Protein AF-A0A1X0SAX5-F1 (afdb_monomer)

Structure (mmCIF, N/CA/C/O backbone):
data_AF-A0A1X0SAX5-F1
#
_entry.id   AF-A0A1X0SAX5-F1
#
loop_
_atom_site.group_PDB
_atom_site.id
_atom_site.type_symbol
_atom_site.label_atom_id
_atom_site.label_alt_id
_atom_site.label_comp_id
_atom_site.label_asym_id
_atom_site.label_entity_id
_atom_site.label_seq_id
_atom_site.pdbx_PDB_ins_code
_atom_site.Cartn_x
_atom_site.Cartn_y
_atom_site.Cartn_z
_atom_site.occupancy
_atom_site.B_iso_or_equiv
_atom_site.auth_seq_id
_atom_site.auth_comp_id
_atom_site.auth_asym_id
_atom_site.auth_atom_id
_atom_site.pdbx_PDB_model_num
ATOM 1 N N . MET A 1 1 ? -10.589 -57.829 52.146 1.00 36.09 1 MET A N 1
ATOM 2 C CA . MET A 1 1 ? -9.158 -57.958 51.804 1.00 36.09 1 MET A CA 1
ATOM 3 C C . MET A 1 1 ? -9.072 -58.300 50.321 1.00 36.09 1 MET A C 1
ATOM 5 O O . MET A 1 1 ? -9.715 -59.262 49.935 1.00 36.09 1 MET A O 1
ATOM 9 N N . PHE A 1 2 ? -8.316 -57.496 49.553 1.00 29.73 2 PHE A N 1
ATOM 10 C CA . PHE A 1 2 ? -8.051 -57.552 48.094 1.00 29.73 2 PHE A CA 1
ATOM 11 C C . PHE A 1 2 ? -9.228 -57.110 47.190 1.00 29.73 2 PHE A C 1
ATOM 13 O O . PHE A 1 2 ? -10.326 -57.620 47.322 1.00 29.73 2 PHE A O 1
ATOM 20 N N . ALA A 1 3 ? -9.114 -56.112 46.301 1.00 28.83 3 ALA A N 1
ATOM 21 C CA . ALA A 1 3 ? -7.963 -55.705 45.492 1.00 28.83 3 ALA A CA 1
ATOM 22 C C . ALA A 1 3 ? -7.694 -54.179 45.507 1.00 28.83 3 ALA A C 1
ATOM 24 O O . ALA A 1 3 ? -8.217 -53.412 44.703 1.00 28.83 3 ALA A O 1
ATOM 25 N N . TYR A 1 4 ? -6.800 -53.748 46.397 1.00 37.72 4 TYR A N 1
ATOM 26 C CA . TYR A 1 4 ? -5.978 -52.553 46.201 1.00 37.72 4 TYR A CA 1
ATOM 27 C C . TYR A 1 4 ? -4.733 -53.012 45.449 1.00 37.72 4 TYR A C 1
ATOM 29 O O . TYR A 1 4 ? -3.894 -53.590 46.109 1.00 37.72 4 TYR A O 1
ATOM 37 N N . HIS A 1 5 ? -4.618 -52.844 44.126 1.00 35.47 5 HIS A N 1
ATOM 38 C CA . HIS A 1 5 ? -3.332 -52.820 43.393 1.00 35.47 5 HIS A CA 1
ATOM 39 C C . HIS A 1 5 ? -3.568 -52.568 41.894 1.00 35.47 5 HIS A C 1
ATOM 41 O O . HIS A 1 5 ? -3.549 -53.487 41.080 1.00 35.47 5 HIS A O 1
ATOM 47 N N . ARG A 1 6 ? -3.764 -51.298 41.517 1.00 35.50 6 ARG A N 1
ATOM 48 C CA . ARG A 1 6 ? -3.387 -50.788 40.184 1.00 35.50 6 ARG A CA 1
ATOM 49 C C . ARG A 1 6 ? -3.332 -49.259 40.167 1.00 35.50 6 ARG A C 1
ATOM 51 O O . ARG A 1 6 ? -4.020 -48.604 39.401 1.00 35.50 6 ARG A O 1
ATOM 58 N N . TRP A 1 7 ? -2.506 -48.682 41.033 1.00 41.12 7 TRP A N 1
ATOM 59 C CA . TRP A 1 7 ? -2.166 -47.262 40.960 1.00 41.12 7 TRP A CA 1
ATOM 60 C C . TRP A 1 7 ? -0.655 -47.139 41.120 1.00 41.12 7 TRP A C 1
ATOM 62 O O . TRP A 1 7 ? -0.076 -47.716 42.040 1.00 41.12 7 TRP A O 1
ATOM 72 N N . LEU A 1 8 ? -0.021 -46.490 40.143 1.00 31.53 8 LEU A N 1
ATOM 73 C CA . LEU A 1 8 ? 1.429 -46.340 40.052 1.00 31.53 8 LEU A CA 1
ATOM 74 C C . LEU A 1 8 ? 2.004 -45.708 41.337 1.00 31.53 8 LEU A C 1
ATOM 76 O O . LEU A 1 8 ? 1.357 -44.840 41.928 1.00 31.53 8 LEU A O 1
ATOM 80 N N . PRO A 1 9 ? 3.220 -46.091 41.772 1.00 34.78 9 PRO A N 1
ATOM 81 C CA . PRO A 1 9 ? 3.853 -45.499 42.943 1.00 34.78 9 PRO A CA 1
ATOM 82 C C . PRO A 1 9 ? 4.084 -44.000 42.725 1.00 34.78 9 PRO A C 1
ATOM 84 O O . PRO A 1 9 ? 4.709 -43.594 41.747 1.00 34.78 9 PRO A O 1
ATOM 87 N N . ILE A 1 10 ? 3.665 -43.183 43.693 1.00 41.66 10 ILE A N 1
ATOM 88 C CA . ILE A 1 10 ? 3.785 -41.709 43.731 1.00 41.66 10 ILE A CA 1
ATOM 89 C C . ILE A 1 10 ? 5.248 -41.195 43.611 1.00 41.66 10 ILE A C 1
ATOM 91 O O . ILE A 1 10 ? 5.492 -39.996 43.540 1.00 41.66 10 ILE A O 1
ATOM 95 N N . LYS A 1 11 ? 6.258 -42.070 43.513 1.00 36.19 11 LYS A N 1
ATOM 96 C CA . LYS A 1 11 ? 7.688 -41.709 43.530 1.00 36.19 11 LYS A CA 1
ATOM 97 C C . LYS A 1 11 ? 8.365 -41.521 42.158 1.00 36.19 11 LYS A C 1
ATOM 99 O O . LYS A 1 11 ? 9.583 -41.387 42.126 1.00 36.19 11 LYS A O 1
ATOM 104 N N . GLN A 1 12 ? 7.633 -41.468 41.040 1.00 35.53 12 GLN A N 1
ATOM 105 C CA . GLN A 1 12 ? 8.227 -41.209 39.707 1.00 35.53 12 GLN A CA 1
ATOM 106 C C . GLN A 1 12 ? 7.647 -40.017 38.926 1.00 35.53 12 GLN A C 1
ATOM 108 O O . GLN A 1 12 ? 7.982 -39.824 37.758 1.00 35.53 12 GLN A O 1
ATOM 113 N N . LEU A 1 13 ? 6.844 -39.152 39.549 1.00 35.50 13 LEU A N 1
ATOM 114 C CA . LEU A 1 13 ? 6.466 -37.889 38.913 1.00 35.50 13 LEU A CA 1
ATOM 115 C C . LEU A 1 13 ? 7.569 -36.855 39.153 1.00 35.50 13 LEU A C 1
ATOM 117 O O . LEU A 1 13 ? 7.626 -36.199 40.191 1.00 35.50 13 LEU A O 1
ATOM 121 N N . LYS A 1 14 ? 8.462 -36.712 38.164 1.00 32.47 14 LYS A N 1
ATOM 122 C CA . LYS A 1 14 ? 9.245 -35.483 37.975 1.00 32.47 14 LYS A CA 1
ATOM 123 C C . LYS A 1 14 ? 8.289 -34.296 38.116 1.00 32.47 14 LYS A C 1
ATOM 125 O O . LYS A 1 14 ? 7.171 -34.370 37.615 1.00 32.47 14 LYS A O 1
ATOM 130 N N . TRP A 1 15 ? 8.726 -33.230 38.784 1.00 33.97 15 TRP A N 1
ATOM 131 C CA . TRP A 1 15 ? 7.979 -31.983 38.965 1.00 33.97 15 TRP A CA 1
ATOM 132 C C . TRP A 1 15 ? 7.614 -31.352 37.612 1.00 33.97 15 TRP A C 1
ATOM 134 O O . TRP A 1 15 ? 8.270 -30.432 37.125 1.00 33.97 15 TRP A O 1
ATOM 144 N N . VAL A 1 16 ? 6.559 -31.859 36.981 1.00 37.16 16 VAL A N 1
ATOM 145 C CA . VAL A 1 16 ? 5.867 -31.190 35.892 1.00 37.16 16 VAL A CA 1
ATOM 146 C C . VAL A 1 16 ? 5.145 -30.027 36.552 1.00 37.16 16 VAL A C 1
ATOM 148 O O . VAL A 1 16 ? 4.340 -30.222 37.461 1.00 37.16 16 VAL A O 1
ATOM 151 N N . ARG A 1 17 ? 5.467 -28.797 36.146 1.00 37.91 17 ARG A N 1
ATOM 152 C CA . ARG A 1 17 ? 4.674 -27.625 36.524 1.00 37.91 17 ARG A CA 1
ATOM 153 C C . ARG A 1 17 ? 3.248 -27.857 36.027 1.00 37.91 17 ARG A C 1
ATOM 155 O O . ARG A 1 17 ? 2.978 -27.684 34.841 1.00 37.91 17 ARG A O 1
ATOM 162 N N . PHE A 1 18 ? 2.351 -28.277 36.912 1.00 45.94 18 PHE A N 1
ATOM 163 C CA . PHE A 1 18 ? 0.943 -28.418 36.575 1.00 45.94 18 PHE A CA 1
ATOM 164 C C . PHE A 1 18 ? 0.377 -27.030 36.275 1.00 45.94 18 PHE A C 1
ATOM 166 O O . PHE A 1 18 ? 0.402 -26.130 37.115 1.00 45.94 18 PHE A O 1
ATOM 173 N N . ASN A 1 19 ? -0.111 -26.833 35.051 1.00 47.22 19 ASN A N 1
ATOM 174 C CA . ASN A 1 19 ? -0.816 -25.615 34.692 1.00 47.22 19 ASN A CA 1
ATOM 175 C C . ASN A 1 19 ? -2.201 -25.645 35.352 1.00 47.22 19 ASN A C 1
ATOM 177 O O . ASN A 1 19 ? -3.118 -26.317 34.883 1.00 47.22 19 ASN A O 1
ATOM 181 N N . HIS A 1 20 ? -2.369 -24.897 36.444 1.00 58.44 20 HIS A N 1
ATOM 182 C CA . HIS A 1 20 ? -3.620 -24.853 37.207 1.00 58.44 20 HIS A CA 1
ATOM 183 C C . HIS A 1 20 ? -4.838 -24.339 36.411 1.00 58.44 20 HIS A C 1
ATOM 185 O O . HIS A 1 20 ? -5.958 -24.412 36.919 1.00 58.44 20 HIS A O 1
ATOM 191 N N . ASN A 1 21 ? -4.660 -23.862 35.172 1.00 60.75 21 ASN A N 1
ATOM 192 C CA . ASN A 1 21 ? -5.730 -23.289 34.353 1.00 60.75 21 ASN A CA 1
ATOM 193 C C . ASN A 1 21 ? -6.303 -24.224 33.271 1.00 60.75 21 ASN A C 1
ATOM 195 O O . ASN A 1 21 ? -7.403 -23.957 32.790 1.00 60.75 21 ASN A O 1
ATOM 199 N N . THR A 1 22 ? -5.618 -25.304 32.887 1.00 79.25 22 THR A N 1
ATOM 200 C CA . THR A 1 22 ? -6.053 -26.211 31.803 1.00 79.25 22 THR A CA 1
ATOM 201 C C . THR A 1 22 ? -6.389 -27.593 32.348 1.00 79.25 22 THR A C 1
ATOM 203 O O . THR A 1 22 ? -5.580 -28.145 33.081 1.00 79.25 22 THR A O 1
ATOM 206 N N . TRP A 1 23 ? -7.577 -28.120 32.026 1.00 84.06 23 TRP A N 1
ATOM 207 C CA . TRP A 1 23 ? -8.032 -29.463 32.419 1.00 84.06 23 TRP A CA 1
ATOM 208 C C . TRP A 1 23 ? -7.610 -30.499 31.383 1.00 84.06 23 TRP A C 1
ATOM 210 O O . TRP A 1 23 ? -7.877 -30.313 30.196 1.00 84.06 2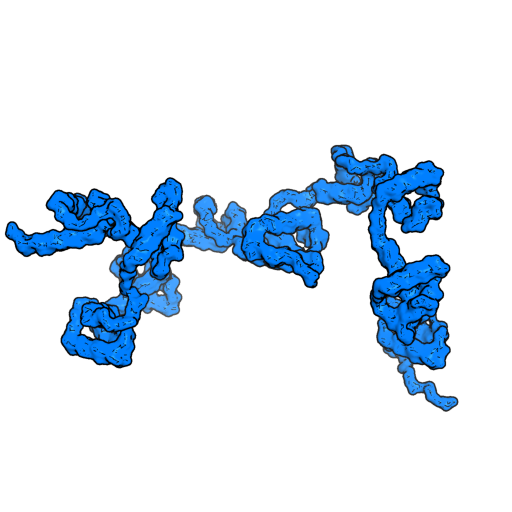3 TRP A O 1
ATOM 220 N N . GLU A 1 24 ? -7.004 -31.587 31.839 1.00 86.31 24 GLU A N 1
ATOM 221 C CA . GLU A 1 24 ? -6.592 -32.704 30.998 1.00 86.31 24 GLU A CA 1
ATOM 222 C C . GLU A 1 24 ? -7.721 -33.745 30.853 1.00 86.31 24 GLU A C 1
ATOM 224 O O . GLU A 1 24 ? -8.477 -33.975 31.803 1.00 86.31 24 GLU A O 1
ATOM 229 N N . PRO A 1 25 ? -7.830 -34.449 29.710 1.00 86.25 25 PRO A N 1
ATOM 230 C CA . PRO A 1 25 ? -8.890 -35.440 29.482 1.00 86.25 25 PRO A CA 1
ATOM 231 C C . PRO A 1 25 ? -8.963 -36.555 30.536 1.00 86.25 25 PRO A C 1
ATOM 233 O O . PRO A 1 25 ? -10.049 -37.032 30.866 1.00 86.25 25 PRO A O 1
ATOM 236 N N . TRP A 1 26 ? -7.819 -36.963 31.096 1.00 88.31 26 TRP A N 1
ATOM 237 C CA . TRP A 1 26 ? -7.777 -37.975 32.154 1.00 88.31 26 TRP A CA 1
ATOM 238 C C . TRP A 1 26 ? -8.350 -37.455 33.480 1.00 88.31 26 TRP A C 1
ATOM 240 O O . TRP A 1 26 ? -8.949 -38.230 34.222 1.00 88.31 26 TRP A O 1
ATOM 250 N N . GLU A 1 27 ? -8.219 -36.153 33.768 1.00 91.38 27 GLU A N 1
ATOM 251 C CA . GLU A 1 27 ? -8.815 -35.532 34.958 1.00 91.38 27 GLU A CA 1
ATOM 252 C C . GLU A 1 27 ? -10.340 -35.529 34.846 1.00 91.38 27 GLU A C 1
ATOM 254 O O . GLU A 1 27 ? -11.035 -35.824 35.818 1.00 91.38 27 GLU A O 1
ATOM 259 N N . ASP A 1 28 ? -10.859 -35.238 33.651 1.00 91.69 28 ASP A N 1
ATOM 260 C CA . ASP A 1 28 ? -12.293 -35.279 33.372 1.00 91.69 28 ASP A CA 1
ATOM 261 C C . ASP A 1 28 ? -12.849 -36.701 33.522 1.00 91.69 28 ASP A C 1
ATOM 263 O O . ASP A 1 28 ? -13.907 -36.886 34.127 1.00 91.69 28 ASP A O 1
ATOM 267 N N . GLN A 1 29 ? -12.140 -37.709 33.002 1.00 89.69 29 GLN A N 1
ATOM 268 C CA . GLN A 1 29 ? -12.544 -39.111 33.128 1.00 89.69 29 GLN A CA 1
ATOM 269 C C . GLN A 1 29 ? -12.517 -39.573 34.592 1.00 89.69 29 GLN A C 1
ATOM 271 O O . GLN A 1 29 ? -13.522 -40.073 35.092 1.00 89.69 29 GLN A O 1
ATOM 276 N N . MET A 1 30 ? -11.427 -39.290 35.314 1.00 91.75 30 MET A N 1
ATOM 277 C CA . MET A 1 30 ? -11.297 -39.569 36.749 1.00 91.75 30 MET A CA 1
ATOM 278 C C . MET A 1 30 ? -12.428 -38.922 37.559 1.00 91.75 30 MET A C 1
ATOM 280 O O . MET A 1 30 ? -12.992 -39.541 38.461 1.00 91.75 30 MET A O 1
ATOM 284 N N . MET A 1 31 ? -12.787 -37.678 37.234 1.00 92.94 31 MET A N 1
ATOM 285 C CA . MET A 1 31 ? -13.865 -36.959 37.907 1.00 92.94 31 MET A CA 1
ATOM 286 C C . MET A 1 31 ? -15.237 -37.581 37.632 1.00 92.94 31 MET A C 1
ATOM 288 O O . MET A 1 31 ? -16.030 -37.713 38.564 1.00 92.94 31 MET A O 1
ATOM 292 N N . LYS A 1 32 ? -15.524 -37.983 36.386 1.00 90.94 32 LYS A N 1
ATOM 293 C CA . LYS A 1 32 ? -16.769 -38.689 36.037 1.00 90.94 32 LYS A CA 1
ATOM 294 C C . LYS A 1 32 ? -16.878 -40.015 36.785 1.00 90.94 32 LYS A C 1
ATOM 296 O O . LYS A 1 32 ? -17.893 -40.255 37.435 1.00 90.94 32 LYS A O 1
ATOM 301 N N . ASP A 1 33 ? -15.824 -40.823 36.755 1.00 90.50 33 ASP A N 1
ATOM 302 C CA . ASP A 1 33 ? -15.800 -42.142 37.394 1.00 90.50 33 ASP A CA 1
ATOM 303 C C . ASP A 1 33 ? -15.957 -42.025 38.913 1.00 90.50 33 ASP A C 1
ATOM 305 O O . ASP A 1 33 ? -16.767 -42.727 39.521 1.00 90.50 33 ASP A O 1
ATOM 309 N N . PHE A 1 34 ? -15.267 -41.061 39.531 1.00 92.88 34 PHE A N 1
ATOM 310 C CA . PHE A 1 34 ? -15.413 -40.794 40.957 1.00 92.88 34 PHE A CA 1
ATOM 311 C C . PHE A 1 34 ? -16.840 -40.381 41.324 1.00 92.88 34 PHE A C 1
ATOM 313 O O . PHE A 1 34 ? -17.378 -40.896 42.304 1.00 92.88 34 PHE A O 1
ATOM 320 N N . VAL A 1 35 ? -17.457 -39.464 40.567 1.00 91.38 35 VAL A N 1
ATOM 321 C CA . VAL A 1 35 ? -18.818 -38.986 40.858 1.00 91.38 35 VAL A CA 1
ATOM 322 C C . VAL A 1 35 ? -19.854 -40.090 40.653 1.00 91.38 35 VAL A C 1
ATOM 324 O O . VAL A 1 35 ? -20.797 -40.166 41.439 1.00 91.38 35 VAL A O 1
ATOM 327 N N . ASN A 1 36 ? -19.664 -40.968 39.667 1.00 89.62 36 ASN A N 1
ATOM 328 C CA . ASN A 1 36 ? -20.542 -42.116 39.434 1.00 89.62 36 ASN A CA 1
ATOM 329 C C . ASN A 1 36 ? -20.533 -43.106 40.609 1.00 89.62 36 ASN A C 1
ATOM 331 O O . ASN A 1 36 ? -21.582 -43.633 40.964 1.00 89.62 36 ASN A O 1
ATOM 335 N N . VAL A 1 37 ? -19.372 -43.336 41.233 1.00 89.88 37 VAL A N 1
ATOM 336 C CA . VAL A 1 37 ? -19.229 -44.300 42.340 1.00 89.88 37 VAL A CA 1
ATOM 337 C C . VAL A 1 37 ? -19.526 -43.673 43.708 1.00 89.88 37 VAL A C 1
ATOM 339 O O . VAL A 1 37 ? -20.163 -44.294 44.553 1.00 89.88 37 VAL A O 1
ATOM 342 N N . ASN A 1 38 ? -19.070 -42.441 43.949 1.00 88.31 38 ASN A N 1
ATOM 343 C CA . ASN A 1 38 ? -19.032 -41.831 45.286 1.00 88.31 38 ASN A CA 1
ATOM 344 C C . ASN A 1 38 ? -19.958 -40.613 45.447 1.00 88.31 38 ASN A C 1
ATOM 346 O O . ASN A 1 38 ? -20.073 -40.060 46.548 1.00 88.31 38 ASN A O 1
ATOM 350 N N . GLY A 1 39 ? -20.599 -40.163 44.366 1.00 88.88 39 GLY A N 1
ATOM 351 C CA . GLY A 1 39 ? -21.355 -38.915 44.322 1.00 88.88 39 GLY A CA 1
ATOM 352 C C . GLY A 1 39 ? -20.467 -37.663 44.289 1.00 88.88 39 GLY A C 1
ATOM 353 O O . GLY A 1 39 ? -19.250 -37.713 44.115 1.00 88.88 39 GLY A O 1
ATOM 354 N N . ARG A 1 40 ? -21.082 -36.486 44.465 1.00 91.00 40 ARG A N 1
ATOM 355 C CA . ARG A 1 40 ? -20.429 -35.163 44.344 1.00 91.00 40 ARG A CA 1
ATOM 356 C C . ARG A 1 40 ? -19.628 -34.768 45.598 1.00 91.00 40 ARG A C 1
ATOM 358 O O . ARG A 1 40 ? -19.853 -33.709 46.180 1.00 91.00 40 ARG A O 1
ATOM 365 N N . LYS A 1 41 ? -18.703 -35.627 46.038 1.00 92.50 41 LYS A N 1
ATOM 366 C CA . LYS A 1 41 ? -17.851 -35.415 47.226 1.00 92.50 41 LYS A CA 1
ATOM 367 C C . LYS A 1 41 ? -16.498 -34.798 46.844 1.00 92.50 41 LYS A C 1
ATOM 369 O O . LYS A 1 41 ? -15.465 -35.462 46.867 1.00 92.50 41 LYS A O 1
ATOM 374 N N . TRP A 1 42 ? -16.497 -33.509 46.497 1.00 93.19 42 TRP A N 1
ATOM 375 C CA . TRP A 1 42 ? -15.331 -32.816 45.918 1.00 93.19 42 TRP A CA 1
ATOM 376 C C . TRP A 1 42 ? -14.080 -32.810 46.800 1.00 93.19 42 TRP A C 1
ATOM 378 O O . TRP A 1 42 ? -12.976 -32.954 46.284 1.00 93.19 42 TRP A O 1
ATOM 388 N N . SER A 1 43 ? -14.237 -32.682 48.120 1.00 91.56 43 SER A N 1
ATOM 389 C CA . SER A 1 43 ? -13.099 -32.713 49.047 1.00 91.56 43 SER A CA 1
ATOM 390 C C . SER A 1 43 ? -12.391 -34.071 49.042 1.00 91.56 43 SER A C 1
ATOM 392 O O . SER A 1 43 ? -11.166 -34.117 49.048 1.00 91.56 43 SER A O 1
ATOM 394 N N . GLN A 1 44 ? -13.150 -35.169 48.946 1.00 89.94 44 GLN A N 1
ATOM 395 C CA . GLN A 1 44 ? -12.598 -36.526 48.866 1.00 89.94 44 GLN A CA 1
ATOM 396 C C . GLN A 1 44 ? -11.952 -36.789 47.500 1.00 89.94 44 GLN A C 1
ATOM 398 O O . GLN A 1 44 ? -10.873 -37.373 47.438 1.00 89.94 44 GLN A O 1
ATOM 403 N N . LEU A 1 45 ? -12.559 -36.298 46.411 1.00 90.44 45 LEU A N 1
ATOM 404 C CA . LEU A 1 45 ? -11.972 -36.370 45.068 1.00 90.44 45 LEU A CA 1
ATOM 405 C C . LEU A 1 45 ? -10.592 -35.699 45.024 1.00 90.44 45 LEU A C 1
ATOM 407 O O . LEU A 1 45 ? -9.643 -36.260 44.483 1.00 90.44 45 LEU A O 1
ATOM 411 N N . VAL A 1 46 ? -10.472 -34.498 45.591 1.00 91.31 46 VAL A N 1
ATOM 412 C CA . VAL A 1 46 ? -9.197 -33.769 45.634 1.00 91.31 46 VAL A CA 1
ATOM 413 C C . VAL A 1 46 ? -8.183 -34.499 46.508 1.00 91.31 46 VAL A C 1
ATOM 415 O O . VAL A 1 46 ? -7.050 -34.692 46.088 1.00 91.31 46 VAL A O 1
ATOM 418 N N . GLN A 1 47 ? -8.594 -34.966 47.687 1.00 88.81 47 GLN A N 1
ATOM 419 C CA . GLN A 1 47 ? -7.706 -35.664 48.616 1.00 88.81 47 GLN A CA 1
ATOM 420 C C . GLN A 1 47 ? -7.119 -36.958 48.034 1.00 88.81 47 GLN A C 1
ATOM 422 O O . GLN A 1 47 ? -5.955 -37.263 48.284 1.00 88.81 47 GLN A O 1
ATOM 427 N N . HIS A 1 48 ? -7.912 -37.726 47.283 1.00 84.19 48 HIS A N 1
ATOM 428 C CA . HIS A 1 48 ? -7.525 -39.071 46.851 1.00 84.19 48 HIS A CA 1
ATOM 429 C C . HIS A 1 48 ? -7.130 -39.176 45.376 1.00 84.19 48 HIS A C 1
ATOM 431 O O . HIS A 1 48 ? -6.425 -40.117 45.016 1.00 84.19 48 HIS A O 1
ATOM 437 N N . CYS A 1 49 ? -7.580 -38.257 44.518 1.00 86.25 49 CYS A N 1
ATOM 438 C CA . CYS A 1 49 ? -7.477 -38.425 43.065 1.00 86.25 49 CYS A CA 1
ATOM 439 C C . CYS A 1 49 ? -6.921 -37.193 42.337 1.00 86.25 49 CYS A C 1
ATOM 441 O O . CYS A 1 49 ? -6.193 -37.354 41.362 1.00 86.25 49 CYS A O 1
ATOM 443 N N . LEU A 1 50 ? -7.243 -35.973 42.787 1.00 88.50 50 LEU A N 1
ATOM 444 C CA . LEU A 1 50 ? -6.837 -34.716 42.135 1.00 88.50 50 LEU A CA 1
ATOM 445 C C . LEU A 1 50 ? -6.250 -33.697 43.138 1.00 88.50 50 LEU A C 1
ATOM 447 O O . LEU A 1 50 ? -6.825 -32.618 43.309 1.00 88.50 50 LEU A O 1
ATOM 451 N N . PRO A 1 51 ? -5.112 -33.991 43.799 1.00 86.75 51 PRO A N 1
ATOM 452 C CA . PRO A 1 51 ? -4.563 -33.152 44.874 1.00 86.75 51 PRO A CA 1
ATOM 453 C C . PRO A 1 51 ? -4.062 -31.780 44.399 1.00 86.75 51 PRO A C 1
ATOM 455 O O . PRO A 1 51 ? -3.908 -30.857 45.194 1.00 86.75 51 PRO A O 1
ATOM 458 N N . HIS A 1 52 ? -3.828 -31.618 43.096 1.00 83.88 52 HIS A N 1
ATOM 459 C CA . HIS A 1 52 ? -3.413 -30.368 42.451 1.00 83.88 52 HIS A CA 1
ATOM 460 C C . HIS A 1 52 ? -4.587 -29.455 42.043 1.00 83.88 52 HIS A C 1
ATOM 462 O O . HIS A 1 52 ? -4.361 -28.392 41.453 1.00 83.88 52 HIS A O 1
ATOM 468 N N . ARG A 1 53 ? -5.836 -29.845 42.339 1.00 87.94 53 ARG A N 1
ATOM 469 C CA . ARG A 1 53 ? -7.062 -29.067 42.083 1.00 87.94 53 ARG A CA 1
ATOM 470 C C . ARG A 1 53 ? -7.755 -28.700 43.388 1.00 87.94 53 ARG A C 1
ATOM 472 O O . ARG A 1 53 ? -7.696 -29.438 44.360 1.00 87.94 53 ARG A O 1
ATOM 479 N N . SER A 1 54 ? -8.465 -27.574 43.416 1.00 89.56 54 SER A N 1
ATOM 480 C CA . SER A 1 54 ? -9.317 -27.234 44.560 1.00 89.56 54 SER A CA 1
ATOM 481 C C . SER A 1 54 ? -10.700 -27.893 44.450 1.00 89.56 54 SER A C 1
ATOM 483 O O . SER A 1 54 ? -11.201 -28.086 43.336 1.00 89.56 54 SER A O 1
ATOM 485 N N . PRO A 1 55 ? -11.389 -28.167 45.578 1.00 90.31 55 PRO A N 1
ATOM 486 C CA . PRO A 1 55 ? -12.744 -28.720 45.546 1.00 90.31 55 PRO A CA 1
ATOM 487 C C . PRO A 1 55 ? -13.702 -27.870 44.702 1.00 90.31 55 PRO A C 1
ATOM 489 O O . PRO A 1 55 ? -14.526 -28.405 43.963 1.00 90.31 55 PRO A O 1
ATOM 492 N N . LYS A 1 56 ? -13.537 -26.538 44.741 1.00 87.31 56 LYS A N 1
ATOM 493 C CA . LYS A 1 56 ? -14.354 -25.609 43.956 1.00 87.31 56 LYS A CA 1
ATOM 494 C C . LYS A 1 56 ? -14.065 -25.677 42.457 1.00 87.31 56 LYS A C 1
ATOM 496 O O . LYS A 1 56 ? -14.987 -25.546 41.656 1.00 87.31 56 LYS A O 1
ATOM 501 N N . GLN A 1 57 ? -12.806 -25.877 42.064 1.00 88.31 57 GLN A N 1
ATOM 502 C CA . GLN A 1 57 ? -12.440 -26.079 40.661 1.00 88.31 57 GLN A CA 1
ATOM 503 C C . GLN A 1 57 ? -13.090 -27.352 40.110 1.00 88.31 57 GLN A C 1
ATOM 505 O O . GLN A 1 57 ? -13.688 -27.297 39.036 1.00 88.31 57 GLN A O 1
ATOM 510 N N . CYS A 1 58 ? -13.030 -28.459 40.857 1.00 89.94 58 CYS A N 1
ATOM 511 C CA . CYS A 1 58 ? -13.664 -29.720 40.470 1.00 89.94 58 CYS A CA 1
ATOM 512 C C . CYS A 1 58 ? -15.188 -29.594 40.379 1.00 89.94 58 CYS A C 1
ATOM 514 O O . CYS A 1 58 ? -15.775 -30.006 39.381 1.00 89.94 58 CYS A O 1
ATOM 516 N N . GLU A 1 59 ? -15.819 -28.957 41.370 1.00 90.44 59 GLU A N 1
ATOM 517 C CA . GLU A 1 59 ? -17.257 -28.685 41.351 1.00 90.44 59 GLU A CA 1
ATOM 518 C C . GLU A 1 59 ? -17.659 -27.920 40.086 1.00 90.44 59 GLU A C 1
ATOM 520 O O . GLU A 1 59 ? -18.538 -28.372 39.358 1.00 90.44 59 GLU A O 1
ATOM 525 N N . LEU A 1 60 ? -16.988 -26.797 39.797 1.00 85.88 60 LEU A N 1
ATOM 526 C CA . LEU A 1 60 ? -17.290 -25.963 38.633 1.00 85.88 60 LEU A CA 1
ATOM 527 C C . LEU A 1 60 ? -17.054 -26.706 37.315 1.00 85.88 60 LEU A C 1
ATOM 529 O O . LEU A 1 60 ? -17.873 -26.613 36.405 1.00 85.88 60 LEU A O 1
ATOM 533 N N . ARG A 1 61 ? -15.956 -27.464 37.198 1.00 90.56 61 ARG A N 1
ATOM 534 C CA . ARG A 1 61 ? -15.666 -28.255 35.994 1.00 90.56 61 ARG A CA 1
ATOM 535 C C . ARG A 1 61 ? -16.755 -29.287 35.744 1.00 90.56 61 ARG A C 1
ATOM 537 O O . ARG A 1 61 ? -17.247 -29.394 34.620 1.00 90.56 61 ARG A O 1
ATOM 544 N N . TYR A 1 62 ? -17.172 -29.996 36.789 1.00 88.88 62 TYR A N 1
ATOM 545 C CA . TYR A 1 62 ? -18.236 -30.976 36.668 1.00 88.88 62 TYR A CA 1
ATOM 546 C C . TYR A 1 62 ? -19.574 -30.320 36.321 1.00 88.88 62 TYR A C 1
ATOM 548 O O . TYR A 1 62 ? -20.229 -30.736 35.369 1.00 88.88 62 TYR A O 1
ATOM 556 N N . THR A 1 63 ? -19.975 -29.269 37.046 1.00 84.69 63 THR A N 1
ATOM 557 C CA . THR A 1 63 ? -21.271 -28.601 36.840 1.00 84.69 63 THR A CA 1
ATOM 558 C C . THR A 1 63 ? -21.389 -27.928 35.488 1.00 84.69 63 THR A C 1
ATOM 560 O O . THR A 1 63 ? -22.486 -27.916 34.923 1.00 84.69 63 THR A O 1
ATOM 563 N N . ASP A 1 64 ? -20.295 -27.356 34.989 1.00 82.75 64 ASP A N 1
ATOM 564 C CA . ASP A 1 64 ? -20.320 -26.520 33.794 1.00 82.75 64 ASP A CA 1
ATOM 565 C C . ASP A 1 64 ? -20.035 -27.310 32.517 1.00 82.75 64 ASP A C 1
ATOM 567 O O . ASP A 1 64 ? -20.456 -26.882 31.444 1.00 82.75 64 ASP A O 1
ATOM 571 N N . VAL A 1 65 ? -19.334 -28.446 32.618 1.00 84.25 65 VAL A N 1
ATOM 572 C CA . VAL A 1 65 ? -18.819 -29.165 31.442 1.00 84.25 65 VAL A CA 1
ATOM 573 C C . VAL A 1 65 ? -19.130 -30.659 31.457 1.00 84.25 65 VAL A C 1
ATOM 575 O O . VAL A 1 65 ? -19.521 -31.189 30.424 1.00 84.25 65 VAL A O 1
ATOM 578 N N . LEU A 1 66 ? -18.952 -31.352 32.588 1.00 87.56 66 LEU A N 1
ATOM 579 C CA . LEU A 1 66 ? -18.963 -32.827 32.602 1.00 87.56 66 LEU A CA 1
ATOM 580 C C . LEU A 1 66 ? -20.304 -33.461 32.980 1.00 87.56 66 LEU A C 1
ATOM 582 O O . LEU A 1 66 ? -20.467 -34.662 32.772 1.00 87.56 66 LEU A O 1
ATOM 586 N N . MET A 1 67 ? -21.246 -32.694 33.537 1.00 84.75 67 MET A N 1
ATOM 587 C CA . MET A 1 67 ? -22.578 -33.203 33.866 1.00 84.75 67 MET A CA 1
ATOM 588 C C . MET A 1 67 ? -23.278 -33.794 32.628 1.00 84.75 67 MET A C 1
ATOM 590 O O . MET A 1 67 ? -23.204 -33.202 31.547 1.00 84.75 67 MET A O 1
ATOM 594 N N . PRO A 1 68 ? -24.016 -34.910 32.783 1.00 79.44 68 PRO A N 1
ATOM 595 C CA . PRO A 1 68 ? -24.826 -35.468 31.705 1.00 79.44 68 PRO A CA 1
ATOM 596 C C . PRO A 1 68 ? -25.806 -34.432 31.137 1.00 79.44 68 PRO A C 1
ATOM 598 O O . PRO A 1 68 ? -26.361 -33.625 31.883 1.00 79.44 68 PRO A O 1
ATOM 601 N N . ASN A 1 69 ? -26.037 -34.470 29.822 1.00 82.25 69 ASN A N 1
ATOM 602 C CA . ASN A 1 69 ? -26.973 -33.594 29.099 1.00 82.25 69 ASN A CA 1
ATOM 603 C C . ASN A 1 69 ? -26.635 -32.088 29.121 1.00 82.25 69 ASN A C 1
ATOM 605 O O . ASN A 1 69 ? -27.529 -31.256 28.936 1.00 82.25 69 ASN A O 1
ATOM 609 N N . ARG A 1 70 ? -25.362 -31.722 29.330 1.00 86.31 70 ARG A N 1
ATOM 610 C CA . ARG A 1 70 ? -24.885 -30.337 29.195 1.00 86.31 70 ARG A CA 1
ATOM 611 C C . ARG A 1 70 ? -24.636 -29.945 27.742 1.00 86.31 70 ARG A C 1
ATOM 613 O O . ARG A 1 70 ? -23.915 -30.628 27.022 1.00 86.31 70 ARG A O 1
ATOM 620 N N . GLN A 1 71 ? -25.167 -28.789 27.348 1.00 85.12 71 GLN A N 1
ATOM 621 C CA . GLN A 1 71 ? -24.908 -28.175 26.047 1.00 85.12 71 GLN A CA 1
ATOM 622 C C . GLN A 1 71 ? -23.870 -27.052 26.154 1.00 85.12 71 GLN A C 1
ATOM 624 O O . GLN A 1 71 ? -24.092 -26.001 26.770 1.00 85.12 71 GLN A O 1
ATOM 629 N N . LEU A 1 72 ? -22.729 -27.265 25.503 1.00 79.44 72 LEU A N 1
ATOM 630 C CA . LEU A 1 72 ? -21.646 -26.291 25.390 1.00 79.44 72 LEU A CA 1
ATOM 631 C C . LEU A 1 72 ? -21.898 -25.325 24.221 1.00 79.44 72 LEU A C 1
ATOM 633 O O . LEU A 1 72 ? -22.636 -25.635 23.291 1.00 79.44 72 LEU A O 1
ATOM 637 N N . GLY A 1 73 ? -21.275 -24.146 24.264 1.00 73.19 73 GLY A N 1
ATOM 638 C CA . GLY A 1 73 ? -21.413 -23.130 23.213 1.00 73.19 73 GLY A CA 1
ATOM 639 C C . GLY A 1 73 ? -22.480 -22.060 23.496 1.00 73.19 73 GLY A C 1
ATOM 640 O O . GLY A 1 73 ? -23.008 -22.009 24.612 1.00 73.19 73 GLY A O 1
ATOM 641 N N . PRO A 1 74 ? -22.739 -21.163 22.525 1.00 75.81 74 PRO A N 1
ATOM 642 C CA . PRO A 1 74 ? -23.647 -20.026 22.684 1.00 75.81 74 PRO A CA 1
ATOM 643 C C . PRO A 1 74 ? -25.104 -20.468 22.870 1.00 75.81 74 PRO A C 1
ATOM 645 O O . PRO A 1 74 ? -25.493 -21.556 22.436 1.00 75.81 74 PRO A O 1
ATOM 648 N N . LEU A 1 75 ? -25.905 -19.617 23.517 1.00 82.69 75 LEU A N 1
ATOM 649 C CA . LEU A 1 75 ? -27.354 -19.808 23.614 1.00 82.69 75 LEU A CA 1
ATOM 650 C C . LEU A 1 75 ? -28.021 -19.468 22.274 1.00 82.69 75 LEU A C 1
ATOM 652 O O . LEU A 1 75 ? -27.634 -18.505 21.607 1.00 82.69 75 LEU A O 1
ATOM 656 N N . SER A 1 76 ? -29.031 -20.248 21.903 1.00 86.50 76 SER A N 1
ATOM 657 C CA . SER A 1 76 ? -29.963 -19.917 20.820 1.00 86.50 76 SER A CA 1
ATOM 658 C C . SER A 1 76 ? -30.837 -18.714 21.195 1.00 86.50 76 SER A C 1
ATOM 660 O O . SER A 1 76 ? -30.926 -18.335 22.364 1.00 86.50 76 SER A O 1
ATOM 662 N N . GLU A 1 77 ? -31.486 -18.088 20.213 1.00 79.25 77 GLU A N 1
ATOM 663 C CA . GLU A 1 77 ? -32.345 -16.922 20.473 1.00 79.25 77 GLU A CA 1
ATOM 664 C C . GLU A 1 77 ? -33.548 -17.255 21.369 1.00 79.25 77 GLU A C 1
ATOM 666 O O . GLU A 1 77 ? -33.888 -16.467 22.256 1.00 79.25 77 GLU A O 1
ATOM 671 N N . ASP A 1 78 ? -34.118 -18.452 21.236 1.00 85.88 78 ASP A N 1
ATOM 672 C CA . ASP A 1 78 ? -35.207 -18.914 22.101 1.00 85.88 78 ASP A CA 1
ATOM 673 C C . ASP A 1 78 ? -34.732 -19.078 23.549 1.00 85.88 78 ASP A C 1
ATOM 675 O O . ASP A 1 78 ? -35.363 -18.579 24.481 1.00 85.88 78 ASP A O 1
ATOM 679 N N . GLU A 1 79 ? -33.554 -19.678 23.755 1.00 91.44 79 GLU A N 1
ATOM 680 C CA . GLU A 1 79 ? -32.948 -19.798 25.086 1.00 91.44 79 GLU A CA 1
ATOM 681 C C . GLU A 1 79 ? -32.625 -18.430 25.697 1.00 91.44 79 GLU A C 1
ATOM 683 O O . GLU A 1 79 ? -32.783 -18.241 26.904 1.00 91.44 79 GLU A O 1
ATOM 688 N N . LYS A 1 80 ? -32.208 -17.448 24.886 1.00 87.25 80 LYS A N 1
ATOM 689 C CA . LYS A 1 80 ? -32.005 -16.066 25.350 1.00 87.25 80 LYS A CA 1
ATOM 690 C C . LYS A 1 80 ? -33.320 -15.410 25.767 1.00 87.25 80 LYS A C 1
ATOM 692 O O . LYS A 1 80 ? -33.334 -14.663 26.746 1.00 87.25 80 LYS A O 1
ATOM 697 N N . SER A 1 81 ? -34.413 -15.674 25.053 1.00 85.44 81 SER A N 1
ATOM 698 C CA . SER A 1 81 ? -35.753 -15.199 25.418 1.00 85.44 81 SER A CA 1
ATOM 699 C C . SER A 1 81 ? -36.206 -15.794 26.756 1.00 85.44 81 SER A C 1
ATOM 701 O O . SER A 1 81 ? -36.584 -15.060 27.674 1.00 85.44 81 SER A O 1
ATOM 703 N N . VAL A 1 82 ? -36.048 -17.111 26.919 1.00 91.56 82 VAL A N 1
ATOM 704 C CA . VAL A 1 82 ? -36.344 -17.831 28.167 1.00 91.56 82 VAL A CA 1
ATOM 705 C C . VAL A 1 82 ? -35.492 -17.307 29.326 1.00 91.56 82 VAL A C 1
ATOM 707 O O . VAL A 1 82 ? -36.020 -17.051 30.407 1.00 91.56 82 VAL A O 1
ATOM 710 N N . LEU A 1 83 ? -34.196 -17.062 29.103 1.00 88.31 83 LEU A N 1
ATOM 711 C CA . LEU A 1 83 ? -33.300 -16.484 30.108 1.00 88.31 83 LEU A CA 1
ATOM 712 C C . LEU A 1 83 ? -33.773 -15.097 30.571 1.00 88.31 83 LEU A C 1
ATOM 714 O O . LEU A 1 83 ? -33.755 -14.820 31.769 1.00 88.31 83 LEU A O 1
ATOM 718 N N . LYS A 1 84 ? -34.234 -14.233 29.655 1.00 85.25 84 LYS A N 1
ATOM 719 C CA . LYS A 1 84 ? -34.788 -12.911 30.005 1.00 85.25 84 LYS A CA 1
ATOM 720 C C . LYS A 1 84 ? -36.037 -13.017 30.867 1.00 85.25 84 LYS A C 1
ATOM 722 O O . LYS A 1 84 ? -36.131 -12.305 31.864 1.00 85.25 84 LYS A O 1
ATOM 727 N N . LYS A 1 85 ? -36.956 -13.917 30.515 1.00 87.31 85 LYS A N 1
ATOM 728 C CA . LYS A 1 85 ? -38.166 -14.166 31.304 1.00 87.31 85 LYS A CA 1
ATOM 729 C C . LYS A 1 85 ? -37.820 -14.671 32.709 1.00 87.31 85 LYS A C 1
ATOM 731 O O . LYS A 1 85 ? -38.280 -14.105 33.693 1.00 87.31 85 LYS A O 1
ATOM 736 N N . ALA A 1 86 ? -36.927 -15.654 32.805 1.00 88.38 86 ALA A N 1
ATOM 737 C CA . ALA A 1 86 ? -36.519 -16.234 34.081 1.00 88.38 86 ALA A CA 1
ATOM 738 C C . ALA A 1 86 ? -35.842 -15.217 35.017 1.00 88.38 86 ALA A C 1
ATOM 740 O O . ALA A 1 86 ? -36.066 -15.241 36.225 1.00 88.38 86 ALA A O 1
ATOM 741 N N . VAL A 1 87 ? -35.026 -14.302 34.477 1.00 84.81 87 VAL A N 1
ATOM 742 C CA . VAL A 1 87 ? -34.409 -13.229 35.276 1.00 84.81 87 VAL A CA 1
ATOM 743 C C . VAL A 1 87 ? -35.440 -12.192 35.728 1.00 84.81 87 VAL A C 1
ATOM 745 O O . VAL A 1 87 ? -35.314 -11.676 36.836 1.00 84.81 87 VAL A O 1
ATOM 748 N N . ALA A 1 88 ? -36.457 -11.899 34.913 1.00 78.50 88 ALA A N 1
ATOM 749 C CA . ALA A 1 88 ? -37.538 -10.996 35.305 1.00 78.50 88 ALA A CA 1
ATOM 750 C C . ALA A 1 88 ? -38.373 -11.560 36.469 1.00 78.50 88 ALA A C 1
ATOM 7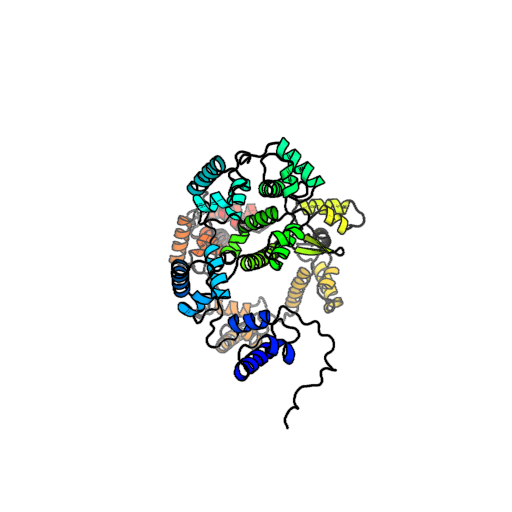52 O O . ALA A 1 88 ? -38.768 -10.803 37.349 1.00 78.50 88 ALA A O 1
ATOM 753 N N . GLU A 1 89 ? -38.597 -12.877 36.497 1.00 83.94 89 GLU A N 1
ATOM 754 C CA . GLU A 1 89 ? -39.403 -13.541 37.530 1.00 83.94 89 GLU A CA 1
ATOM 755 C C . GLU A 1 89 ? -38.609 -13.850 38.813 1.00 83.94 89 GLU A C 1
ATOM 757 O O . GLU A 1 89 ? -39.091 -13.594 39.914 1.00 83.94 89 GLU A O 1
ATOM 762 N N . LEU A 1 90 ? -37.379 -14.370 38.699 1.00 85.00 90 LEU A N 1
ATOM 763 C CA . LEU A 1 90 ? -36.572 -14.811 39.852 1.00 85.00 90 LEU A CA 1
ATOM 764 C C . LEU A 1 90 ? -35.566 -13.765 40.363 1.00 85.00 90 LEU A C 1
ATOM 766 O O . LEU A 1 90 ? -34.997 -13.922 41.448 1.00 85.00 90 LEU A O 1
ATOM 770 N N . GLY A 1 91 ? -35.316 -12.713 39.584 1.00 72.31 91 GLY A N 1
ATOM 771 C CA . GLY A 1 91 ? -34.309 -11.694 39.860 1.00 72.31 91 GLY A CA 1
ATOM 772 C C . GLY A 1 91 ? -32.897 -12.048 39.370 1.00 72.31 91 GLY A C 1
ATOM 773 O O . GLY A 1 91 ? -32.500 -13.211 39.231 1.00 72.31 91 GLY A O 1
ATOM 774 N N . GLU A 1 92 ? -32.099 -11.009 39.110 1.00 80.56 92 GLU A N 1
ATOM 775 C CA . GLU A 1 92 ? -30.721 -11.149 38.632 1.00 80.56 92 GLU A CA 1
ATOM 776 C C . GLU A 1 92 ? -29.822 -11.847 39.670 1.00 80.56 92 GLU A C 1
ATOM 778 O O . GLU A 1 92 ? -29.872 -11.571 40.868 1.00 80.56 92 GLU A O 1
ATOM 783 N N . GLY A 1 93 ? -28.957 -12.757 39.207 1.00 75.88 93 GLY A N 1
ATOM 784 C CA . GLY A 1 93 ? -27.980 -13.446 40.057 1.00 75.88 93 GLY A CA 1
ATOM 785 C C . GLY A 1 93 ? -28.370 -14.866 40.473 1.00 75.88 93 GLY A C 1
ATOM 786 O O . GLY A 1 93 ? -27.508 -15.621 40.930 1.00 75.88 93 GLY A O 1
ATOM 787 N N . LYS A 1 94 ? -29.623 -15.287 40.257 1.00 88.75 94 LYS A N 1
ATOM 788 C CA . LYS A 1 94 ? -30.140 -16.624 40.616 1.00 88.75 94 LYS A CA 1
ATOM 789 C C . LYS A 1 94 ? -29.810 -17.712 39.581 1.00 88.75 94 LYS A C 1
ATOM 791 O O . LYS A 1 94 ? -30.610 -18.601 39.311 1.00 88.75 94 LYS A O 1
ATOM 796 N N . TRP A 1 95 ? -28.601 -17.701 39.017 1.00 90.12 95 TRP A N 1
ATOM 797 C CA . TRP A 1 95 ? -28.216 -18.537 37.865 1.00 90.12 95 TRP A CA 1
ATOM 798 C C . TRP A 1 95 ? -28.345 -20.044 38.092 1.00 90.12 95 TRP A C 1
ATOM 800 O O . TRP A 1 95 ? -28.686 -20.776 37.169 1.00 90.12 95 TRP A O 1
ATOM 810 N N . ALA A 1 96 ? -28.067 -20.520 39.308 1.00 87.44 96 ALA A N 1
ATOM 811 C CA . ALA A 1 96 ? -28.203 -21.935 39.650 1.00 87.44 96 ALA A CA 1
ATOM 812 C C . ALA A 1 96 ? -29.669 -22.390 39.699 1.00 87.44 96 ALA A C 1
ATOM 814 O O . ALA A 1 96 ? -29.960 -23.539 39.377 1.00 87.44 96 ALA A O 1
ATOM 815 N N . GLN A 1 97 ? -30.572 -21.488 40.087 1.00 88.81 97 GLN A N 1
ATOM 816 C CA . GLN A 1 97 ? -32.009 -21.731 40.108 1.00 88.81 97 GLN A CA 1
ATOM 817 C C . GLN A 1 97 ? -32.588 -21.636 38.694 1.00 88.81 97 GLN A C 1
ATOM 819 O O . GLN A 1 97 ? -33.236 -22.570 38.243 1.00 88.81 97 GLN A O 1
ATOM 824 N N . ILE A 1 98 ? -32.222 -20.591 37.944 1.00 91.69 98 ILE A N 1
ATOM 825 C CA . ILE A 1 98 ? -32.614 -20.415 36.536 1.00 91.69 98 ILE A CA 1
ATOM 826 C C . ILE A 1 98 ? -32.154 -21.606 35.684 1.00 91.69 98 ILE A C 1
ATOM 828 O O . ILE A 1 98 ? -32.921 -22.149 34.894 1.00 91.69 98 ILE A O 1
ATOM 832 N N . SER A 1 99 ? -30.910 -22.057 35.874 1.00 92.50 99 SER A N 1
ATOM 833 C CA . SER A 1 99 ? -30.390 -23.261 35.223 1.00 92.50 99 SER A CA 1
ATOM 834 C C . SER A 1 99 ? -31.221 -24.490 35.577 1.00 92.50 99 SER A C 1
ATOM 836 O O . SER A 1 99 ? -31.465 -25.302 34.711 1.00 92.50 99 SER A O 1
ATOM 838 N N . ARG A 1 100 ? -31.706 -24.641 36.810 1.00 90.00 100 ARG A N 1
ATOM 839 C CA . ARG A 1 100 ? -32.482 -25.822 37.210 1.00 90.00 100 ARG A CA 1
ATOM 840 C C . ARG A 1 100 ? -33.919 -25.809 36.686 1.00 90.00 100 ARG A C 1
ATOM 842 O O . ARG A 1 100 ? -34.405 -26.855 36.278 1.00 90.00 100 ARG A O 1
ATOM 849 N N . GLU A 1 101 ? -34.577 -24.656 36.743 1.00 92.75 101 GLU A N 1
ATOM 850 C CA . GLU A 1 101 ? -36.022 -24.526 36.508 1.00 92.75 101 GLU A CA 1
ATOM 851 C C . GLU A 1 101 ? -36.367 -24.163 35.056 1.00 92.75 101 GLU A C 1
ATOM 853 O O . GLU A 1 101 ? -37.395 -24.603 34.556 1.00 92.75 101 GLU A O 1
ATOM 858 N N . TYR A 1 102 ? -35.507 -23.409 34.361 1.00 92.81 102 TYR A N 1
ATOM 859 C CA . TYR A 1 102 ? -35.802 -22.879 33.021 1.00 92.81 102 TYR A CA 1
ATOM 860 C C . TYR A 1 102 ? -34.897 -23.454 31.932 1.00 92.81 102 TYR A C 1
ATOM 862 O O . TYR A 1 102 ? -35.351 -23.703 30.820 1.00 92.81 102 TYR A O 1
ATOM 870 N N . LEU A 1 103 ? -33.604 -23.641 32.223 1.00 91.69 103 LEU A N 1
ATOM 871 C CA . LEU A 1 103 ? -32.603 -24.066 31.234 1.00 91.69 103 LEU A CA 1
ATOM 872 C C . LEU A 1 103 ? -31.696 -25.192 31.784 1.00 91.69 103 LEU A C 1
ATOM 874 O O . LEU A 1 103 ? -30.485 -24.981 31.923 1.00 91.69 103 LEU A O 1
ATOM 878 N N . PRO A 1 104 ? -32.242 -26.400 32.068 1.00 90.00 104 PRO A N 1
ATOM 879 C CA . PRO A 1 104 ? -31.524 -27.521 32.711 1.00 90.00 104 PRO A CA 1
ATOM 880 C C . PRO A 1 104 ? -30.285 -27.978 31.945 1.00 90.00 104 PRO A C 1
ATOM 882 O O . PRO A 1 104 ? -29.288 -28.397 32.538 1.00 90.00 104 PRO A O 1
ATOM 885 N N . HIS A 1 105 ? -30.294 -27.820 30.625 1.00 89.94 105 HIS A N 1
ATOM 886 C CA . HIS A 1 105 ? -29.178 -28.190 29.758 1.00 89.94 105 HIS A CA 1
ATOM 887 C C . HIS A 1 105 ? -28.033 -27.166 29.752 1.00 89.94 105 HIS A C 1
ATOM 889 O O . HIS A 1 105 ? -26.926 -27.486 29.315 1.00 89.94 105 HIS A O 1
ATOM 895 N N . ARG A 1 106 ? -28.246 -25.954 30.284 1.00 91.38 106 ARG A N 1
ATOM 896 C CA . ARG A 1 106 ? -27.258 -24.865 30.295 1.00 91.38 106 ARG A CA 1
ATOM 897 C C . ARG A 1 106 ? -26.678 -24.636 31.676 1.00 91.38 106 ARG A C 1
ATOM 899 O O . ARG A 1 106 ? -27.403 -24.554 32.665 1.00 91.38 106 ARG A O 1
ATOM 906 N N . ALA A 1 107 ? -25.361 -24.491 31.754 1.00 89.62 107 ALA A N 1
ATOM 907 C CA . ALA A 1 107 ? -24.677 -24.263 33.016 1.00 89.62 107 ALA A CA 1
ATOM 908 C C . ALA A 1 107 ? -24.961 -22.863 33.590 1.00 89.62 107 ALA A C 1
ATOM 910 O O . ALA A 1 107 ? -24.991 -21.890 32.832 1.00 89.62 107 ALA A O 1
ATOM 911 N N . PRO A 1 108 ? -25.058 -22.705 34.926 1.00 89.88 108 PRO A N 1
ATOM 912 C CA . PRO A 1 108 ? -25.255 -21.401 35.567 1.00 89.88 108 PRO A CA 1
ATOM 913 C C . PRO A 1 108 ? -24.235 -20.349 35.115 1.00 89.88 108 PRO A C 1
ATOM 915 O O . PRO A 1 108 ? -24.568 -19.182 34.911 1.00 89.88 108 PRO A O 1
ATOM 918 N N . ARG A 1 109 ? -22.980 -20.767 34.910 1.00 85.06 109 ARG A N 1
ATOM 919 C CA . ARG A 1 109 ? -21.915 -19.890 34.422 1.00 85.06 109 ARG A CA 1
ATOM 920 C C . ARG A 1 109 ? -22.153 -19.424 32.985 1.00 85.06 109 ARG A C 1
ATOM 922 O O . ARG A 1 109 ? -21.889 -18.259 32.701 1.00 85.06 109 ARG A O 1
ATOM 929 N N . GLN A 1 110 ? -22.664 -20.292 32.108 1.00 86.12 110 GLN A N 1
ATOM 930 C CA . GLN A 1 110 ? -23.030 -19.925 30.735 1.00 86.12 110 GLN A CA 1
ATOM 931 C C . GLN A 1 110 ? -24.182 -18.920 30.733 1.00 86.12 110 GLN A C 1
ATOM 933 O O . GLN A 1 110 ? -24.082 -17.908 30.053 1.00 86.12 110 GLN A O 1
ATOM 938 N N . LEU A 1 111 ? -25.214 -19.137 31.556 1.00 89.38 111 LEU A N 1
ATOM 939 C CA . LEU A 1 111 ? -26.342 -18.207 31.684 1.00 89.38 111 LEU A CA 1
ATOM 940 C C . LEU A 1 111 ? -25.894 -16.833 32.179 1.00 89.38 111 LEU A C 1
ATOM 942 O O . LEU A 1 111 ? -26.258 -15.817 31.599 1.00 89.38 111 LEU A O 1
ATOM 946 N N . ARG A 1 112 ? -25.038 -16.792 33.206 1.00 86.25 112 ARG A N 1
ATOM 947 C CA . ARG A 1 112 ? -24.437 -15.542 33.682 1.00 86.25 112 ARG A CA 1
ATOM 948 C C . ARG A 1 112 ? -23.619 -14.861 32.588 1.00 86.25 112 ARG A C 1
ATOM 950 O O . ARG A 1 112 ? -23.680 -13.644 32.450 1.00 86.25 112 ARG A O 1
ATOM 957 N N . GLN A 1 113 ? -22.812 -15.624 31.855 1.00 80.75 113 GLN A N 1
ATOM 958 C CA . GLN A 1 113 ? -21.966 -15.081 30.798 1.00 80.75 113 GLN A CA 1
ATOM 959 C C . GLN A 1 113 ? -22.811 -14.516 29.652 1.00 80.75 113 GLN A C 1
ATOM 961 O O . GLN A 1 113 ? -22.500 -13.423 29.185 1.00 80.75 113 GLN A O 1
ATOM 966 N N . GLU A 1 114 ? -23.883 -15.216 29.272 1.00 84.12 114 GLU A N 1
ATOM 967 C CA . GLU A 1 114 ? -24.834 -14.775 28.254 1.00 84.12 114 GLU A CA 1
ATOM 968 C C . GLU A 1 114 ? -25.636 -13.553 28.717 1.00 84.12 114 GLU A C 1
ATOM 970 O O . GLU A 1 114 ? -25.827 -12.608 27.964 1.00 84.12 114 GLU A O 1
ATOM 975 N N . TRP A 1 115 ? -26.059 -13.513 29.981 1.00 82.50 115 TRP A N 1
ATOM 976 C CA . TRP A 1 115 ? -26.734 -12.348 30.554 1.00 82.50 115 TRP A CA 1
ATOM 977 C C . TRP A 1 115 ? -25.829 -11.114 30.538 1.00 82.50 115 TRP A C 1
ATOM 979 O O . TRP A 1 115 ? -26.223 -10.034 30.095 1.00 82.50 115 TRP A O 1
ATOM 989 N N . ILE A 1 116 ? -24.567 -11.295 30.939 1.00 73.19 116 ILE A N 1
ATOM 990 C CA . ILE A 1 116 ? -23.548 -10.251 30.862 1.00 73.19 116 ILE A CA 1
ATOM 991 C C . ILE A 1 116 ? -23.300 -9.848 29.403 1.00 73.19 116 ILE A C 1
ATOM 993 O O . ILE A 1 116 ? -23.127 -8.660 29.153 1.00 73.19 116 ILE A O 1
ATOM 997 N N . SER A 1 117 ? -23.276 -10.771 28.432 1.00 67.00 117 SER A N 1
ATOM 998 C CA . SER A 1 117 ? -23.085 -10.428 27.013 1.00 67.00 117 SER A CA 1
ATOM 999 C C . SER A 1 117 ? -24.307 -9.766 26.376 1.00 67.00 117 SER A C 1
ATOM 1001 O O . SER A 1 117 ? -24.137 -8.833 25.596 1.00 67.00 117 SER A O 1
ATOM 1003 N N . CYS A 1 118 ? -25.525 -10.146 26.759 1.00 60.00 118 CYS A N 1
ATOM 1004 C CA . CYS A 1 118 ? -26.764 -9.455 26.397 1.00 60.00 118 CYS A CA 1
ATOM 1005 C C . CYS A 1 118 ? -26.787 -8.023 26.961 1.00 60.00 118 CYS A C 1
ATOM 1007 O O . CYS A 1 118 ? -27.199 -7.089 26.275 1.00 60.00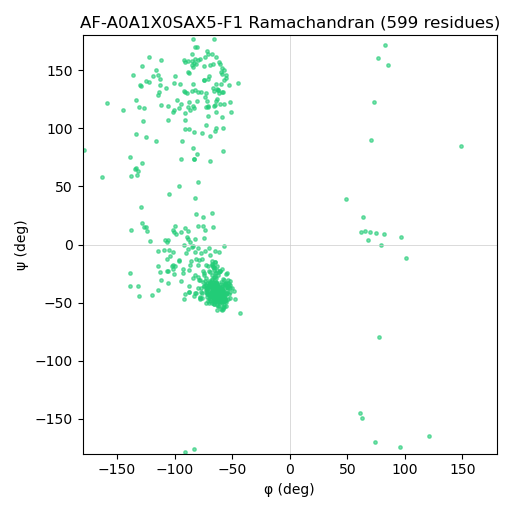 118 CYS A O 1
ATOM 1009 N N . GLY A 1 119 ? -26.256 -7.823 28.172 1.00 52.75 119 GLY A N 1
ATOM 1010 C CA . GLY A 1 119 ? -25.992 -6.504 28.761 1.00 52.75 119 GLY A CA 1
ATOM 1011 C C . GLY A 1 119 ? -24.787 -5.761 28.160 1.00 52.75 119 GLY A C 1
ATOM 1012 O O . GLY A 1 119 ? -24.552 -4.602 28.501 1.00 52.75 119 GLY A O 1
ATOM 1013 N N . ARG A 1 120 ? -24.022 -6.402 27.261 1.00 42.78 120 ARG A N 1
ATOM 1014 C CA . ARG A 1 120 ? -22.886 -5.826 26.519 1.00 42.78 120 ARG A CA 1
ATOM 1015 C C . ARG A 1 120 ? -23.227 -5.418 25.090 1.00 42.78 120 ARG A C 1
ATOM 1017 O O . ARG A 1 120 ? -22.303 -5.058 24.364 1.00 42.78 120 ARG A O 1
ATOM 1024 N N . VAL A 1 121 ? -24.495 -5.383 24.671 1.00 40.03 121 VAL A N 1
ATOM 1025 C CA . VAL A 1 121 ? -24.821 -4.431 23.600 1.00 40.03 121 VAL A CA 1
ATOM 1026 C C . VAL A 1 121 ? -24.570 -3.058 24.219 1.00 40.03 121 VAL A C 1
ATOM 1028 O O . VAL A 1 121 ? -25.248 -2.723 25.195 1.00 40.03 121 VAL A O 1
ATOM 1031 N N . PRO A 1 122 ? -23.578 -2.272 23.760 1.00 44.59 122 PRO A N 1
ATOM 1032 C CA . PRO A 1 122 ? -23.406 -0.931 24.276 1.00 44.59 122 PRO A CA 1
ATOM 1033 C C . PRO A 1 122 ? -24.674 -0.185 23.874 1.00 44.59 122 PRO A C 1
ATOM 1035 O O . PRO A 1 122 ? -24.815 0.208 22.718 1.00 44.59 122 PRO A O 1
ATOM 1038 N N . ARG A 1 123 ? -25.636 -0.021 24.793 1.00 56.66 123 ARG A N 1
ATOM 1039 C CA . ARG A 1 123 ? -26.693 0.965 24.582 1.00 56.66 123 ARG A CA 1
ATOM 1040 C C . ARG A 1 123 ? -25.955 2.281 24.435 1.00 56.66 123 ARG A C 1
ATOM 1042 O O . ARG A 1 123 ? -25.329 2.740 25.397 1.00 56.66 123 ARG A O 1
ATOM 1049 N N . GLN A 1 124 ? -25.948 2.830 23.227 1.00 68.25 124 GLN A N 1
ATOM 1050 C CA . GLN A 1 124 ? -25.460 4.180 23.006 1.00 68.25 124 GLN A CA 1
ATOM 1051 C C . GLN A 1 124 ? -26.197 5.099 23.982 1.00 68.25 124 GLN A C 1
ATOM 1053 O O . GLN A 1 124 ? -27.376 4.888 24.258 1.00 68.25 124 GLN A O 1
ATOM 1058 N N . TRP A 1 125 ? -25.467 6.026 24.593 1.00 79.38 125 TRP A N 1
ATOM 1059 C CA . TRP A 1 125 ? -26.072 7.028 25.463 1.00 79.38 125 TRP A CA 1
ATOM 1060 C C . TRP A 1 125 ? -27.004 7.895 24.631 1.00 79.38 125 TRP A C 1
ATOM 1062 O O . TRP A 1 125 ? -26.573 8.433 23.608 1.00 79.38 125 TRP A O 1
ATOM 1072 N N . THR A 1 126 ? -28.264 7.998 25.039 1.00 84.44 126 THR A N 1
ATOM 1073 C CA . THR A 1 126 ? -29.212 8.880 24.360 1.00 84.44 126 THR A CA 1
ATOM 1074 C C . THR A 1 126 ? -29.098 10.307 24.901 1.00 84.44 126 THR A C 1
ATOM 1076 O O . THR A 1 126 ? -28.703 10.501 26.054 1.00 84.44 126 THR A O 1
ATOM 1079 N N . PRO A 1 127 ? -29.473 11.328 24.112 1.00 85.25 127 PRO A N 1
ATOM 1080 C CA . PRO A 1 127 ? -29.545 12.702 24.606 1.00 85.25 127 PRO A CA 1
ATOM 1081 C C . PRO A 1 127 ? -30.450 12.853 25.838 1.00 85.25 127 PRO A C 1
ATOM 1083 O O . PRO A 1 127 ? -30.161 13.659 26.716 1.00 85.25 127 PRO A O 1
ATOM 1086 N N . GLN A 1 128 ? -31.515 12.052 25.933 1.00 82.88 128 GLN A N 1
ATOM 1087 C CA . GLN A 1 128 ? -32.420 12.030 27.082 1.00 82.88 128 GLN A CA 1
ATOM 1088 C C . GLN A 1 128 ? -31.738 11.449 28.325 1.00 82.88 128 GLN A C 1
ATOM 1090 O O . GLN A 1 128 ? -31.858 12.018 29.404 1.00 82.88 128 GLN A O 1
ATOM 1095 N N . GLU A 1 129 ? -30.986 10.351 28.181 1.00 87.31 129 GLU A N 1
ATOM 1096 C CA . GLU A 1 129 ? -30.186 9.801 29.282 1.00 87.31 129 GLU A CA 1
ATOM 1097 C C . GLU A 1 129 ? -29.110 10.789 29.740 1.00 87.31 129 GLU A C 1
ATOM 1099 O O . GLU A 1 129 ? -28.864 10.909 30.937 1.00 87.31 129 GLU A O 1
ATOM 1104 N N . ASP A 1 130 ? -28.480 11.504 28.806 1.00 90.94 130 ASP A N 1
ATOM 1105 C CA . ASP A 1 130 ? -27.502 12.543 29.128 1.00 90.94 130 ASP A CA 1
ATOM 1106 C C . ASP A 1 130 ? -28.143 13.708 29.891 1.00 90.94 130 ASP A C 1
ATOM 1108 O O . ASP A 1 130 ? -27.532 14.228 30.823 1.00 90.94 130 ASP A O 1
ATOM 1112 N N . GLN A 1 131 ? -29.361 14.110 29.518 1.00 91.25 131 GLN A N 1
ATOM 1113 C CA . GLN A 1 131 ? -30.102 15.168 30.204 1.00 91.25 131 GLN A CA 1
ATOM 1114 C C . GLN A 1 131 ? -30.496 14.741 31.622 1.00 91.25 131 GLN A C 1
ATOM 1116 O O . GLN A 1 131 ? -30.168 15.438 32.579 1.00 91.25 131 GLN A O 1
ATOM 1121 N N . VAL A 1 132 ? -31.075 13.545 31.768 1.00 91.31 132 VAL A N 1
ATOM 1122 C CA . VAL A 1 132 ? -31.408 12.944 33.072 1.00 91.31 132 VAL A CA 1
ATOM 1123 C C . VAL A 1 132 ? -30.160 12.818 33.945 1.00 91.31 132 VAL A C 1
ATOM 1125 O O . VAL A 1 132 ? -30.211 13.064 35.145 1.00 91.31 132 VAL A O 1
ATOM 1128 N N . LEU A 1 133 ? -29.018 12.448 33.360 1.00 91.62 133 LEU A N 1
ATOM 1129 C CA . LEU A 1 133 ? -27.762 12.339 34.091 1.00 91.62 133 LEU A CA 1
ATOM 1130 C C . LEU A 1 133 ? -27.242 13.703 34.561 1.00 91.62 133 LEU A C 1
ATOM 1132 O O . LEU A 1 133 ? -26.758 13.797 35.685 1.00 91.62 133 LEU A O 1
ATOM 1136 N N . LYS A 1 134 ? -27.339 14.755 33.744 1.00 91.38 134 LYS A N 1
ATOM 1137 C CA . LYS A 1 134 ? -26.965 16.114 34.168 1.00 91.38 134 LYS A CA 1
ATOM 1138 C C . LYS A 1 134 ? -27.824 16.577 35.340 1.00 91.38 134 LYS A C 1
ATOM 1140 O O . LYS A 1 134 ? -27.275 16.876 36.391 1.00 91.38 134 LYS A O 1
ATOM 1145 N N . GLU A 1 135 ? -29.145 16.494 35.202 1.00 91.25 135 GLU A N 1
ATOM 1146 C CA . GLU A 1 135 ? -30.096 16.879 36.254 1.00 91.25 135 GLU A CA 1
ATOM 1147 C C . GLU A 1 135 ? -29.893 16.064 37.538 1.00 91.25 135 GLU A C 1
ATOM 1149 O O . GLU A 1 135 ? -29.915 16.601 38.644 1.00 91.25 135 GLU A O 1
ATOM 1154 N N . ALA A 1 136 ? -29.628 14.760 37.411 1.00 90.94 136 ALA A N 1
ATOM 1155 C CA . ALA A 1 136 ? -29.345 13.907 38.557 1.00 90.94 136 ALA A CA 1
ATOM 1156 C C . ALA A 1 136 ? -28.018 14.265 39.244 1.00 90.94 136 ALA A C 1
ATOM 1158 O O . ALA A 1 136 ? -27.917 14.156 40.466 1.00 90.94 136 ALA A O 1
ATOM 1159 N N . VAL A 1 137 ? -26.991 14.681 38.501 1.00 91.75 137 VAL A N 1
ATOM 1160 C CA . VAL A 1 137 ? -25.738 15.151 39.109 1.00 91.75 137 VAL A CA 1
ATOM 1161 C C . VAL A 1 137 ? -25.923 16.522 39.755 1.00 91.75 137 VAL A C 1
ATOM 1163 O O . VAL A 1 137 ? -25.404 16.715 40.852 1.00 91.75 137 VAL A O 1
ATOM 1166 N N . ASP A 1 138 ? -26.716 17.412 39.161 1.00 88.94 138 ASP A N 1
ATOM 1167 C CA . ASP A 1 138 ? -27.068 18.703 39.760 1.00 88.94 138 ASP A CA 1
ATOM 1168 C C . ASP A 1 138 ? -27.842 18.516 41.081 1.00 88.94 138 ASP A C 1
ATOM 1170 O O . ASP A 1 138 ? -27.597 19.228 42.053 1.00 88.94 138 ASP A O 1
ATOM 1174 N N . ALA A 1 139 ? -28.717 17.505 41.163 1.00 89.44 139 ALA A N 1
ATOM 1175 C CA . ALA A 1 139 ? -29.514 17.212 42.357 1.00 89.44 139 ALA A CA 1
ATOM 1176 C C . ALA A 1 139 ? -28.767 16.414 43.447 1.00 89.44 139 ALA A C 1
ATOM 1178 O O . ALA A 1 139 ? -28.924 16.686 44.638 1.00 89.44 139 ALA A O 1
ATOM 1179 N N . PHE A 1 140 ? -27.983 15.394 43.075 1.00 88.19 140 PHE A N 1
ATOM 1180 C CA . PHE A 1 140 ? -27.363 14.450 44.026 1.00 88.19 140 PHE A CA 1
ATOM 1181 C C . PHE A 1 140 ? -25.849 14.647 44.224 1.00 88.19 140 PHE A C 1
ATOM 1183 O O . PHE A 1 140 ? -25.268 14.062 45.149 1.00 88.19 140 PHE A O 1
ATOM 1190 N N . GLY A 1 141 ? -25.199 15.439 43.370 1.00 85.81 141 GLY A N 1
ATOM 1191 C CA . GLY A 1 141 ? -23.752 15.639 43.330 1.00 85.81 141 GLY A CA 1
ATOM 1192 C C . GLY A 1 141 ? -22.968 14.487 42.679 1.00 85.81 141 GLY A C 1
ATOM 1193 O O . GLY A 1 141 ? -23.394 13.330 42.623 1.00 85.81 141 GLY A O 1
ATOM 1194 N N . ASP A 1 142 ? -21.738 14.775 42.251 1.00 83.56 142 ASP A N 1
ATOM 1195 C CA . ASP A 1 142 ? -20.848 13.883 41.481 1.00 83.56 142 ASP A CA 1
ATOM 1196 C C . ASP A 1 142 ? -20.099 12.814 42.324 1.00 83.56 142 ASP A C 1
ATOM 1198 O O . ASP A 1 142 ? -19.112 12.192 41.898 1.00 83.56 142 ASP A O 1
ATOM 1202 N N . LYS A 1 143 ? -20.564 12.582 43.556 1.00 84.94 143 LYS A N 1
ATOM 1203 C CA . LYS A 1 143 ? -20.012 11.583 44.490 1.00 84.94 143 LYS A CA 1
ATOM 1204 C C . LYS A 1 143 ? -20.993 10.455 44.802 1.00 84.94 143 LYS A C 1
ATOM 1206 O O . LYS A 1 143 ? -20.562 9.381 45.219 1.00 84.94 143 LYS A O 1
ATOM 1211 N N . GLN A 1 144 ? -22.292 10.649 44.558 1.00 87.38 144 GLN A N 1
ATOM 1212 C CA . GLN A 1 144 ? -23.358 9.728 44.974 1.00 87.38 144 GLN A CA 1
ATOM 1213 C C . GLN A 1 144 ? -23.922 8.890 43.812 1.00 87.38 144 GLN A C 1
ATOM 1215 O O . GLN A 1 144 ? -25.126 8.661 43.710 1.00 87.38 144 GLN A O 1
ATOM 1220 N N . TRP A 1 145 ? -23.044 8.359 42.957 1.00 87.44 145 TRP A N 1
ATOM 1221 C CA . TRP A 1 145 ? -23.406 7.607 41.744 1.00 87.44 145 TRP A CA 1
ATOM 1222 C C . TRP A 1 145 ? -24.365 6.431 41.977 1.00 87.44 145 TRP A C 1
ATOM 1224 O O . TRP A 1 145 ? -25.201 6.143 41.128 1.00 87.44 145 TRP A O 1
ATOM 1234 N N . ALA A 1 146 ? -24.281 5.762 43.132 1.00 84.81 146 ALA A N 1
ATOM 1235 C CA . ALA A 1 146 ? -25.177 4.655 43.469 1.00 84.81 146 ALA A CA 1
ATOM 1236 C C . ALA A 1 146 ? -26.648 5.096 43.593 1.00 84.81 146 ALA A C 1
ATOM 1238 O O . ALA A 1 146 ? -27.543 4.333 43.234 1.00 84.81 146 ALA A O 1
ATOM 1239 N N . LYS A 1 147 ? -26.904 6.332 44.049 1.00 86.62 147 LYS A N 1
ATOM 1240 C CA . LYS A 1 147 ? -28.256 6.907 44.082 1.00 86.62 147 LYS A CA 1
ATOM 1241 C C . LYS A 1 147 ? -28.740 7.244 42.674 1.00 86.62 147 LYS A C 1
ATOM 1243 O O . LYS A 1 147 ? -29.864 6.899 42.339 1.00 86.62 147 LYS A O 1
ATOM 1248 N N . ILE A 1 148 ? -27.872 7.810 41.835 1.00 87.44 148 ILE A N 1
ATOM 1249 C CA . ILE A 1 148 ? -28.196 8.133 40.436 1.00 87.44 148 ILE A CA 1
ATOM 1250 C C . ILE A 1 148 ? -28.551 6.861 39.648 1.00 87.44 148 ILE A C 1
ATOM 1252 O O . ILE A 1 148 ? -29.537 6.848 38.915 1.00 87.44 148 ILE A O 1
ATOM 1256 N N . VAL A 1 149 ? -27.814 5.760 39.853 1.00 84.00 149 VAL A N 1
ATOM 1257 C CA . VAL A 1 149 ? -28.201 4.442 39.315 1.00 84.00 149 VAL A CA 1
ATOM 1258 C C . VAL A 1 149 ? -29.583 4.053 39.831 1.00 84.00 149 VAL A C 1
ATOM 1260 O O . VAL A 1 149 ? -30.477 3.786 39.043 1.00 84.00 149 VAL A O 1
ATOM 1263 N N . LYS A 1 150 ? -29.777 4.033 41.154 1.00 82.75 150 LYS A N 1
ATOM 1264 C CA . LYS A 1 150 ? -31.003 3.507 41.764 1.00 82.75 150 LYS A CA 1
ATOM 1265 C C . LYS A 1 150 ? -32.265 4.276 41.359 1.00 82.75 150 LYS A C 1
ATOM 1267 O O . LYS A 1 150 ? -33.301 3.649 41.173 1.00 82.75 150 LYS A O 1
ATOM 1272 N N . PHE A 1 151 ? -32.188 5.602 41.270 1.00 84.19 151 PHE A N 1
ATOM 1273 C CA . PHE A 1 151 ? -33.367 6.462 41.142 1.00 84.19 151 PHE A CA 1
ATOM 1274 C C . PHE A 1 151 ? -33.564 7.062 39.747 1.00 84.19 151 PHE A C 1
ATOM 1276 O O . PHE A 1 151 ? -34.690 7.418 39.419 1.00 84.19 151 PHE A O 1
ATOM 1283 N N . CYS A 1 152 ? -32.516 7.169 38.924 1.00 86.44 152 CYS A N 1
ATOM 1284 C CA . CYS A 1 152 ? -32.594 7.884 37.643 1.00 86.44 152 CYS A CA 1
ATOM 1285 C C . CYS A 1 152 ? -32.292 6.978 36.443 1.00 86.44 152 CYS A C 1
ATOM 1287 O O . CYS A 1 152 ? -32.990 7.030 35.436 1.00 86.44 152 CYS A O 1
ATOM 1289 N N . LEU A 1 153 ? -31.255 6.138 36.537 1.00 82.75 153 LEU A N 1
ATOM 1290 C CA . LEU A 1 153 ? -30.802 5.276 35.439 1.00 82.75 153 LEU A CA 1
ATOM 1291 C C . LEU A 1 153 ? -30.550 3.832 35.926 1.00 82.75 153 LEU A C 1
ATOM 1293 O O . LEU A 1 153 ? -29.404 3.370 35.893 1.00 82.75 153 LEU A O 1
ATOM 1297 N N . PRO A 1 154 ? -31.592 3.091 36.363 1.00 77.12 154 PRO A N 1
ATOM 1298 C CA . PRO A 1 154 ? -31.445 1.751 36.952 1.00 77.12 154 PRO A CA 1
ATOM 1299 C C . PRO A 1 154 ? -30.943 0.703 35.955 1.00 77.12 154 PRO A C 1
ATOM 1301 O O . PRO A 1 154 ? -30.391 -0.324 36.339 1.00 77.12 154 PRO A O 1
ATOM 1304 N N . HIS A 1 155 ? -31.084 0.980 34.661 1.00 72.88 155 HIS A N 1
ATOM 1305 C CA . HIS A 1 155 ? -30.574 0.165 33.562 1.00 72.88 155 HIS A CA 1
ATOM 1306 C C . HIS A 1 155 ? -29.099 0.439 33.214 1.00 72.88 155 HIS A C 1
ATOM 1308 O O . HIS A 1 155 ? -28.569 -0.196 32.299 1.00 72.88 155 HIS A O 1
ATOM 1314 N N . ARG A 1 156 ? -28.425 1.375 33.897 1.00 79.19 156 ARG A N 1
ATOM 1315 C CA . ARG A 1 156 ? -26.996 1.690 33.723 1.00 79.19 156 ARG A CA 1
ATOM 1316 C C . ARG A 1 156 ? -26.212 1.349 34.986 1.00 79.19 156 ARG A C 1
ATOM 1318 O O . ARG A 1 156 ? -26.692 1.501 36.102 1.00 79.19 156 ARG A O 1
ATOM 1325 N N . THR A 1 157 ? -24.965 0.915 34.830 1.00 76.25 157 THR A N 1
ATOM 1326 C CA . THR A 1 157 ? -24.107 0.614 35.986 1.00 76.25 157 THR A CA 1
ATOM 1327 C C . THR A 1 157 ? -23.447 1.874 36.544 1.00 76.25 157 THR A C 1
ATOM 1329 O O . THR A 1 157 ? -23.206 2.844 35.828 1.00 76.25 157 THR A O 1
ATOM 1332 N N . ASN A 1 158 ? -23.066 1.837 37.823 1.00 77.94 158 ASN A N 1
ATOM 1333 C CA . ASN A 1 158 ? -22.390 2.947 38.507 1.00 77.94 158 ASN A CA 1
ATOM 1334 C C . ASN A 1 158 ? -21.136 3.433 37.746 1.00 77.94 158 ASN A C 1
ATOM 1336 O O . ASN A 1 158 ? -20.946 4.631 37.539 1.00 77.94 158 ASN A O 1
ATOM 1340 N N . ILE A 1 159 ? -20.336 2.492 37.234 1.00 75.25 159 ILE A N 1
ATOM 1341 C CA . ILE A 1 159 ? -19.143 2.791 36.430 1.00 75.25 159 ILE A CA 1
ATOM 1342 C C . ILE A 1 159 ? -19.528 3.510 35.129 1.00 75.25 159 ILE A C 1
ATOM 1344 O O . ILE A 1 159 ? -18.917 4.520 34.795 1.00 75.25 159 ILE A O 1
ATOM 1348 N N . GLN A 1 160 ? -20.554 3.032 34.414 1.00 77.00 160 GLN A N 1
ATOM 1349 C CA . GLN A 1 160 ? -20.996 3.640 33.153 1.00 77.00 160 GLN A CA 1
ATOM 1350 C C . GLN A 1 160 ? -21.453 5.087 33.350 1.00 77.00 160 GLN A C 1
ATOM 1352 O O . GLN A 1 160 ?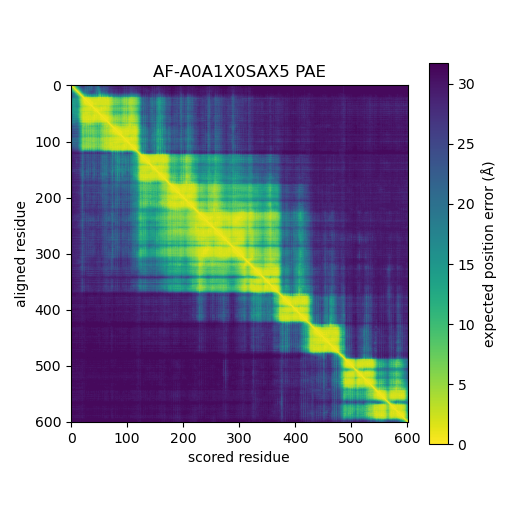 -21.039 5.957 32.587 1.00 77.00 160 GLN A O 1
ATOM 1357 N N . ILE A 1 161 ? -22.270 5.337 34.375 1.00 85.56 161 ILE A N 1
ATOM 1358 C CA . ILE A 1 161 ? -22.797 6.666 34.699 1.00 85.56 161 ILE A CA 1
ATOM 1359 C C . ILE A 1 161 ? -21.659 7.629 35.055 1.00 85.56 161 ILE A C 1
ATOM 1361 O O . ILE A 1 161 ? -21.521 8.687 34.438 1.00 85.56 161 ILE A O 1
ATOM 1365 N N . ARG A 1 162 ? -20.797 7.238 36.002 1.00 84.75 162 ARG A N 1
ATOM 1366 C CA . ARG A 1 162 ? -19.648 8.045 36.435 1.00 84.75 162 ARG A CA 1
ATOM 1367 C C . ARG A 1 162 ? -18.723 8.378 35.268 1.00 84.75 162 ARG A C 1
ATOM 1369 O O . ARG A 1 162 ? -18.307 9.525 35.122 1.00 84.75 162 ARG A O 1
ATOM 1376 N N . SER A 1 163 ? -18.386 7.384 34.446 1.00 79.56 163 SER A N 1
ATOM 1377 C CA . SER A 1 163 ? -17.534 7.582 33.273 1.00 79.56 163 SER A CA 1
ATOM 1378 C C . SER A 1 163 ? -18.203 8.473 32.230 1.00 79.56 163 SER A C 1
ATOM 1380 O O . SER A 1 163 ? -17.532 9.334 31.671 1.00 79.56 163 SER A O 1
ATOM 1382 N N . ARG A 1 164 ? -19.512 8.322 31.980 1.00 86.56 164 ARG A N 1
ATOM 1383 C CA . ARG A 1 164 ? -20.233 9.176 31.027 1.00 86.56 164 ARG A CA 1
ATOM 1384 C C . ARG A 1 164 ? -20.199 10.635 31.454 1.00 86.56 164 ARG A C 1
ATOM 1386 O O . ARG A 1 164 ? -19.841 11.480 30.638 1.00 86.56 164 ARG A O 1
ATOM 1393 N N . TYR A 1 165 ? -20.522 10.915 32.715 1.00 86.94 165 TYR A N 1
ATOM 1394 C CA . TYR A 1 165 ? -20.546 12.284 33.209 1.00 86.94 165 TYR A CA 1
ATOM 1395 C C . TYR A 1 165 ? -19.153 12.919 33.149 1.00 86.94 165 TYR A C 1
ATOM 1397 O O . TYR A 1 165 ? -18.955 13.901 32.436 1.00 86.94 165 TYR A O 1
ATOM 1405 N N . ARG A 1 166 ? -18.162 12.291 33.797 1.00 82.44 166 ARG A N 1
ATOM 1406 C CA . ARG A 1 166 ? -16.807 12.850 33.947 1.00 82.44 166 ARG A CA 1
ATOM 1407 C C . ARG A 1 166 ? -16.027 12.997 32.646 1.00 82.44 166 ARG A C 1
ATOM 1409 O O . ARG A 1 166 ? -15.145 13.840 32.576 1.00 82.44 166 ARG A O 1
ATOM 1416 N N . LEU A 1 167 ? -16.305 12.158 31.646 1.00 71.94 167 LEU A N 1
ATOM 1417 C CA . LEU A 1 167 ? -15.571 12.176 30.377 1.00 71.94 167 LEU A CA 1
ATOM 1418 C C . LEU A 1 167 ? -16.309 12.922 29.257 1.00 71.94 167 LEU A C 1
ATOM 1420 O O . LEU A 1 167 ? -15.671 13.278 28.268 1.00 71.94 167 LEU A O 1
ATOM 1424 N N . TYR A 1 168 ? -17.627 13.154 29.368 1.00 76.50 168 TYR A N 1
ATOM 1425 C CA . TYR A 1 168 ? -18.414 13.695 28.248 1.00 76.50 168 TYR A CA 1
ATOM 1426 C C . TYR A 1 168 ? -19.463 14.762 28.591 1.00 76.50 168 TYR A C 1
ATOM 1428 O O . TYR A 1 168 ? -19.834 15.513 27.680 1.00 76.50 168 TYR A O 1
ATOM 1436 N N . LEU A 1 169 ? -19.980 14.827 29.823 1.00 85.56 169 LEU A N 1
ATOM 1437 C CA . LEU A 1 169 ? -21.102 15.720 30.167 1.00 85.56 169 LEU A CA 1
ATOM 1438 C C . LEU A 1 169 ? -20.740 16.847 31.121 1.00 85.56 169 LEU A C 1
ATOM 1440 O O . LEU A 1 169 ? -21.450 17.849 31.113 1.00 85.56 169 LEU A O 1
ATOM 1444 N N . ALA A 1 170 ? -19.679 16.687 31.910 1.00 82.94 170 ALA A N 1
ATOM 1445 C CA . ALA A 1 170 ? -19.297 17.685 32.889 1.00 82.94 170 ALA A CA 1
ATOM 1446 C C . ALA A 1 170 ? -19.000 19.044 32.210 1.00 82.94 170 ALA A C 1
ATOM 1448 O O . ALA A 1 170 ? -18.419 19.067 31.114 1.00 82.94 170 ALA A O 1
ATOM 1449 N N . PRO A 1 171 ? -19.444 20.166 32.803 1.00 80.38 171 PRO A N 1
ATOM 1450 C CA . PRO A 1 171 ? -19.409 21.488 32.172 1.00 80.38 171 PRO A CA 1
ATOM 1451 C C . PRO A 1 171 ? -17.990 21.976 31.853 1.00 80.38 171 PRO A C 1
ATOM 1453 O O . PRO A 1 171 ? -17.793 22.724 30.899 1.00 80.38 171 PRO A O 1
ATOM 1456 N N . GLU A 1 172 ? -16.987 21.507 32.590 1.00 80.00 172 GLU A N 1
ATOM 1457 C CA . GLU A 1 172 ? -15.572 21.808 32.377 1.00 80.00 172 GLU A CA 1
ATOM 1458 C C . GLU A 1 172 ? -14.974 21.179 31.102 1.00 80.00 172 GLU A C 1
ATOM 1460 O O . GLU A 1 172 ? -13.845 21.499 30.730 1.00 80.00 172 GLU A O 1
ATOM 1465 N N . ILE A 1 173 ? -15.694 20.288 30.410 1.00 82.00 173 ILE A N 1
ATOM 1466 C CA . ILE A 1 173 ? -15.173 19.550 29.252 1.00 82.00 173 ILE A CA 1
ATOM 1467 C C . ILE A 1 173 ? -15.283 20.375 27.967 1.00 82.00 173 ILE A C 1
ATOM 1469 O O . ILE A 1 173 ? -16.370 20.639 27.448 1.00 82.00 173 ILE A O 1
ATOM 1473 N N . LYS A 1 174 ? -14.136 20.682 27.358 1.00 81.44 174 LYS A N 1
ATOM 1474 C CA . LYS A 1 174 ? -14.050 21.402 26.084 1.00 81.44 174 LYS A CA 1
ATOM 1475 C C . LYS A 1 174 ? -14.206 20.460 24.889 1.00 81.44 174 LYS A C 1
ATOM 1477 O O . LYS A 1 174 ? -13.379 19.576 24.646 1.00 81.44 174 LYS A O 1
ATOM 1482 N N . LYS A 1 175 ? -15.237 20.699 24.073 1.00 77.19 175 LYS A N 1
ATOM 1483 C CA . LYS A 1 175 ? -15.526 19.945 22.830 1.00 77.19 175 LYS A CA 1
ATOM 1484 C C . LYS A 1 175 ? -15.107 20.674 21.543 1.00 77.19 175 LYS A C 1
ATOM 1486 O O . LYS A 1 175 ? -15.190 20.090 20.469 1.00 77.19 175 LYS A O 1
ATOM 1491 N N . GLY A 1 176 ? -14.660 21.926 21.659 1.00 79.94 176 GLY A N 1
ATOM 1492 C CA . GLY A 1 176 ? -14.295 22.797 20.537 1.00 79.94 176 GLY A CA 1
ATOM 1493 C C . GLY A 1 176 ? -12.873 22.594 19.984 1.00 79.94 176 GLY A C 1
ATOM 1494 O O . GLY A 1 176 ? -12.152 21.702 20.452 1.00 79.94 176 GLY A O 1
ATOM 1495 N N . PRO A 1 177 ? -12.457 23.421 19.002 1.00 85.19 177 PRO A N 1
ATOM 1496 C CA . PRO A 1 177 ? -11.131 23.366 18.376 1.00 85.19 177 PRO A CA 1
ATOM 1497 C C . PRO A 1 177 ? -10.006 23.608 19.390 1.00 85.19 177 PRO A C 1
ATOM 1499 O O . PRO A 1 177 ? -10.238 24.202 20.440 1.00 85.19 177 PRO A O 1
ATOM 1502 N N . TRP A 1 178 ? -8.806 23.105 19.098 1.00 90.69 178 TRP A N 1
ATOM 1503 C CA . TRP A 1 178 ? -7.626 23.277 19.953 1.00 90.69 178 TRP A CA 1
ATOM 1504 C C . TRP A 1 178 ? -7.037 24.676 19.791 1.00 90.69 178 TRP A C 1
ATOM 1506 O O . TRP A 1 178 ? -6.817 25.105 18.659 1.00 90.69 178 TRP A O 1
ATOM 1516 N N . THR A 1 179 ? -6.758 25.359 20.902 1.00 91.81 179 THR A N 1
ATOM 1517 C CA . THR A 1 179 ? -6.043 26.646 20.872 1.00 91.81 179 THR A CA 1
ATOM 1518 C C . THR A 1 179 ? -4.530 26.437 20.839 1.00 91.81 179 THR A C 1
ATOM 1520 O O . THR A 1 179 ? -4.033 25.353 21.155 1.00 91.81 179 THR A O 1
ATOM 1523 N N . GLN A 1 180 ? -3.774 27.473 20.476 1.00 88.81 180 GLN A N 1
ATOM 1524 C CA . GLN A 1 180 ? -2.316 27.381 20.393 1.00 88.81 180 GLN A CA 1
ATOM 1525 C C . GLN A 1 180 ? -1.671 27.114 21.763 1.00 88.81 180 GLN A C 1
ATOM 1527 O O . GLN A 1 180 ? -0.687 26.377 21.862 1.00 88.81 180 GLN A O 1
ATOM 1532 N N . GLU A 1 181 ? -2.255 27.644 22.836 1.00 89.88 181 GLU A N 1
ATOM 1533 C CA . GLU A 1 181 ? -1.834 27.396 24.216 1.00 89.88 181 GLU A CA 1
ATOM 1534 C C . GLU A 1 181 ? -2.073 25.934 24.607 1.00 89.88 181 GLU A C 1
ATOM 1536 O O . GLU A 1 181 ? -1.186 25.290 25.168 1.00 89.88 181 GLU A O 1
ATOM 1541 N N . GLU A 1 182 ? -3.239 25.376 24.259 1.00 93.12 182 GLU A N 1
ATOM 1542 C CA . GLU A 1 182 ? -3.558 23.964 24.501 1.00 93.12 182 GLU A CA 1
ATOM 1543 C C . GLU A 1 182 ? -2.599 23.035 23.744 1.00 93.12 182 GLU A C 1
ATOM 1545 O O . GLU A 1 182 ? -2.157 22.030 24.301 1.00 93.12 182 GLU A O 1
ATOM 1550 N N . LEU A 1 183 ? -2.229 23.381 22.505 1.00 91.94 183 LEU A N 1
ATOM 1551 C CA . LEU A 1 183 ? -1.244 22.630 21.718 1.00 91.94 183 LEU A CA 1
ATOM 1552 C C . LEU A 1 183 ? 0.159 22.719 22.324 1.00 91.94 183 LEU A C 1
ATOM 1554 O O . LEU A 1 183 ? 0.851 21.708 22.423 1.00 91.94 183 LEU A O 1
ATOM 1558 N N . SER A 1 184 ? 0.559 23.900 22.791 1.00 89.00 184 SER A N 1
ATOM 1559 C CA . SER A 1 184 ? 1.851 24.110 23.455 1.00 89.00 184 SER A CA 1
ATOM 1560 C C . SER A 1 184 ? 1.952 23.301 24.752 1.00 89.00 184 SER A C 1
ATOM 1562 O O . SER A 1 184 ? 2.977 22.670 25.024 1.00 89.00 184 SER A O 1
ATOM 1564 N 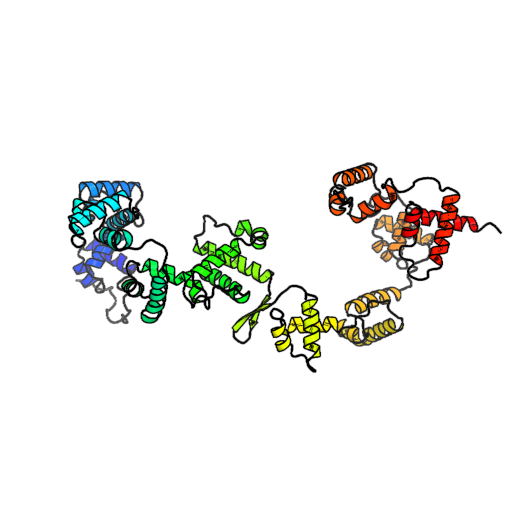N . LEU A 1 185 ? 0.866 23.253 25.532 1.00 92.88 185 LEU A N 1
ATOM 1565 C CA . LEU A 1 185 ? 0.762 22.403 26.717 1.00 92.88 185 LEU A CA 1
ATOM 1566 C C . LEU A 1 185 ? 0.799 20.918 26.347 1.00 92.88 185 LEU A C 1
ATOM 1568 O O . LEU A 1 185 ? 1.538 20.167 26.981 1.00 92.88 185 LEU A O 1
ATOM 1572 N N . LEU A 1 186 ? 0.068 20.497 25.311 1.00 92.19 186 LEU A N 1
ATOM 1573 C CA . LEU A 1 186 ? 0.081 19.117 24.822 1.00 92.19 186 LEU A CA 1
ATOM 1574 C C . LEU A 1 186 ? 1.495 18.668 24.443 1.00 92.19 186 LEU A C 1
ATOM 1576 O O . LEU A 1 186 ? 1.944 17.624 24.916 1.00 92.19 186 LEU A O 1
ATOM 1580 N N . LEU A 1 187 ? 2.226 19.478 23.675 1.00 88.44 187 LEU A N 1
ATOM 1581 C CA . LEU A 1 187 ? 3.612 19.198 23.294 1.00 88.44 187 LEU A CA 1
ATOM 1582 C C . LEU A 1 187 ? 4.519 19.081 24.524 1.00 88.44 187 LEU A C 1
ATOM 1584 O O . LEU A 1 187 ? 5.144 18.043 24.748 1.00 88.44 187 LEU A O 1
ATOM 1588 N N . ARG A 1 188 ? 4.537 20.112 25.377 1.00 87.94 188 ARG A N 1
ATOM 1589 C CA . ARG A 1 188 ? 5.405 20.159 26.563 1.00 87.94 188 ARG A CA 1
ATOM 1590 C C . ARG A 1 188 ? 5.135 19.006 27.523 1.00 87.94 188 ARG A C 1
ATOM 1592 O O . ARG A 1 188 ? 6.067 18.413 28.060 1.00 87.94 188 ARG A O 1
ATOM 1599 N N . ARG A 1 189 ? 3.864 18.684 27.766 1.00 92.06 189 ARG A N 1
ATOM 1600 C CA . ARG A 1 189 ? 3.499 17.616 28.700 1.00 92.06 189 ARG A CA 1
ATOM 1601 C C . ARG A 1 189 ? 3.768 16.232 28.136 1.00 92.06 189 ARG A C 1
ATOM 1603 O O . ARG A 1 189 ? 4.123 15.361 28.922 1.00 92.06 189 ARG A O 1
ATOM 1610 N N . THR A 1 190 ? 3.673 16.038 26.823 1.00 89.75 190 THR A N 1
ATOM 1611 C CA . THR A 1 190 ? 4.035 14.758 26.196 1.00 89.75 190 THR A CA 1
ATOM 1612 C C . THR A 1 190 ? 5.544 14.511 26.267 1.00 89.75 190 THR A C 1
ATOM 1614 O O . THR A 1 190 ? 5.952 13.389 26.540 1.00 89.75 190 THR A O 1
ATOM 1617 N N . ILE A 1 191 ? 6.378 15.555 26.169 1.00 83.75 191 ILE A N 1
ATOM 1618 C CA . ILE A 1 191 ? 7.831 15.446 26.415 1.00 83.75 191 ILE A CA 1
ATOM 1619 C C . ILE A 1 191 ? 8.122 14.976 27.851 1.00 83.75 191 ILE A C 1
ATOM 1621 O O . ILE A 1 191 ? 9.002 14.149 28.065 1.00 83.75 191 ILE A O 1
ATOM 1625 N N . ILE A 1 192 ? 7.379 15.484 28.841 1.00 86.00 192 ILE A N 1
ATOM 1626 C CA . ILE A 1 192 ? 7.606 15.164 30.262 1.00 86.00 192 ILE A CA 1
ATOM 1627 C C . ILE A 1 192 ? 7.048 13.783 30.638 1.00 86.00 192 ILE A C 1
ATOM 1629 O O . ILE A 1 192 ? 7.697 13.020 31.350 1.00 86.00 192 ILE A O 1
ATOM 1633 N N . HIS A 1 193 ? 5.820 13.474 30.217 1.00 88.38 193 HIS A N 1
ATOM 1634 C CA . HIS A 1 193 ? 5.064 12.311 30.703 1.00 88.38 193 HIS A CA 1
ATOM 1635 C C . HIS A 1 193 ? 5.021 11.141 29.711 1.00 88.38 193 HIS A C 1
ATOM 1637 O O . HIS A 1 193 ? 4.579 10.051 30.088 1.00 88.38 193 HIS A O 1
ATOM 1643 N N . GLY A 1 194 ? 5.469 11.338 28.469 1.00 84.19 194 GLY A N 1
ATOM 1644 C CA . GLY A 1 194 ? 5.310 10.381 27.374 1.00 84.19 194 GLY A CA 1
ATOM 1645 C C . GLY A 1 194 ? 3.838 10.133 27.028 1.00 84.19 194 GLY A C 1
ATOM 1646 O O . GLY A 1 194 ? 2.977 10.982 27.252 1.00 84.19 194 GLY A O 1
ATOM 1647 N N . GLU A 1 195 ? 3.521 8.924 26.557 1.00 85.62 195 GLU A N 1
ATOM 1648 C CA . GLU A 1 195 ? 2.157 8.498 26.185 1.00 85.62 195 GLU A CA 1
ATOM 1649 C C . GLU A 1 195 ? 1.231 8.203 27.389 1.00 85.62 195 GLU A C 1
ATOM 1651 O O . GLU A 1 195 ? 0.259 7.451 27.295 1.00 85.62 195 GLU A O 1
ATOM 1656 N N . LYS A 1 196 ? 1.508 8.781 28.563 1.00 89.62 196 LYS A N 1
ATOM 1657 C CA . LYS A 1 196 ? 0.634 8.681 29.741 1.00 89.62 196 LYS A CA 1
ATOM 1658 C C . LYS A 1 196 ? -0.476 9.725 29.640 1.00 89.62 196 LYS A C 1
ATOM 1660 O O . LYS A 1 196 ? -0.462 10.731 30.349 1.00 89.62 196 LYS A O 1
ATOM 1665 N N . TRP A 1 197 ? -1.440 9.483 28.754 1.00 90.06 197 TRP A N 1
ATOM 1666 C CA . TRP A 1 197 ? -2.470 10.459 28.375 1.00 90.06 197 TRP A CA 1
ATOM 1667 C C . TRP A 1 197 ? -3.300 10.990 29.544 1.00 90.06 197 TRP A C 1
ATOM 1669 O O . TRP A 1 197 ? -3.686 12.155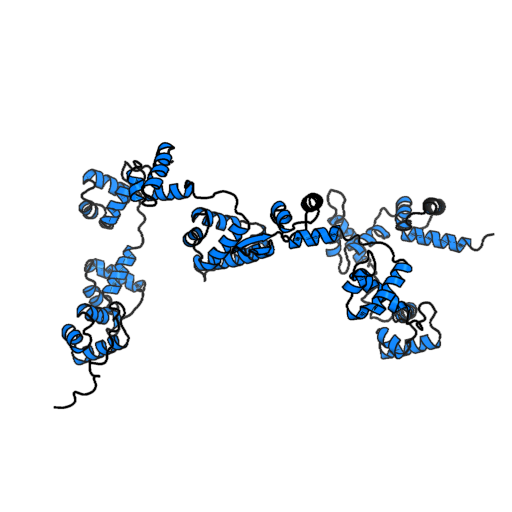 29.524 1.00 90.06 197 TRP A O 1
ATOM 1679 N N . ASP A 1 198 ? -3.504 10.190 30.593 1.00 87.31 198 ASP A N 1
ATOM 1680 C CA . ASP A 1 198 ? -4.163 10.641 31.825 1.00 87.31 198 ASP A CA 1
ATOM 1681 C C . ASP A 1 198 ? -3.388 11.779 32.512 1.00 87.31 198 ASP A C 1
ATOM 1683 O O . ASP A 1 198 ? -3.973 12.764 32.957 1.00 87.31 198 ASP A O 1
ATOM 1687 N N . LYS A 1 199 ? -2.051 11.688 32.536 1.00 88.88 199 LYS A N 1
ATOM 1688 C CA . LYS A 1 199 ? -1.147 12.694 33.121 1.00 88.88 199 LYS A CA 1
ATOM 1689 C C . LYS A 1 199 ? -0.899 13.892 32.215 1.00 88.88 199 LYS A C 1
ATOM 1691 O O . LYS A 1 199 ? -0.636 14.998 32.695 1.00 88.88 199 LYS A O 1
ATOM 1696 N N . VAL A 1 200 ? -0.986 13.677 30.908 1.00 91.50 200 VAL A N 1
ATOM 1697 C CA . VAL A 1 200 ? -0.939 14.751 29.913 1.00 91.50 200 VAL A CA 1
ATOM 1698 C C . VAL A 1 200 ? -2.197 15.614 30.044 1.00 91.50 200 VAL A C 1
ATOM 1700 O O . VAL A 1 200 ? -2.079 16.825 30.217 1.00 91.50 200 VAL A O 1
ATOM 1703 N N . ALA A 1 201 ? -3.380 14.992 30.064 1.00 90.94 201 ALA A N 1
ATOM 1704 C CA . ALA A 1 201 ? -4.670 15.674 30.171 1.00 90.94 201 ALA A CA 1
ATOM 1705 C C . ALA A 1 201 ? -4.859 16.440 31.490 1.00 90.94 201 ALA A C 1
ATOM 1707 O O . ALA A 1 201 ? -5.433 17.523 31.475 1.00 90.94 201 ALA A O 1
ATOM 1708 N N . GLU A 1 202 ? -4.317 15.943 32.610 1.00 88.00 202 GLU A N 1
ATOM 1709 C CA . GLU A 1 202 ? -4.348 16.631 33.917 1.00 88.00 202 GLU A CA 1
ATOM 1710 C C . GLU A 1 202 ? -3.826 18.081 33.841 1.00 88.00 202 GLU A C 1
ATOM 1712 O O . GLU A 1 202 ? -4.292 18.952 34.570 1.00 88.00 202 GLU A O 1
ATOM 1717 N N . GLY A 1 203 ? -2.883 18.363 32.935 1.00 85.25 203 GLY A N 1
ATOM 1718 C CA . GLY A 1 203 ? -2.324 19.701 32.743 1.00 85.25 203 GLY A CA 1
ATOM 1719 C C . GLY A 1 203 ? -2.879 20.478 31.549 1.00 85.25 203 GLY A C 1
ATOM 1720 O O . GLY A 1 203 ? -2.273 21.484 31.183 1.00 85.25 203 GLY A O 1
ATOM 1721 N N . ILE A 1 204 ? -3.973 20.023 30.927 1.00 90.38 204 ILE A N 1
ATOM 1722 C CA . ILE A 1 204 ? -4.658 20.720 29.829 1.00 90.38 204 ILE A CA 1
ATOM 1723 C C . ILE A 1 204 ? -6.130 20.910 30.228 1.00 90.38 204 ILE A C 1
ATOM 1725 O O . ILE A 1 204 ? -6.953 20.021 29.996 1.00 90.38 204 ILE A O 1
ATOM 1729 N N . PRO A 1 205 ? -6.481 22.056 30.841 1.00 86.12 205 PRO A N 1
ATOM 1730 C CA . PRO A 1 205 ? -7.800 22.269 31.426 1.00 86.12 205 PRO A CA 1
ATOM 1731 C C . PRO A 1 205 ? -8.951 21.975 30.456 1.00 86.12 205 PRO A C 1
ATOM 1733 O O . PRO A 1 205 ? -9.052 22.562 29.376 1.00 86.12 205 PRO A O 1
ATOM 1736 N N . GLY A 1 206 ? -9.829 21.055 30.861 1.00 84.94 206 GLY A N 1
ATOM 1737 C CA . GLY A 1 206 ? -11.027 20.674 30.115 1.00 84.94 206 GLY A CA 1
ATOM 1738 C C . GLY A 1 206 ? -10.808 19.716 28.939 1.00 84.94 206 GLY A C 1
ATOM 1739 O O . GLY A 1 206 ? -11.788 19.335 28.296 1.00 84.94 206 GLY A O 1
ATOM 1740 N N . ARG A 1 207 ? -9.569 19.293 28.648 1.00 88.62 207 ARG A N 1
ATOM 1741 C CA . ARG A 1 207 ? -9.278 18.256 27.643 1.00 88.62 207 ARG A CA 1
ATOM 1742 C C . ARG A 1 207 ? -9.137 16.889 28.297 1.00 88.62 207 ARG A C 1
ATOM 1744 O O . ARG A 1 207 ? -8.519 16.735 29.340 1.00 88.62 207 ARG A O 1
ATOM 1751 N N . GLN A 1 208 ? -9.706 15.880 27.652 1.00 86.44 208 GLN A N 1
ATOM 1752 C CA . GLN A 1 208 ? -9.684 14.496 28.114 1.00 86.44 208 GLN A CA 1
ATOM 1753 C C . GLN A 1 208 ? -8.472 13.730 27.559 1.00 86.44 208 GLN A C 1
ATOM 1755 O O . GLN A 1 208 ? -7.970 14.082 26.485 1.00 86.44 208 GLN A O 1
ATOM 1760 N N . PRO A 1 209 ? -8.040 12.637 28.218 1.00 87.94 209 PRO A N 1
ATOM 1761 C CA . PRO A 1 209 ? -6.898 11.819 27.784 1.00 87.94 209 PRO A CA 1
ATOM 1762 C C . PRO A 1 209 ? -6.996 11.381 26.322 1.00 87.94 209 PRO A C 1
ATOM 1764 O O . PRO A 1 209 ? -6.071 11.561 25.536 1.00 87.94 209 PRO A O 1
ATOM 1767 N N . GLU A 1 210 ? -8.171 10.904 25.924 1.00 82.50 210 GLU A N 1
ATOM 1768 C CA . GLU A 1 210 ? -8.454 10.473 24.556 1.00 82.50 210 GLU A CA 1
ATOM 1769 C C . GLU A 1 210 ? -8.389 11.631 23.540 1.00 82.50 210 GLU A C 1
ATOM 1771 O O . GLU A 1 210 ? -7.941 11.444 22.411 1.00 82.50 210 GLU A O 1
ATOM 1776 N N . GLN A 1 211 ? -8.804 12.847 23.924 1.00 87.25 211 GLN A N 1
ATOM 1777 C CA . GLN A 1 211 ? -8.668 14.023 23.056 1.00 87.25 211 GLN A CA 1
ATOM 1778 C C . GLN A 1 211 ? -7.192 14.379 22.862 1.00 87.25 211 GLN A C 1
ATOM 1780 O O . GLN A 1 211 ? -6.790 14.687 21.742 1.00 87.25 211 GLN A O 1
ATOM 1785 N N . CYS A 1 212 ? -6.398 14.309 23.935 1.00 91.19 212 CYS A N 1
ATOM 1786 C CA . CYS A 1 212 ? -4.957 14.554 23.899 1.00 91.19 212 CYS A CA 1
ATOM 1787 C C . CYS A 1 212 ? -4.249 13.531 23.007 1.00 91.19 212 CYS A C 1
ATOM 1789 O O . CYS A 1 212 ? -3.505 13.928 22.117 1.00 91.19 212 CYS A O 1
ATOM 1791 N N . TYR A 1 213 ? -4.550 12.239 23.178 1.00 88.94 213 TYR A N 1
ATOM 1792 C CA . TYR A 1 213 ? -4.010 11.164 22.345 1.00 88.94 213 TYR A CA 1
ATOM 1793 C C . TYR A 1 213 ? -4.321 11.378 20.861 1.00 88.94 213 TYR A C 1
ATOM 1795 O O . TYR A 1 213 ? -3.416 11.386 20.029 1.00 88.94 213 TYR A O 1
ATOM 1803 N N . ARG A 1 214 ? -5.594 11.607 20.510 1.00 85.94 214 ARG A N 1
ATOM 1804 C CA . ARG A 1 214 ? -5.972 11.844 19.109 1.00 85.94 214 ARG A CA 1
ATOM 1805 C C . ARG A 1 214 ? -5.287 13.067 18.536 1.00 85.94 214 ARG A C 1
ATOM 1807 O O . ARG A 1 214 ? -4.817 13.011 17.406 1.00 85.94 214 ARG A O 1
ATOM 1814 N N . LYS A 1 215 ? -5.220 14.156 19.309 1.00 89.19 215 LYS A N 1
ATOM 1815 C CA . LYS A 1 215 ? -4.560 15.363 18.831 1.00 89.19 215 LYS A CA 1
ATOM 1816 C C . LYS A 1 215 ? -3.066 15.138 18.643 1.00 89.19 215 LYS A C 1
ATOM 1818 O O . LYS A 1 215 ? -2.527 15.582 17.638 1.00 89.19 215 LYS A O 1
ATOM 1823 N N . TRP A 1 216 ? -2.424 14.399 19.545 1.00 89.31 216 TRP A N 1
ATOM 1824 C CA . TRP A 1 216 ? -1.022 14.017 19.419 1.00 89.31 216 TRP A CA 1
ATOM 1825 C C . TRP A 1 216 ? -0.750 13.249 18.125 1.00 89.31 216 TRP A C 1
ATOM 1827 O O . TRP A 1 216 ? 0.158 13.625 17.398 1.00 89.31 216 TRP A O 1
ATOM 1837 N N . LEU A 1 217 ? -1.581 12.264 17.760 1.00 83.00 217 LEU A N 1
ATOM 1838 C CA . LEU A 1 217 ? -1.428 11.534 16.488 1.00 83.00 217 LEU A CA 1
ATOM 1839 C C . LEU A 1 217 ? -1.408 12.449 15.250 1.00 83.00 217 LEU A C 1
ATOM 1841 O O . LEU A 1 217 ? -0.866 12.062 14.214 1.00 83.00 217 LEU A O 1
ATOM 1845 N N . GLU A 1 218 ? -2.011 13.636 15.342 1.00 82.00 218 GLU A N 1
ATOM 1846 C CA . GLU A 1 218 ? -1.985 14.646 14.287 1.00 82.00 218 GLU A CA 1
ATOM 1847 C C . GLU A 1 218 ? -0.773 15.573 14.370 1.00 82.00 218 GLU A C 1
ATOM 1849 O O . GLU A 1 218 ? -0.312 16.017 13.325 1.00 82.00 218 GLU A O 1
ATOM 1854 N N . ILE A 1 219 ? -0.293 15.940 15.562 1.00 83.62 219 ILE A N 1
ATOM 1855 C CA . ILE A 1 219 ? 0.706 17.013 15.742 1.00 83.62 219 ILE A CA 1
ATOM 1856 C C . ILE A 1 219 ? 2.095 16.528 16.159 1.00 83.62 219 ILE A C 1
ATOM 1858 O O . ILE A 1 219 ? 2.988 17.361 16.277 1.00 83.62 219 ILE A O 1
ATOM 1862 N N . ASP A 1 220 ? 2.259 15.231 16.415 1.00 83.75 220 ASP A N 1
ATOM 1863 C CA . ASP A 1 220 ? 3.520 14.626 16.837 1.00 83.75 220 ASP A CA 1
ATOM 1864 C C . ASP A 1 220 ? 4.659 15.041 15.888 1.00 83.75 220 ASP A C 1
ATOM 1866 O O . ASP A 1 220 ? 4.631 14.673 14.708 1.00 83.75 220 ASP A O 1
ATOM 1870 N N . PRO A 1 221 ? 5.656 15.808 16.373 1.00 79.44 221 PRO A N 1
ATOM 1871 C CA . PRO A 1 221 ? 6.779 16.246 15.551 1.00 79.44 221 PRO A CA 1
ATOM 1872 C C . PRO A 1 221 ? 7.635 15.088 15.027 1.00 79.44 221 PRO A C 1
ATOM 1874 O O . PRO A 1 221 ? 8.338 15.256 14.037 1.00 79.44 221 PRO A O 1
ATOM 1877 N N . GLY A 1 222 ? 7.590 13.923 15.683 1.00 77.25 222 GLY A N 1
ATOM 1878 C CA . GLY A 1 222 ? 8.289 12.718 15.242 1.00 77.25 222 GLY A CA 1
ATOM 1879 C C . GLY A 1 222 ? 7.608 12.003 14.074 1.00 77.25 222 GLY A C 1
ATOM 1880 O O . GLY A 1 222 ? 8.169 11.045 13.543 1.00 77.25 222 GLY A O 1
ATOM 1881 N N . VAL A 1 223 ? 6.408 12.440 13.675 1.00 82.44 223 VAL A N 1
ATOM 1882 C CA . VAL A 1 223 ? 5.681 11.865 12.544 1.00 82.44 223 VAL A CA 1
ATOM 1883 C C . VAL A 1 223 ? 6.044 12.605 11.268 1.00 82.44 223 VAL A C 1
ATOM 1885 O O . VAL A 1 223 ? 5.662 13.758 11.063 1.00 82.44 223 VAL A O 1
ATOM 1888 N N . ASP A 1 224 ? 6.718 11.897 10.372 1.00 82.88 224 ASP A N 1
ATOM 1889 C CA . ASP A 1 224 ? 6.970 12.358 9.022 1.00 82.88 224 ASP A CA 1
ATOM 1890 C C . ASP A 1 224 ? 5.663 12.346 8.215 1.00 82.88 224 ASP A C 1
ATOM 1892 O O . ASP A 1 224 ? 5.019 11.308 8.005 1.00 82.88 224 ASP A O 1
ATOM 1896 N N . LYS A 1 225 ? 5.262 13.536 7.768 1.00 80.00 225 LYS A N 1
ATOM 1897 C CA . LYS A 1 225 ? 4.108 13.772 6.888 1.00 80.00 225 LYS A CA 1
ATOM 1898 C C . LYS A 1 225 ? 4.525 14.104 5.456 1.00 80.00 225 LYS A C 1
ATOM 1900 O O . LYS A 1 225 ? 3.662 14.431 4.647 1.00 80.00 225 LYS A O 1
ATOM 1905 N N . GLY A 1 226 ? 5.822 14.059 5.165 1.00 82.88 226 GLY A N 1
ATOM 1906 C CA . GLY A 1 226 ? 6.384 14.228 3.838 1.00 82.88 226 GLY A CA 1
ATOM 1907 C C . GLY A 1 226 ? 5.981 13.104 2.890 1.00 82.88 226 GLY A C 1
ATOM 1908 O O . GLY A 1 226 ? 5.291 12.146 3.267 1.00 82.88 226 GLY A O 1
ATOM 1909 N N . GLU A 1 227 ? 6.412 13.240 1.640 1.00 87.88 227 GLU A N 1
ATOM 1910 C CA . GLU A 1 227 ? 6.130 12.273 0.582 1.00 87.88 227 GLU A CA 1
ATOM 1911 C C . GLU A 1 227 ? 6.668 10.883 0.940 1.00 87.88 227 GLU A C 1
ATOM 1913 O O . GLU A 1 227 ? 7.662 10.739 1.648 1.00 87.88 227 GLU A O 1
ATOM 1918 N N . TRP A 1 228 ? 5.962 9.848 0.491 1.00 90.81 228 TRP A N 1
ATOM 1919 C CA . TRP A 1 228 ? 6.392 8.468 0.680 1.00 90.81 228 TRP A CA 1
ATOM 1920 C C . TRP A 1 228 ? 7.433 8.125 -0.373 1.00 90.81 228 TRP A C 1
ATOM 1922 O O . TRP A 1 228 ? 7.136 8.208 -1.567 1.00 90.81 228 TRP A O 1
ATOM 1932 N N . SER A 1 229 ? 8.619 7.693 0.050 1.00 90.44 229 SER A N 1
ATOM 1933 C CA . SER A 1 229 ? 9.576 7.144 -0.907 1.00 90.44 229 SER A CA 1
ATOM 1934 C C . SER A 1 229 ? 9.087 5.789 -1.446 1.00 90.44 229 SER A C 1
ATOM 1936 O O . SER A 1 229 ? 8.329 5.084 -0.764 1.00 90.44 229 SER A O 1
ATOM 1938 N N . PRO A 1 230 ? 9.516 5.376 -2.652 1.00 90.38 230 PRO A N 1
ATOM 1939 C CA . PRO A 1 230 ? 9.197 4.050 -3.176 1.00 90.38 230 PRO A CA 1
ATOM 1940 C C . PRO A 1 230 ? 9.619 2.918 -2.227 1.00 90.38 230 PRO A C 1
ATOM 1942 O O . PRO A 1 230 ? 8.914 1.917 -2.097 1.00 90.38 230 PRO A O 1
ATOM 1945 N N . GLU A 1 231 ? 10.751 3.072 -1.540 1.00 90.44 231 GLU A N 1
ATOM 1946 C CA . GLU A 1 231 ? 11.264 2.130 -0.545 1.00 90.44 231 GLU A CA 1
ATOM 1947 C C . GLU A 1 231 ? 10.345 2.029 0.676 1.00 90.44 231 GLU A C 1
ATOM 1949 O O . GLU A 1 231 ? 9.987 0.925 1.094 1.00 90.44 231 GLU A O 1
ATOM 1954 N N . GLU A 1 232 ? 9.937 3.172 1.235 1.00 91.88 232 GLU A N 1
ATOM 1955 C CA . GLU A 1 232 ? 9.013 3.229 2.369 1.00 91.88 232 GLU A CA 1
ATOM 1956 C C . GLU A 1 232 ? 7.654 2.639 2.004 1.00 91.88 232 GLU A C 1
ATOM 1958 O O . GLU A 1 232 ? 7.078 1.869 2.774 1.00 91.88 232 GLU A O 1
ATOM 1963 N N . GLU A 1 233 ? 7.138 2.975 0.821 1.00 93.44 233 GLU A N 1
ATOM 1964 C CA . GLU A 1 233 ? 5.873 2.443 0.333 1.00 93.44 233 GLU A CA 1
ATOM 1965 C C . GLU A 1 233 ? 5.945 0.923 0.183 1.00 93.44 233 GLU A C 1
ATOM 1967 O O . GLU A 1 233 ? 5.059 0.208 0.665 1.00 93.44 233 GLU A O 1
ATOM 1972 N N . ARG A 1 234 ? 7.022 0.403 -0.410 1.00 94.12 234 ARG A N 1
ATOM 1973 C CA . ARG A 1 234 ? 7.189 -1.040 -0.580 1.00 94.12 234 ARG A CA 1
ATOM 1974 C C . ARG A 1 234 ? 7.306 -1.776 0.752 1.00 94.12 234 ARG A C 1
ATOM 1976 O O . ARG A 1 234 ? 6.698 -2.842 0.894 1.00 94.12 234 ARG A O 1
ATOM 1983 N N . LEU A 1 235 ? 8.036 -1.214 1.717 1.00 93.81 235 LEU A N 1
ATOM 1984 C CA . LEU A 1 235 ? 8.146 -1.752 3.076 1.00 93.81 235 LEU A CA 1
ATOM 1985 C C . LEU A 1 235 ? 6.788 -1.738 3.790 1.00 93.81 235 LEU A C 1
ATOM 1987 O O . LEU A 1 235 ? 6.400 -2.726 4.414 1.00 93.81 235 LEU A O 1
ATOM 1991 N N . PHE A 1 236 ? 6.031 -0.647 3.676 1.00 95.94 236 PHE A N 1
ATOM 1992 C CA . PHE A 1 236 ? 4.697 -0.545 4.261 1.00 95.94 236 PHE A CA 1
ATOM 1993 C C . PHE A 1 236 ? 3.770 -1.649 3.754 1.00 95.94 236 PHE A C 1
ATOM 1995 O O . PHE A 1 236 ? 3.124 -2.331 4.557 1.00 95.94 236 PHE A O 1
ATOM 2002 N N . TRP A 1 237 ? 3.724 -1.858 2.437 1.00 96.62 237 TRP A N 1
ATOM 2003 C CA . TRP A 1 237 ? 2.879 -2.886 1.835 1.00 96.62 237 TRP A CA 1
ATOM 2004 C C . TRP A 1 237 ? 3.336 -4.303 2.191 1.00 96.62 237 TRP A C 1
ATOM 2006 O O . TRP A 1 237 ? 2.495 -5.154 2.489 1.00 96.62 237 TRP A O 1
ATOM 2016 N N . GLU A 1 238 ? 4.644 -4.540 2.302 1.00 94.88 238 GLU A N 1
ATOM 2017 C CA . GLU A 1 238 ? 5.188 -5.801 2.813 1.00 94.88 238 GLU A CA 1
ATOM 2018 C C . GLU A 1 238 ? 4.685 -6.091 4.232 1.00 94.88 238 GLU A C 1
ATOM 2020 O O . GLU A 1 238 ? 4.035 -7.111 4.477 1.00 94.88 238 GLU A O 1
ATOM 2025 N N . ARG A 1 239 ? 4.869 -5.146 5.161 1.00 96.69 239 ARG A N 1
ATOM 2026 C CA . ARG A 1 239 ? 4.421 -5.291 6.554 1.00 96.69 239 ARG A CA 1
ATOM 2027 C C . ARG A 1 239 ? 2.905 -5.389 6.671 1.00 96.69 239 ARG A C 1
ATOM 2029 O O . ARG A 1 239 ? 2.396 -6.116 7.529 1.00 96.69 239 ARG A O 1
ATOM 2036 N N . MET A 1 240 ? 2.155 -4.696 5.816 1.00 96.81 240 MET A N 1
ATOM 2037 C CA . MET A 1 240 ? 0.699 -4.829 5.750 1.00 96.81 240 MET A CA 1
ATOM 2038 C C . MET A 1 240 ? 0.270 -6.227 5.300 1.00 96.81 240 MET A C 1
ATOM 2040 O O . MET A 1 240 ? -0.701 -6.747 5.856 1.00 96.81 240 MET A O 1
ATOM 2044 N N . SER A 1 241 ? 1.000 -6.855 4.375 1.00 96.56 241 SER A N 1
ATOM 2045 C CA . SER A 1 241 ? 0.737 -8.233 3.941 1.00 96.56 241 SER A CA 1
ATOM 2046 C C . SER A 1 241 ? 0.988 -9.254 5.060 1.00 96.56 241 SER A C 1
ATOM 2048 O O . SER A 1 241 ? 0.215 -10.197 5.235 1.00 96.56 241 SER A O 1
ATOM 2050 N N . GLU A 1 242 ? 1.985 -9.008 5.914 1.00 94.50 242 GLU A N 1
ATOM 2051 C CA . GLU A 1 242 ? 2.316 -9.871 7.053 1.00 94.50 242 GLU A CA 1
ATOM 2052 C C . GLU A 1 242 ? 1.364 -9.676 8.241 1.00 94.50 242 GLU A C 1
ATOM 2054 O O . GLU A 1 242 ? 0.891 -10.644 8.848 1.00 94.50 242 GLU A O 1
ATOM 2059 N N . LEU A 1 243 ? 1.058 -8.424 8.598 1.00 95.12 243 LEU A N 1
ATOM 2060 C CA . LEU A 1 243 ? 0.429 -8.068 9.876 1.00 95.12 243 LEU A CA 1
ATOM 2061 C C . LEU A 1 243 ? -1.053 -7.696 9.744 1.00 95.12 243 LEU A C 1
ATOM 2063 O O . LEU A 1 243 ? -1.828 -7.960 10.667 1.00 95.12 243 LEU A O 1
ATOM 2067 N N . GLY A 1 244 ? -1.459 -7.076 8.630 1.00 92.69 244 GLY A N 1
ATOM 2068 C CA . GLY A 1 244 ? -2.833 -6.627 8.348 1.00 92.69 244 GLY A CA 1
ATOM 2069 C C . GLY A 1 244 ? -3.405 -5.576 9.316 1.00 92.69 244 GLY A C 1
ATOM 2070 O O . GLY A 1 244 ? -4.609 -5.301 9.302 1.00 92.69 244 GLY A O 1
ATOM 2071 N N . SER A 1 245 ? -2.570 -4.991 10.181 1.00 94.69 245 SER A N 1
ATOM 2072 C CA . SER A 1 245 ? -2.967 -4.034 11.220 1.00 94.69 245 SER A CA 1
ATOM 2073 C C . SER A 1 245 ? -2.082 -2.793 11.197 1.00 94.69 245 SER A C 1
ATOM 2075 O O . SER A 1 245 ? -0.888 -2.892 11.475 1.00 94.69 245 SER A O 1
ATOM 2077 N N . TYR A 1 246 ? -2.682 -1.623 10.955 1.00 93.06 246 TYR A N 1
ATOM 2078 C CA . TYR A 1 246 ? -1.966 -0.344 10.875 1.00 93.06 246 TYR A CA 1
ATOM 2079 C C . TYR A 1 246 ? -1.130 -0.056 12.124 1.00 93.06 246 TYR A C 1
ATOM 2081 O O . TYR A 1 246 ? 0.017 0.353 12.011 1.00 93.06 246 TYR A O 1
ATOM 2089 N N . SER A 1 247 ? -1.661 -0.333 13.319 1.00 90.38 247 SER A N 1
ATOM 2090 C CA . SER A 1 247 ? -0.935 -0.100 14.574 1.00 90.38 247 SER A CA 1
ATOM 2091 C C . SER A 1 247 ? 0.270 -1.022 14.753 1.00 90.38 247 SER A C 1
ATOM 2093 O O . SER A 1 247 ? 1.230 -0.642 15.413 1.00 90.38 247 SER A O 1
ATOM 2095 N N . LYS A 1 248 ? 0.236 -2.241 14.196 1.00 93.19 248 LYS A N 1
ATOM 2096 C CA . LYS A 1 248 ? 1.398 -3.144 14.219 1.00 93.19 248 LYS A CA 1
ATOM 2097 C C . LYS A 1 248 ? 2.417 -2.758 13.148 1.00 93.19 248 LYS A C 1
ATOM 2099 O O . LYS A 1 248 ? 3.610 -2.836 13.410 1.00 93.19 248 LYS A O 1
ATOM 2104 N N . VAL A 1 249 ? 1.948 -2.330 11.978 1.00 93.75 249 VAL A N 1
ATOM 2105 C CA . VAL A 1 249 ? 2.811 -1.876 10.880 1.00 93.75 249 VAL A CA 1
ATOM 2106 C C . VAL A 1 249 ? 3.558 -0.604 11.253 1.00 93.75 249 VAL A C 1
ATOM 2108 O O . VAL A 1 249 ? 4.769 -0.580 11.105 1.00 93.75 249 VAL A O 1
ATOM 2111 N N . ALA A 1 250 ? 2.885 0.385 11.844 1.00 91.56 250 ALA A N 1
ATOM 2112 C CA . ALA A 1 250 ? 3.497 1.645 12.271 1.00 91.56 250 ALA A CA 1
ATOM 2113 C C . ALA A 1 250 ? 4.726 1.462 13.182 1.00 91.56 250 ALA A C 1
ATOM 2115 O O . ALA A 1 250 ? 5.662 2.241 13.114 1.00 91.56 250 ALA A O 1
ATOM 2116 N N . LYS A 1 251 ? 4.777 0.391 13.987 1.00 90.31 251 LYS A N 1
ATOM 2117 C CA . LYS A 1 251 ? 5.948 0.074 14.830 1.00 90.31 251 LYS A CA 1
ATOM 2118 C C . LYS A 1 251 ? 7.210 -0.289 14.041 1.00 90.31 251 LYS A C 1
ATOM 2120 O O . LYS A 1 251 ? 8.295 -0.268 14.603 1.00 90.31 251 LYS A O 1
ATOM 2125 N N . HIS A 1 252 ? 7.049 -0.669 12.778 1.00 89.69 252 HIS A N 1
ATOM 2126 C CA . HIS A 1 252 ? 8.122 -1.065 11.869 1.00 89.69 252 HIS A CA 1
ATOM 2127 C C . HIS A 1 252 ? 8.370 -0.011 10.782 1.00 89.69 252 HIS A C 1
ATOM 2129 O O . HIS A 1 252 ? 9.177 -0.251 9.889 1.00 89.69 252 HIS A O 1
ATOM 2135 N N . MET A 1 253 ? 7.668 1.125 10.835 1.00 90.50 253 MET A N 1
ATOM 2136 C CA . MET A 1 253 ? 7.824 2.215 9.881 1.00 90.50 253 MET A CA 1
ATOM 2137 C C . MET A 1 253 ? 8.579 3.368 10.550 1.00 90.50 253 MET A C 1
ATOM 2139 O O . MET A 1 253 ? 8.085 3.910 11.542 1.00 90.50 253 MET A O 1
ATOM 2143 N N . PRO A 1 254 ? 9.754 3.770 10.040 1.00 83.25 254 PRO A N 1
ATOM 2144 C CA . PRO A 1 254 ? 10.474 4.910 10.592 1.00 83.25 254 PRO A CA 1
ATOM 2145 C C . PRO A 1 254 ? 9.645 6.183 10.386 1.00 83.25 254 PRO A C 1
ATOM 2147 O O . PRO A 1 254 ? 9.229 6.483 9.275 1.00 83.25 254 PRO A O 1
ATOM 2150 N N . GLY A 1 255 ? 9.335 6.898 11.468 1.00 84.31 255 GLY A N 1
ATOM 2151 C CA . GLY A 1 255 ? 8.620 8.178 11.402 1.00 84.31 255 GLY A CA 1
ATOM 2152 C C . GLY A 1 255 ? 7.156 8.119 10.939 1.00 84.31 255 GLY A C 1
ATOM 2153 O O . GLY A 1 255 ? 6.528 9.165 10.836 1.00 84.31 255 GLY A O 1
ATOM 2154 N N . ARG A 1 256 ? 6.548 6.949 10.680 1.00 88.19 256 ARG A N 1
ATOM 2155 C CA . ARG A 1 256 ? 5.136 6.865 10.243 1.00 88.19 256 ARG A CA 1
ATOM 2156 C C . ARG A 1 256 ? 4.257 6.222 11.313 1.00 88.19 256 ARG A C 1
ATOM 2158 O O . ARG A 1 256 ? 4.421 5.054 11.658 1.00 88.19 256 ARG A O 1
ATOM 2165 N N . ASN A 1 257 ? 3.256 6.955 11.798 1.00 88.38 257 ASN A N 1
ATOM 2166 C CA . ASN A 1 257 ? 2.291 6.420 12.760 1.00 88.38 257 ASN A CA 1
ATOM 2167 C C . ASN A 1 257 ? 1.143 5.639 12.081 1.00 8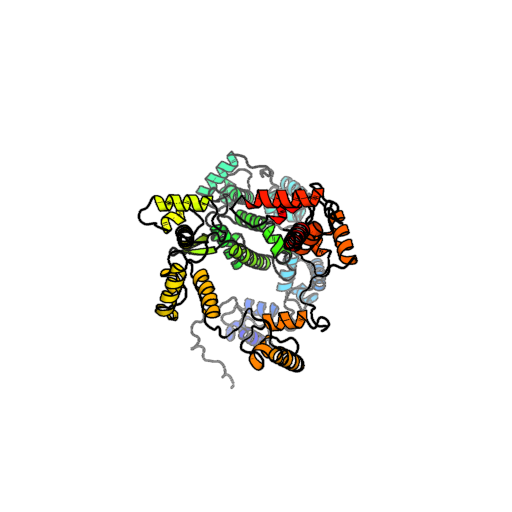8.38 257 ASN A C 1
ATOM 2169 O O . ASN A 1 257 ? 1.029 5.545 10.855 1.00 88.38 257 ASN A O 1
ATOM 2173 N N . ASN A 1 258 ? 0.254 5.062 12.893 1.00 88.81 258 ASN A N 1
ATOM 2174 C CA . ASN A 1 258 ? -0.872 4.254 12.416 1.00 88.81 258 ASN A CA 1
ATOM 2175 C C . ASN A 1 258 ? -1.901 5.055 11.602 1.00 88.81 258 ASN A C 1
ATOM 2177 O O . ASN A 1 258 ? -2.574 4.472 10.751 1.00 88.81 258 ASN A O 1
ATOM 2181 N N . VAL A 1 259 ? -2.036 6.358 11.858 1.00 88.12 259 VAL A N 1
ATOM 2182 C CA . VAL A 1 259 ? -2.938 7.245 11.114 1.00 88.12 259 VAL A CA 1
ATOM 2183 C C . VAL A 1 259 ? -2.395 7.464 9.709 1.00 88.12 259 VAL A C 1
ATOM 2185 O O . VAL A 1 259 ? -3.120 7.230 8.745 1.00 88.12 259 VAL A O 1
ATOM 2188 N N . VAL A 1 260 ? -1.110 7.803 9.583 1.00 91.06 260 VAL A N 1
ATOM 2189 C CA . VAL A 1 260 ? -0.438 7.992 8.288 1.00 91.06 260 VAL A CA 1
ATOM 2190 C C . VAL A 1 260 ? -0.462 6.696 7.470 1.00 91.06 260 VAL A C 1
ATOM 2192 O O . VAL A 1 260 ? -0.837 6.714 6.301 1.00 91.06 260 VAL A O 1
ATOM 2195 N N . CYS A 1 261 ? -0.212 5.546 8.104 1.00 93.00 261 CYS A N 1
ATOM 2196 C CA . CYS A 1 261 ? -0.375 4.222 7.489 1.00 93.00 261 CYS A CA 1
ATOM 2197 C C . CYS A 1 261 ? -1.804 3.974 6.965 1.00 93.00 261 CYS A C 1
ATOM 2199 O O . CYS A 1 261 ? -2.002 3.468 5.859 1.00 93.00 261 CYS A O 1
ATOM 2201 N N . ALA A 1 262 ? -2.825 4.311 7.761 1.00 92.62 262 ALA A N 1
ATOM 2202 C CA . ALA A 1 262 ? -4.220 4.127 7.370 1.00 92.62 262 ALA A CA 1
ATOM 2203 C C . ALA A 1 262 ? -4.627 5.055 6.214 1.00 92.62 262 ALA A C 1
ATOM 2205 O O . ALA A 1 262 ? -5.427 4.655 5.365 1.00 92.62 262 ALA A O 1
ATOM 2206 N N . THR A 1 263 ? -4.094 6.276 6.189 1.00 91.88 263 THR A N 1
ATOM 2207 C CA . THR A 1 263 ? -4.283 7.241 5.102 1.00 91.88 263 THR A CA 1
ATOM 2208 C C . THR A 1 263 ? -3.631 6.741 3.818 1.00 91.88 263 THR A C 1
ATOM 2210 O O . THR A 1 263 ? -4.346 6.589 2.827 1.00 91.88 263 THR A O 1
ATOM 2213 N N . LYS A 1 264 ? -2.352 6.336 3.867 1.00 94.25 264 LYS A N 1
ATOM 2214 C CA . LYS A 1 264 ? -1.622 5.764 2.724 1.00 94.25 264 LYS A CA 1
ATOM 2215 C C . LYS A 1 264 ? -2.364 4.582 2.108 1.00 94.25 264 LYS A C 1
ATOM 2217 O O . LYS A 1 264 ? -2.595 4.555 0.906 1.00 94.25 264 LYS A O 1
ATOM 2222 N N . TYR A 1 265 ? -2.849 3.656 2.937 1.00 95.69 265 TYR A N 1
ATOM 2223 C CA . TYR A 1 265 ? -3.640 2.517 2.466 1.00 95.69 265 TYR A CA 1
ATOM 2224 C C . TYR A 1 265 ? -4.877 2.951 1.660 1.00 95.69 265 TYR A C 1
ATOM 2226 O O . TYR A 1 265 ? -5.164 2.402 0.600 1.00 95.69 265 TYR A O 1
ATOM 2234 N N . LYS A 1 266 ? -5.635 3.943 2.150 1.00 94.38 266 LYS A N 1
ATOM 2235 C CA . LYS A 1 266 ? -6.831 4.451 1.453 1.00 94.38 266 LYS A CA 1
ATOM 2236 C C . LYS A 1 266 ? -6.478 5.222 0.183 1.00 94.38 266 LYS A C 1
ATOM 2238 O O . LYS A 1 266 ? -7.247 5.190 -0.771 1.00 94.38 266 LYS A O 1
ATOM 2243 N N . GLU A 1 267 ? -5.370 5.952 0.190 1.00 94.12 267 GLU A N 1
ATOM 2244 C CA . GLU A 1 267 ? -4.869 6.704 -0.961 1.00 94.12 267 GLU A CA 1
ATOM 2245 C C . GLU A 1 267 ? -4.447 5.786 -2.094 1.00 94.12 267 GLU A C 1
ATOM 2247 O O . GLU A 1 267 ? -4.987 5.930 -3.186 1.00 94.12 267 GLU A O 1
ATOM 2252 N N . THR A 1 268 ? -3.609 4.784 -1.828 1.00 94.62 268 THR A N 1
ATOM 2253 C CA . THR A 1 268 ? -3.200 3.809 -2.848 1.00 94.62 268 THR A CA 1
ATOM 2254 C C . THR A 1 268 ? -4.401 3.067 -3.428 1.00 94.62 268 THR A C 1
ATOM 2256 O O . THR A 1 268 ? -4.470 2.848 -4.628 1.00 94.62 268 THR A O 1
ATOM 2259 N N . LEU A 1 269 ? -5.423 2.750 -2.625 1.00 93.75 269 LEU A N 1
ATOM 2260 C CA . LEU A 1 269 ? -6.644 2.139 -3.159 1.00 93.75 269 LEU A CA 1
ATOM 2261 C C . LEU A 1 269 ? -7.466 3.062 -4.065 1.00 93.75 269 LEU A C 1
ATOM 2263 O O . LEU A 1 269 ? -8.341 2.574 -4.777 1.00 93.75 269 LEU A O 1
ATOM 2267 N N . ARG A 1 270 ? -7.243 4.377 -4.042 1.00 93.38 270 ARG A N 1
ATOM 2268 C CA . ARG A 1 270 ? -7.865 5.331 -4.974 1.00 93.38 270 ARG A CA 1
ATOM 2269 C C . ARG A 1 270 ? -7.049 5.520 -6.253 1.00 93.38 270 ARG A C 1
ATOM 2271 O O . ARG A 1 270 ? -7.526 6.220 -7.144 1.00 93.38 270 ARG A O 1
ATOM 2278 N N . ASP A 1 271 ? -5.877 4.895 -6.354 1.00 93.81 271 ASP A N 1
ATOM 2279 C CA . ASP A 1 271 ? -5.047 4.946 -7.551 1.00 93.81 271 ASP A CA 1
ATOM 2280 C C . ASP A 1 271 ? -5.802 4.400 -8.774 1.00 93.81 271 ASP A C 1
ATOM 2282 O O . ASP A 1 271 ? -6.441 3.342 -8.726 1.00 93.81 271 ASP A O 1
ATOM 2286 N N . LYS A 1 272 ? -5.773 5.161 -9.873 1.00 93.19 272 LYS A N 1
ATOM 2287 C CA . LYS A 1 272 ? -6.552 4.852 -11.078 1.00 93.19 272 LYS A CA 1
ATOM 2288 C C . LYS A 1 272 ? -5.994 3.644 -11.823 1.00 93.19 272 LYS A C 1
ATOM 2290 O O . LYS A 1 272 ? -6.781 2.846 -12.328 1.00 93.19 272 LYS A O 1
ATOM 2295 N N . GLU A 1 273 ? -4.673 3.502 -11.887 1.00 92.25 273 GLU A N 1
ATOM 2296 C CA . GLU A 1 273 ? -4.019 2.398 -12.592 1.00 92.25 273 GLU A CA 1
ATOM 2297 C C . GLU A 1 273 ? -4.209 1.088 -11.830 1.00 92.25 273 GLU A C 1
ATOM 2299 O O . GLU A 1 273 ? -4.614 0.083 -12.416 1.00 92.25 273 GLU A O 1
ATOM 2304 N N . LEU A 1 274 ? -4.016 1.113 -10.508 1.00 93.31 274 LEU A N 1
ATOM 2305 C CA . LEU A 1 274 ? -4.248 -0.046 -9.650 1.00 93.31 274 LEU A CA 1
ATOM 2306 C C . LEU A 1 274 ? -5.697 -0.539 -9.770 1.00 93.31 274 LEU A C 1
ATOM 2308 O O . LEU A 1 274 ? -5.933 -1.738 -9.914 1.00 93.31 274 LEU A O 1
ATOM 2312 N N . ARG A 1 275 ? -6.681 0.370 -9.735 1.00 92.69 275 ARG A N 1
ATOM 2313 C CA . ARG A 1 275 ? -8.099 -0.007 -9.864 1.00 92.69 275 ARG A CA 1
ATOM 2314 C C . ARG A 1 275 ? -8.466 -0.490 -11.262 1.00 92.69 275 ARG A C 1
ATOM 2316 O O . ARG A 1 275 ? -9.325 -1.359 -11.364 1.00 92.69 275 ARG A O 1
ATOM 2323 N N . ALA A 1 276 ? -7.838 0.039 -12.310 1.00 91.69 276 ALA A N 1
ATOM 2324 C CA . ALA A 1 276 ? -8.059 -0.439 -13.672 1.00 91.69 276 ALA A CA 1
ATOM 2325 C C . ALA A 1 276 ? -7.577 -1.887 -13.860 1.00 91.69 276 ALA A C 1
ATOM 2327 O O . ALA A 1 276 ? -8.195 -2.638 -14.608 1.00 91.69 276 ALA A O 1
ATOM 2328 N N . LEU A 1 277 ? -6.502 -2.280 -13.168 1.00 91.38 277 LEU A N 1
ATOM 2329 C CA . LEU A 1 277 ? -5.924 -3.622 -13.266 1.00 91.38 277 LEU A CA 1
ATOM 2330 C C . LEU A 1 277 ? -6.552 -4.632 -12.293 1.00 91.38 277 LEU A C 1
ATOM 2332 O O . LEU A 1 277 ? -6.783 -5.772 -12.678 1.00 91.38 277 LEU A O 1
ATOM 2336 N N . TYR A 1 278 ? -6.830 -4.224 -11.049 1.00 93.44 278 TYR A N 1
ATOM 2337 C CA . TYR A 1 278 ? -7.196 -5.136 -9.952 1.00 93.44 278 TYR A CA 1
ATOM 2338 C C . TYR A 1 278 ? -8.511 -4.770 -9.247 1.00 93.44 278 TYR A C 1
ATOM 2340 O O . TYR A 1 278 ? -8.770 -5.250 -8.145 1.00 93.44 278 TYR A O 1
ATOM 2348 N N . GLY A 1 279 ? -9.345 -3.904 -9.831 1.00 90.00 279 GLY A N 1
ATOM 2349 C CA . GLY A 1 279 ? -10.524 -3.319 -9.177 1.00 90.00 279 GLY A CA 1
ATOM 2350 C C . GLY A 1 279 ? -11.418 -4.321 -8.437 1.00 90.00 279 GLY A C 1
ATOM 2351 O O . GLY A 1 279 ? -11.736 -4.094 -7.267 1.00 90.00 279 GLY A O 1
ATOM 2352 N N . ASP A 1 280 ? -11.747 -5.445 -9.078 1.00 89.75 280 ASP A N 1
ATOM 2353 C CA . ASP A 1 280 ? -12.592 -6.501 -8.503 1.00 89.75 280 ASP A CA 1
ATOM 2354 C C . ASP A 1 280 ? -11.907 -7.243 -7.349 1.00 89.75 280 ASP A C 1
ATOM 2356 O O . ASP A 1 280 ? -12.536 -7.614 -6.354 1.00 89.75 280 ASP A O 1
ATOM 2360 N N . GLU A 1 281 ? -10.589 -7.422 -7.432 1.00 91.44 281 GLU A N 1
ATOM 2361 C CA . GLU A 1 281 ? -9.808 -8.105 -6.407 1.00 91.44 281 GLU A CA 1
ATOM 2362 C C . GLU A 1 281 ? -9.610 -7.243 -5.157 1.00 91.44 281 GLU A C 1
ATOM 2364 O O . GLU A 1 281 ? -9.470 -7.776 -4.057 1.00 91.44 281 GLU A O 1
ATOM 2369 N N . LEU A 1 282 ? -9.649 -5.915 -5.266 1.00 92.31 282 LEU A N 1
ATOM 2370 C CA . LEU A 1 282 ? -9.500 -5.022 -4.111 1.00 92.31 282 LEU A CA 1
ATOM 2371 C C . LEU A 1 282 ? -10.738 -5.015 -3.199 1.00 92.31 282 LEU A C 1
ATOM 2373 O O . LEU A 1 282 ? -10.653 -4.601 -2.036 1.00 92.31 282 LEU A O 1
ATOM 2377 N N . VAL A 1 283 ? -11.887 -5.485 -3.691 1.00 91.75 283 VAL A N 1
ATOM 2378 C CA . VAL A 1 283 ? -13.140 -5.538 -2.930 1.00 91.75 283 VAL A CA 1
ATOM 2379 C C . VAL A 1 283 ? -13.065 -6.607 -1.836 1.00 91.75 283 VAL A C 1
ATOM 2381 O O . VAL A 1 283 ? -12.481 -7.683 -2.005 1.00 91.75 283 VAL A O 1
ATOM 2384 N N . ARG A 1 284 ? -13.655 -6.299 -0.674 1.00 90.81 284 ARG A N 1
ATOM 2385 C CA . ARG A 1 284 ? -13.742 -7.245 0.440 1.00 90.81 284 ARG A CA 1
ATOM 2386 C C . ARG A 1 284 ? -14.778 -8.326 0.141 1.00 90.81 284 ARG A C 1
ATOM 2388 O O . ARG A 1 284 ? -15.937 -8.014 -0.115 1.00 90.81 284 ARG A O 1
ATOM 2395 N N . LYS A 1 285 ? -14.378 -9.589 0.255 1.00 89.31 285 LYS A N 1
ATOM 2396 C CA . LYS A 1 285 ? -15.254 -10.758 0.117 1.00 89.31 285 LYS A CA 1
ATOM 2397 C C . LYS A 1 285 ? -16.015 -11.025 1.421 1.00 89.31 285 LYS A C 1
ATOM 2399 O O . LYS A 1 285 ? -15.563 -10.672 2.509 1.00 89.31 285 LYS A O 1
ATOM 2404 N N . ASN A 1 286 ? -17.165 -11.689 1.332 1.00 85.81 286 ASN A N 1
ATOM 2405 C CA . ASN A 1 286 ? -17.964 -12.032 2.518 1.00 85.81 286 ASN A CA 1
ATOM 2406 C C . ASN A 1 286 ? -17.297 -13.096 3.408 1.00 85.81 286 ASN A C 1
ATOM 2408 O O . ASN A 1 286 ? -17.570 -13.159 4.602 1.00 85.81 286 ASN A O 1
ATOM 2412 N N . SER A 1 287 ? -16.407 -13.912 2.838 1.00 86.69 287 SER A N 1
ATOM 2413 C CA . SER A 1 287 ? -15.711 -15.005 3.525 1.00 86.69 287 SER A CA 1
ATOM 2414 C C . SER A 1 287 ? -14.486 -14.569 4.337 1.00 86.69 287 SER A C 1
ATOM 2416 O O . SER A 1 287 ? -13.883 -15.399 5.010 1.00 86.69 287 SER A O 1
ATOM 2418 N N . GLU A 1 288 ? -14.074 -13.301 4.257 1.00 89.44 288 GLU A N 1
ATOM 2419 C CA . GLU A 1 288 ? -12.849 -12.804 4.891 1.00 89.44 288 GLU A CA 1
ATOM 2420 C C . GLU A 1 288 ? -13.137 -11.715 5.928 1.00 89.44 288 GLU A C 1
ATOM 2422 O O . GLU A 1 288 ? -14.018 -10.865 5.775 1.00 89.44 288 GLU A O 1
ATOM 2427 N N . ASN A 1 289 ? -12.344 -11.707 6.999 1.00 92.44 289 ASN A N 1
ATOM 2428 C CA . ASN A 1 289 ? -12.361 -10.613 7.963 1.00 92.44 289 ASN A CA 1
ATOM 2429 C C . ASN A 1 289 ? -11.509 -9.418 7.485 1.00 92.44 289 ASN A C 1
ATOM 2431 O O . ASN A 1 289 ? -10.737 -9.508 6.530 1.00 92.44 289 ASN A O 1
ATOM 2435 N N . ILE A 1 290 ? -11.619 -8.280 8.183 1.00 89.06 290 ILE A N 1
ATOM 2436 C CA . ILE A 1 290 ? -10.921 -7.031 7.823 1.00 89.06 290 ILE A CA 1
ATOM 2437 C C . ILE A 1 290 ? -9.392 -7.194 7.731 1.00 89.06 290 ILE A C 1
ATOM 2439 O O . ILE A 1 290 ? -8.755 -6.534 6.915 1.00 89.06 290 ILE A O 1
ATOM 2443 N N . VAL A 1 291 ? -8.797 -8.057 8.560 1.00 92.25 291 VAL A N 1
ATOM 2444 C CA . VAL A 1 291 ? -7.345 -8.275 8.596 1.00 92.25 291 VAL A CA 1
ATOM 2445 C C . VAL A 1 291 ? -6.922 -9.134 7.411 1.00 92.25 291 VAL A C 1
ATOM 2447 O O . VAL A 1 291 ? -5.974 -8.778 6.721 1.00 92.25 291 VAL A O 1
ATOM 2450 N N . GLN A 1 292 ? -7.640 -10.225 7.144 1.00 92.50 292 GLN A N 1
ATOM 2451 C CA . GLN A 1 292 ? -7.400 -11.102 5.994 1.00 92.50 292 GLN A CA 1
ATOM 2452 C C . GLN A 1 292 ? -7.517 -10.335 4.674 1.00 92.50 292 GLN A C 1
ATOM 2454 O O . GLN A 1 292 ? -6.609 -10.406 3.849 1.00 92.50 292 GLN A O 1
ATOM 2459 N N . TRP A 1 293 ? -8.570 -9.526 4.534 1.00 95.69 293 TRP A N 1
ATOM 2460 C CA . TRP A 1 293 ? -8.755 -8.640 3.386 1.00 95.69 293 TRP A CA 1
ATOM 2461 C C . TRP A 1 293 ? -7.564 -7.702 3.188 1.00 95.69 293 TRP A C 1
ATOM 2463 O O . TRP A 1 293 ? -7.008 -7.630 2.096 1.00 95.69 293 TRP A O 1
ATOM 2473 N N . ARG A 1 294 ? -7.118 -7.030 4.258 1.00 96.94 294 ARG A N 1
ATOM 2474 C CA . ARG A 1 294 ? -5.972 -6.114 4.187 1.00 96.94 294 ARG A CA 1
ATOM 2475 C C . ARG A 1 294 ? -4.680 -6.800 3.788 1.00 96.94 294 ARG A C 1
ATOM 2477 O O . ARG A 1 294 ? -3.935 -6.241 2.993 1.00 96.94 294 ARG A O 1
ATOM 2484 N N . LYS A 1 295 ? -4.419 -7.995 4.321 1.00 96.75 295 LYS A N 1
ATOM 2485 C CA . LYS A 1 295 ? -3.227 -8.769 3.960 1.00 96.75 295 LYS A CA 1
ATOM 2486 C C . LYS A 1 295 ? -3.229 -9.129 2.478 1.00 96.75 295 LYS A C 1
ATOM 2488 O O . LYS A 1 295 ? -2.239 -8.904 1.796 1.00 96.75 295 LYS A O 1
ATOM 2493 N N . ARG A 1 296 ? -4.365 -9.621 1.979 1.00 96.25 296 ARG A N 1
ATOM 2494 C CA . ARG A 1 296 ? -4.544 -10.003 0.575 1.00 96.25 296 ARG A CA 1
ATOM 2495 C C . ARG A 1 296 ? -4.377 -8.815 -0.370 1.00 96.25 296 ARG A C 1
ATOM 2497 O O . ARG A 1 296 ? -3.610 -8.899 -1.321 1.00 96.25 296 ARG A O 1
ATOM 2504 N N . VAL A 1 297 ? -5.057 -7.707 -0.080 1.00 96.62 297 VAL A N 1
ATOM 2505 C CA . VAL A 1 297 ? -4.904 -6.449 -0.825 1.00 96.62 297 VAL A CA 1
ATOM 2506 C C . VAL A 1 297 ? -3.448 -5.997 -0.815 1.00 96.62 297 VAL A C 1
ATOM 2508 O O . VAL A 1 297 ? -2.922 -5.624 -1.855 1.00 96.62 297 VAL A O 1
ATOM 2511 N N . ALA A 1 298 ? -2.778 -6.075 0.333 1.00 96.69 298 ALA A N 1
ATOM 2512 C CA . ALA A 1 298 ? -1.386 -5.676 0.431 1.00 96.69 298 ALA A CA 1
ATOM 2513 C C . ALA A 1 298 ? -0.450 -6.541 -0.420 1.00 96.69 298 ALA A C 1
ATOM 2515 O O . ALA A 1 298 ? 0.435 -5.997 -1.070 1.00 96.69 298 ALA A O 1
ATOM 2516 N N . SER A 1 299 ? -0.683 -7.853 -0.496 1.00 96.56 299 SER A N 1
ATOM 2517 C CA . SER A 1 299 ? 0.051 -8.729 -1.416 1.00 96.56 299 SER A CA 1
ATOM 2518 C C . SER A 1 299 ? -0.143 -8.329 -2.883 1.00 96.56 299 SER A C 1
ATOM 2520 O O . SER A 1 299 ? 0.836 -8.272 -3.620 1.00 96.56 299 SER A O 1
ATOM 2522 N N . ILE A 1 300 ? -1.374 -7.995 -3.292 1.00 95.81 300 ILE A N 1
ATOM 2523 C CA . ILE A 1 300 ? -1.669 -7.516 -4.656 1.00 95.81 300 ILE A CA 1
ATOM 2524 C C . ILE A 1 300 ? -0.909 -6.218 -4.941 1.00 95.81 300 ILE A C 1
ATOM 2526 O O . ILE A 1 300 ? -0.260 -6.089 -5.978 1.00 95.81 300 ILE A O 1
ATOM 2530 N N . VAL A 1 301 ? -0.947 -5.266 -4.005 1.00 95.94 301 VAL A N 1
ATOM 2531 C CA . VAL A 1 301 ? -0.257 -3.981 -4.167 1.00 95.94 301 VAL A CA 1
ATOM 2532 C C . VAL A 1 301 ? 1.261 -4.165 -4.213 1.00 95.94 301 VAL A C 1
ATOM 2534 O O . VAL A 1 301 ? 1.900 -3.540 -5.051 1.00 95.94 301 VAL A O 1
ATOM 2537 N N . CYS A 1 302 ? 1.847 -5.062 -3.411 1.00 94.88 302 CYS A N 1
ATOM 2538 C CA . CYS A 1 302 ? 3.265 -5.418 -3.536 1.00 94.88 302 CYS A CA 1
ATOM 2539 C C . CYS A 1 302 ? 3.599 -5.891 -4.954 1.00 94.88 302 CYS A C 1
ATOM 2541 O O . CYS A 1 302 ? 4.525 -5.365 -5.561 1.00 94.88 302 CYS A O 1
ATOM 2543 N N . SER A 1 303 ? 2.822 -6.826 -5.510 1.00 93.88 303 SER A N 1
ATOM 2544 C CA . SER A 1 303 ? 3.039 -7.315 -6.877 1.00 93.88 303 SER A CA 1
ATOM 2545 C C . SER A 1 303 ? 2.880 -6.217 -7.932 1.00 93.88 303 SER A C 1
ATOM 2547 O O . SER A 1 303 ? 3.631 -6.182 -8.907 1.00 93.88 303 SER A O 1
ATOM 2549 N N . TRP A 1 304 ? 1.937 -5.295 -7.736 1.00 94.38 304 TRP A N 1
ATOM 2550 C CA . TRP A 1 304 ? 1.764 -4.138 -8.610 1.00 94.38 304 TRP A CA 1
ATOM 2551 C C . TRP A 1 304 ? 2.961 -3.177 -8.543 1.00 94.38 304 TRP A C 1
ATOM 2553 O O . TRP A 1 304 ? 3.508 -2.824 -9.588 1.00 94.38 304 TRP A O 1
ATOM 2563 N N . LEU A 1 305 ? 3.448 -2.833 -7.350 1.00 92.06 305 LEU A N 1
ATOM 2564 C CA . LEU A 1 305 ? 4.653 -2.010 -7.178 1.00 92.06 305 LEU A CA 1
ATOM 2565 C C . LEU A 1 305 ? 5.888 -2.692 -7.776 1.00 92.06 305 LEU A C 1
ATOM 2567 O O . LEU A 1 305 ? 6.657 -2.065 -8.508 1.00 92.06 305 LEU A O 1
ATOM 2571 N N . ASP A 1 306 ? 6.037 -3.996 -7.535 1.00 90.38 306 ASP A N 1
ATOM 2572 C CA . ASP A 1 306 ? 7.108 -4.828 -8.087 1.00 90.38 306 ASP A CA 1
ATOM 2573 C C . ASP A 1 306 ? 7.037 -4.906 -9.620 1.00 90.38 306 ASP A C 1
ATOM 2575 O O . ASP A 1 306 ? 8.034 -5.238 -10.261 1.00 90.38 306 ASP A O 1
ATOM 2579 N N . SER A 1 307 ? 5.896 -4.585 -10.244 1.00 88.25 307 SER A N 1
ATOM 2580 C CA . SER A 1 307 ? 5.777 -4.462 -11.700 1.00 88.25 307 SER A CA 1
ATOM 2581 C C . SER A 1 307 ? 6.365 -3.145 -12.218 1.00 88.25 307 SER A C 1
ATOM 2583 O O . SER A 1 307 ? 7.063 -3.169 -13.235 1.00 88.25 307 SER A O 1
ATOM 2585 N N . GLN A 1 308 ? 6.201 -2.043 -11.480 1.00 87.06 308 GLN A N 1
ATOM 2586 C CA . GLN A 1 308 ? 6.626 -0.695 -11.874 1.00 87.06 308 GLN A CA 1
ATOM 2587 C C . GLN A 1 308 ? 8.111 -0.423 -11.590 1.00 87.06 308 GLN A C 1
ATOM 2589 O O . GLN A 1 308 ? 8.821 0.138 -12.429 1.00 87.06 308 GLN A O 1
ATOM 2594 N N . MET A 1 309 ? 8.603 -0.863 -10.432 1.00 89.31 309 MET A N 1
ATOM 2595 C CA . MET A 1 309 ? 9.968 -0.614 -9.958 1.00 89.31 309 MET A CA 1
ATOM 2596 C C . MET A 1 309 ? 10.708 -1.923 -9.695 1.00 89.31 309 MET A C 1
ATOM 2598 O O . MET A 1 309 ? 10.119 -2.996 -9.586 1.00 89.31 309 MET A O 1
ATOM 2602 N N . ASN A 1 310 ? 12.035 -1.855 -9.643 1.00 87.38 310 ASN A N 1
ATOM 2603 C CA . ASN A 1 310 ? 12.887 -2.966 -9.246 1.00 87.38 310 ASN A CA 1
ATOM 2604 C C . ASN A 1 310 ? 13.427 -2.708 -7.841 1.00 87.38 310 ASN A C 1
ATOM 2606 O O . ASN A 1 310 ? 14.304 -1.861 -7.676 1.00 87.38 310 ASN A O 1
ATOM 2610 N N . PHE A 1 311 ? 12.918 -3.431 -6.851 1.00 88.00 311 PHE A N 1
ATOM 2611 C CA . PHE A 1 311 ? 13.363 -3.315 -5.467 1.00 88.00 311 PHE A CA 1
ATOM 2612 C C . PHE A 1 311 ? 14.481 -4.317 -5.179 1.00 88.00 311 PHE A C 1
ATOM 2614 O O . PHE A 1 311 ? 14.381 -5.491 -5.538 1.00 88.00 311 PHE A O 1
ATOM 2621 N N . ARG A 1 312 ? 15.568 -3.866 -4.549 1.00 84.56 312 ARG A N 1
ATOM 2622 C CA . ARG A 1 312 ? 16.700 -4.718 -4.163 1.00 84.56 312 ARG A CA 1
ATOM 2623 C C . ARG A 1 312 ? 17.156 -4.398 -2.754 1.00 84.56 312 ARG A C 1
ATOM 2625 O O . ARG A 1 312 ? 17.137 -3.244 -2.345 1.00 84.56 312 ARG A O 1
ATOM 2632 N N . ILE A 1 313 ? 17.599 -5.430 -2.050 1.00 84.69 313 ILE A N 1
ATOM 2633 C CA . ILE A 1 313 ? 18.247 -5.286 -0.752 1.00 84.69 313 ILE A CA 1
ATOM 2634 C C . ILE A 1 313 ? 19.741 -5.076 -1.003 1.00 84.69 313 ILE A C 1
ATOM 2636 O O . ILE A 1 313 ? 20.381 -5.891 -1.674 1.00 84.69 313 ILE A O 1
ATOM 2640 N N . GLU A 1 314 ? 20.286 -3.970 -0.510 1.00 80.62 314 GLU A N 1
ATOM 2641 C CA . GLU A 1 314 ? 21.715 -3.675 -0.575 1.00 80.62 314 GLU A CA 1
ATOM 2642 C C . GLU A 1 314 ? 22.486 -4.411 0.535 1.00 80.62 314 GLU A C 1
ATOM 2644 O O . GLU A 1 314 ? 21.917 -5.001 1.455 1.00 80.62 314 GLU A O 1
ATOM 2649 N N . SER A 1 315 ? 23.820 -4.397 0.465 1.00 79.38 315 SER A N 1
ATOM 2650 C CA . SER A 1 315 ? 24.685 -5.121 1.411 1.00 79.38 315 SER A CA 1
ATOM 2651 C C . SER A 1 315 ? 24.528 -4.678 2.872 1.00 79.38 315 SER A C 1
ATOM 2653 O O . SER A 1 315 ? 24.850 -5.435 3.781 1.00 79.38 315 SER A O 1
ATOM 2655 N N . ASN A 1 316 ? 24.035 -3.464 3.104 1.00 81.69 316 ASN A N 1
ATOM 2656 C CA . ASN A 1 316 ? 23.724 -2.903 4.422 1.00 81.69 316 ASN A CA 1
ATOM 2657 C C . ASN A 1 316 ? 22.288 -3.220 4.894 1.00 81.69 316 ASN A C 1
ATOM 2659 O O . ASN A 1 316 ? 21.833 -2.617 5.861 1.00 81.69 316 ASN A O 1
ATOM 2663 N N . GLN A 1 317 ? 21.576 -4.127 4.215 1.00 81.88 317 GLN A N 1
ATOM 2664 C CA . GLN A 1 317 ? 20.174 -4.482 4.469 1.00 81.88 317 GLN A CA 1
ATOM 2665 C C . GLN A 1 317 ? 19.159 -3.357 4.201 1.00 81.88 317 GLN A C 1
ATOM 2667 O O . GLN A 1 317 ? 17.989 -3.501 4.558 1.00 81.88 317 GLN A O 1
ATOM 2672 N N . SER A 1 318 ? 19.558 -2.258 3.551 1.00 83.06 318 SER A N 1
ATOM 2673 C CA . SER A 1 318 ? 18.602 -1.249 3.096 1.00 83.06 318 SER A CA 1
ATOM 2674 C C . SER A 1 318 ? 17.838 -1.759 1.872 1.00 83.06 318 SER A C 1
ATOM 2676 O O . SER A 1 318 ? 18.393 -2.427 0.996 1.00 83.06 318 SER A O 1
ATOM 2678 N N . LEU A 1 319 ? 16.544 -1.451 1.807 1.00 86.19 319 LEU A N 1
ATOM 2679 C CA . LEU A 1 319 ? 15.753 -1.635 0.596 1.00 86.19 319 LEU A CA 1
ATOM 2680 C C . LEU A 1 319 ? 15.989 -0.430 -0.317 1.00 86.19 319 LEU A C 1
ATOM 2682 O O . LEU A 1 319 ? 15.906 0.701 0.154 1.00 86.19 319 LEU A O 1
ATOM 2686 N N . ARG A 1 320 ? 16.255 -0.663 -1.603 1.00 87.62 320 ARG A N 1
ATOM 2687 C CA . ARG A 1 320 ? 16.425 0.384 -2.618 1.00 87.62 320 ARG A CA 1
ATOM 2688 C C . ARG A 1 320 ? 15.559 0.109 -3.841 1.00 87.62 320 ARG A C 1
ATOM 2690 O O . ARG A 1 320 ? 15.505 -1.028 -4.315 1.00 87.62 320 ARG A O 1
ATOM 2697 N N . ALA A 1 321 ? 14.901 1.139 -4.363 1.00 89.88 321 ALA A N 1
ATOM 2698 C CA . ALA A 1 321 ? 14.077 1.075 -5.560 1.00 89.88 321 ALA A CA 1
ATOM 2699 C C . ALA A 1 321 ? 14.826 1.625 -6.781 1.00 89.88 321 ALA A C 1
ATOM 2701 O O . ALA A 1 321 ? 15.504 2.648 -6.714 1.00 89.88 321 ALA A O 1
ATOM 2702 N N . TYR A 1 322 ? 14.677 0.955 -7.924 1.00 89.69 322 TYR A N 1
ATOM 2703 C CA . TYR A 1 322 ? 15.239 1.410 -9.194 1.00 89.69 322 TYR A CA 1
ATOM 2704 C C . TYR A 1 322 ? 14.189 1.413 -10.306 1.00 89.69 322 TYR A C 1
ATOM 2706 O O . TYR A 1 322 ? 13.445 0.441 -10.482 1.00 89.69 322 TYR A O 1
ATOM 2714 N N . LYS A 1 323 ? 14.182 2.467 -11.128 1.00 88.69 323 LYS A N 1
ATOM 2715 C CA . LYS A 1 323 ? 13.281 2.605 -12.281 1.00 88.69 323 LYS A CA 1
ATOM 2716 C C . LYS A 1 323 ? 13.513 1.506 -13.311 1.00 88.69 323 LYS A C 1
ATOM 2718 O O . LYS A 1 323 ? 14.647 1.264 -13.735 1.00 88.69 323 LYS A O 1
ATOM 2723 N N . LYS A 1 324 ? 12.425 0.884 -13.776 1.00 86.81 324 LYS A N 1
ATOM 2724 C CA . LYS A 1 324 ? 12.438 -0.073 -14.899 1.00 86.81 324 LYS A CA 1
ATOM 2725 C C . LYS A 1 324 ? 12.305 0.579 -16.272 1.00 86.81 324 LYS A C 1
ATOM 2727 O O . LYS A 1 324 ? 12.604 -0.061 -17.277 1.00 86.81 324 LYS A O 1
ATOM 2732 N N . THR A 1 325 ? 11.843 1.822 -16.317 1.00 86.19 325 THR A N 1
ATOM 2733 C CA . THR A 1 325 ? 11.615 2.569 -17.556 1.00 86.19 325 THR A CA 1
ATOM 2734 C C . THR A 1 325 ? 12.920 2.815 -18.315 1.00 86.19 325 THR A C 1
ATOM 2736 O O . THR A 1 325 ? 14.012 2.711 -17.752 1.00 86.19 325 THR A O 1
ATOM 2739 N N . ALA A 1 326 ? 12.830 3.140 -19.606 1.00 86.75 326 ALA A N 1
ATOM 2740 C CA . ALA A 1 326 ? 13.994 3.586 -20.372 1.00 86.75 326 ALA A CA 1
ATOM 2741 C C . ALA A 1 326 ? 14.580 4.879 -19.774 1.00 86.75 326 ALA A C 1
ATOM 2743 O O . ALA A 1 326 ? 13.874 5.599 -19.066 1.00 86.75 326 ALA A O 1
ATOM 2744 N N . PHE A 1 327 ? 15.860 5.154 -20.038 1.00 89.31 327 PHE A N 1
ATOM 2745 C CA . PHE A 1 327 ? 16.469 6.431 -19.660 1.00 89.31 327 PHE A CA 1
ATOM 2746 C C . PHE A 1 327 ? 15.816 7.568 -20.457 1.00 89.31 327 PHE A C 1
ATOM 2748 O O . PHE A 1 327 ? 15.663 7.449 -21.676 1.00 89.31 327 PHE A O 1
ATOM 2755 N N . SER A 1 328 ? 15.429 8.647 -19.780 1.00 90.56 328 SER A N 1
ATOM 2756 C CA . SER A 1 328 ? 15.023 9.894 -20.425 1.00 90.56 328 SER A CA 1
ATOM 2757 C C . SER A 1 328 ? 16.235 10.591 -21.046 1.00 90.56 328 SER A C 1
ATOM 2759 O O . SER A 1 328 ? 17.383 10.283 -20.717 1.00 90.56 328 SER A O 1
ATOM 2761 N N . GLN A 1 329 ? 15.992 11.549 -21.942 1.00 86.12 329 GLN A N 1
ATOM 2762 C CA . GLN A 1 329 ? 17.083 12.317 -22.543 1.00 86.12 329 GLN A CA 1
ATOM 2763 C C . GLN A 1 329 ? 17.871 13.107 -21.486 1.00 86.12 329 GLN A C 1
ATOM 2765 O O . GLN A 1 329 ? 19.093 13.090 -21.502 1.00 86.12 329 GLN A O 1
ATOM 2770 N N . GLU A 1 330 ? 17.186 13.700 -20.508 1.00 90.25 330 GLU A N 1
ATOM 2771 C CA . GLU A 1 330 ? 17.817 14.420 -19.395 1.00 90.25 330 GLU A CA 1
ATOM 2772 C C . GLU A 1 330 ? 18.705 13.503 -18.539 1.00 90.25 330 GLU A C 1
ATOM 2774 O O . GLU A 1 330 ? 19.819 13.875 -18.171 1.00 90.25 330 GLU A O 1
ATOM 2779 N N . GLU A 1 331 ? 18.245 12.276 -18.259 1.00 92.25 331 GLU A N 1
ATOM 2780 C CA . GLU A 1 331 ? 19.044 11.274 -17.545 1.00 92.25 331 GLU A CA 1
ATOM 2781 C C . GLU A 1 331 ? 20.283 10.867 -18.359 1.00 92.25 331 GLU A C 1
ATOM 2783 O O . GLU A 1 331 ? 21.348 10.643 -17.785 1.00 92.25 331 GLU A O 1
ATOM 2788 N N . ILE A 1 332 ? 20.164 10.779 -19.689 1.00 89.44 332 ILE A N 1
ATOM 2789 C CA . ILE A 1 332 ? 21.285 10.491 -20.597 1.00 89.44 332 ILE A CA 1
ATOM 2790 C C . ILE A 1 332 ? 22.295 11.643 -20.601 1.00 89.44 332 ILE A C 1
ATOM 2792 O O . ILE A 1 332 ? 23.500 11.400 -20.510 1.00 89.44 332 ILE A O 1
ATOM 2796 N N . ASP A 1 333 ? 21.826 12.885 -20.678 1.00 89.00 333 ASP A N 1
ATOM 2797 C CA . ASP A 1 333 ? 22.682 14.071 -20.707 1.00 89.00 333 ASP A CA 1
ATOM 2798 C C . ASP A 1 333 ? 23.441 14.226 -19.383 1.00 89.00 333 ASP A C 1
ATOM 2800 O O . ASP A 1 333 ? 24.656 14.450 -19.376 1.00 89.00 333 ASP A O 1
ATOM 2804 N N . LEU A 1 334 ? 22.756 14.010 -18.253 1.00 92.25 334 LEU A N 1
ATOM 2805 C CA . LEU A 1 334 ? 23.381 13.989 -16.934 1.00 92.25 334 LEU A CA 1
ATOM 2806 C C . LEU A 1 334 ? 24.388 12.839 -16.806 1.00 92.25 334 LEU A C 1
ATOM 2808 O O . LEU A 1 334 ? 25.507 13.067 -16.350 1.00 92.25 334 LEU A O 1
ATOM 2812 N N . LEU A 1 335 ? 24.040 11.628 -17.253 1.00 91.19 335 LEU A N 1
ATOM 2813 C CA . LEU A 1 335 ? 24.950 10.479 -17.264 1.00 91.19 335 LEU A CA 1
ATOM 2814 C C . LEU A 1 335 ? 26.241 10.794 -18.037 1.00 91.19 335 LEU A C 1
ATOM 2816 O O . LEU A 1 335 ? 27.332 10.560 -17.520 1.00 91.19 335 LEU A O 1
ATOM 2820 N N . ASN A 1 336 ? 26.137 11.373 -19.235 1.00 89.75 336 ASN A N 1
ATOM 2821 C CA . ASN A 1 336 ? 27.298 11.757 -20.043 1.00 89.75 336 ASN A CA 1
ATOM 2822 C C . ASN A 1 336 ? 28.150 12.834 -19.359 1.00 89.75 336 ASN A C 1
ATOM 2824 O O . ASN A 1 336 ? 29.378 12.723 -19.331 1.00 89.75 336 ASN A O 1
ATOM 2828 N N . LYS A 1 337 ? 27.510 13.849 -18.764 1.00 90.50 337 LYS A N 1
ATOM 2829 C CA . LYS A 1 337 ? 28.194 14.904 -18.006 1.00 90.50 337 LYS A CA 1
ATOM 2830 C C . LYS A 1 337 ? 28.985 14.322 -16.834 1.00 90.50 337 LYS A C 1
ATOM 2832 O O . LYS A 1 337 ? 30.162 14.639 -16.691 1.00 90.50 337 LYS A O 1
ATOM 2837 N N . LEU A 1 338 ? 28.376 13.447 -16.035 1.00 91.00 338 LEU A N 1
ATOM 2838 C CA . LEU A 1 338 ? 29.026 12.839 -14.869 1.00 91.00 338 LEU A CA 1
ATOM 2839 C C . LEU A 1 338 ? 30.189 11.927 -15.262 1.00 91.00 338 LEU A C 1
ATOM 2841 O O . LEU A 1 338 ? 31.233 11.953 -14.616 1.00 91.00 338 LEU A O 1
ATOM 2845 N N . VAL A 1 339 ? 30.048 11.166 -16.349 1.00 89.25 339 VAL A N 1
ATOM 2846 C CA . VAL A 1 339 ? 31.144 10.330 -16.852 1.00 89.25 339 VAL A CA 1
ATOM 2847 C C . VAL A 1 339 ? 32.302 11.186 -17.376 1.00 89.25 339 VAL A C 1
ATOM 2849 O O . VAL A 1 339 ? 33.449 10.860 -17.105 1.00 89.25 339 VAL A O 1
ATOM 2852 N N . SER A 1 340 ? 32.038 12.315 -18.048 1.00 85.38 340 SER A N 1
ATOM 2853 C CA . SER A 1 340 ? 33.102 13.203 -18.556 1.00 85.38 340 SER A CA 1
ATOM 2854 C C . SER A 1 340 ? 33.942 13.887 -17.470 1.00 85.38 340 SER A C 1
ATOM 2856 O O . SER A 1 340 ? 35.053 14.333 -17.745 1.00 85.38 340 SER A O 1
ATOM 2858 N N . GLN A 1 341 ? 33.430 13.967 -16.239 1.00 86.56 341 GLN A N 1
ATOM 2859 C CA . GLN A 1 341 ? 34.120 14.590 -15.108 1.00 86.56 341 GLN A CA 1
ATOM 2860 C C . GLN A 1 341 ? 35.143 13.661 -14.439 1.00 86.56 341 GLN A C 1
ATOM 2862 O O . GLN A 1 341 ? 35.958 14.135 -13.650 1.00 86.56 341 GLN A O 1
ATOM 2867 N N . SER A 1 342 ? 35.127 12.361 -14.750 1.00 81.50 342 SER A N 1
ATOM 2868 C CA . SER A 1 342 ? 36.055 11.381 -14.184 1.00 81.50 342 SER A CA 1
ATOM 2869 C C . SER A 1 342 ? 36.844 10.657 -15.272 1.00 81.50 342 SER A C 1
ATOM 2871 O O . SER A 1 342 ? 36.292 10.263 -16.294 1.00 81.50 342 SER A O 1
ATOM 2873 N N . LYS A 1 343 ? 38.143 10.421 -15.034 1.00 72.50 343 LYS A N 1
ATOM 2874 C CA . LYS A 1 343 ? 38.967 9.563 -15.909 1.00 72.50 343 LYS A CA 1
ATOM 2875 C C . LYS A 1 343 ? 38.525 8.097 -15.855 1.00 72.50 343 LYS A C 1
ATOM 2877 O O . LYS A 1 343 ? 38.607 7.405 -16.863 1.00 72.50 343 LYS A O 1
ATOM 2882 N N . GLU A 1 344 ? 38.030 7.650 -14.701 1.00 82.12 344 GLU A N 1
ATOM 2883 C CA . GLU A 1 344 ? 37.446 6.322 -14.504 1.00 82.12 344 GLU A CA 1
ATOM 2884 C C . GLU A 1 344 ? 36.043 6.467 -13.895 1.00 82.12 344 GLU A C 1
ATOM 2886 O O . GLU A 1 344 ? 35.901 7.027 -12.803 1.00 82.12 344 GLU A O 1
ATOM 2891 N N . PRO A 1 345 ? 34.976 6.025 -14.581 1.00 84.19 345 PRO A N 1
ATOM 2892 C CA . PRO A 1 345 ? 33.619 6.226 -14.091 1.00 84.19 345 PRO A CA 1
ATOM 2893 C C . PRO A 1 345 ? 33.324 5.339 -12.874 1.00 84.19 345 PRO A C 1
ATOM 2895 O O . PRO A 1 345 ? 33.152 4.124 -12.997 1.00 84.19 345 PRO A O 1
ATOM 2898 N N . ASP A 1 346 ? 33.190 5.961 -11.699 1.00 90.50 346 ASP A N 1
ATOM 2899 C CA . ASP A 1 346 ? 32.624 5.310 -10.517 1.00 90.50 346 ASP A CA 1
ATOM 2900 C C . ASP A 1 346 ? 31.099 5.217 -10.657 1.00 90.50 346 ASP A C 1
ATOM 2902 O O . ASP A 1 346 ? 30.339 6.133 -10.330 1.00 90.50 346 ASP A O 1
ATOM 2906 N N . TRP A 1 347 ? 30.637 4.063 -11.137 1.00 90.12 347 TRP A N 1
ATOM 2907 C CA . TRP A 1 347 ? 29.218 3.798 -11.360 1.00 90.12 347 TRP A CA 1
ATOM 2908 C C . TRP A 1 347 ? 28.364 3.869 -10.092 1.00 90.12 347 TRP A C 1
ATOM 2910 O O . TRP A 1 347 ? 27.160 4.088 -10.215 1.00 90.12 347 TRP A O 1
ATOM 2920 N N . LYS A 1 348 ? 28.938 3.683 -8.894 1.00 88.31 348 LYS A N 1
ATOM 2921 C CA . LYS A 1 348 ? 28.193 3.845 -7.637 1.00 88.31 348 LYS A CA 1
ATOM 2922 C C . LYS A 1 348 ? 27.934 5.321 -7.367 1.00 88.31 348 LYS A C 1
ATOM 2924 O O . LYS A 1 348 ? 26.782 5.694 -7.172 1.00 88.31 348 LYS A O 1
ATOM 2929 N N . ALA A 1 349 ? 28.968 6.157 -7.437 1.00 87.50 349 ALA A N 1
ATOM 2930 C CA . ALA A 1 349 ? 28.830 7.601 -7.257 1.00 87.50 349 ALA A CA 1
ATOM 2931 C C . ALA A 1 349 ? 27.915 8.235 -8.321 1.00 87.50 349 ALA A C 1
ATOM 2933 O O . ALA A 1 349 ? 27.070 9.070 -7.999 1.00 87.50 349 ALA A O 1
ATOM 2934 N N . ILE A 1 350 ? 28.034 7.794 -9.577 1.00 89.88 350 ILE A N 1
ATOM 2935 C CA . ILE A 1 350 ? 27.197 8.262 -10.692 1.00 89.88 350 ILE A CA 1
ATOM 2936 C C . ILE A 1 350 ? 25.728 7.869 -10.481 1.00 89.88 350 ILE A C 1
ATOM 2938 O O . ILE A 1 350 ? 24.835 8.698 -10.643 1.00 89.88 350 ILE A O 1
ATOM 2942 N N . ALA A 1 351 ? 25.461 6.617 -10.095 1.00 89.88 351 ALA A N 1
ATOM 2943 C CA . ALA A 1 351 ? 24.109 6.144 -9.799 1.00 89.88 351 ALA A CA 1
ATOM 2944 C C . ALA A 1 351 ? 23.453 6.922 -8.650 1.00 89.88 351 ALA A C 1
ATOM 2946 O O . ALA A 1 351 ? 22.294 7.307 -8.772 1.00 89.88 351 ALA A O 1
ATOM 2947 N N . SER A 1 352 ? 24.196 7.215 -7.579 1.00 87.00 352 SER A N 1
ATOM 2948 C CA . SER A 1 352 ? 23.689 8.008 -6.452 1.00 87.00 352 SER A CA 1
ATOM 2949 C C . SER A 1 352 ? 23.243 9.412 -6.866 1.00 87.00 352 SER A C 1
ATOM 2951 O O . SER A 1 352 ? 22.263 9.914 -6.327 1.00 87.00 352 SER A O 1
ATOM 2953 N N . GLN A 1 353 ? 23.914 10.030 -7.845 1.00 87.88 353 GLN A N 1
ATOM 2954 C CA . GLN A 1 353 ? 23.528 11.345 -8.377 1.00 87.88 353 GLN A CA 1
ATOM 2955 C C . GLN A 1 353 ? 22.333 11.281 -9.339 1.00 87.88 353 GLN A C 1
ATOM 2957 O O . GLN A 1 353 ? 21.551 12.224 -9.406 1.00 87.88 353 GLN A O 1
ATOM 2962 N N . LEU A 1 354 ? 22.167 10.169 -10.061 1.00 85.12 354 LEU A N 1
ATOM 2963 C CA . LEU A 1 354 ? 20.979 9.896 -10.884 1.00 85.12 354 LEU A CA 1
ATOM 2964 C C . LEU A 1 354 ? 19.759 9.462 -10.046 1.00 85.12 354 LEU A C 1
ATOM 2966 O O . LEU A 1 354 ? 18.644 9.418 -10.564 1.00 85.12 354 LEU A O 1
ATOM 2970 N N . GLY A 1 355 ? 19.959 9.135 -8.765 1.00 84.50 355 GLY A N 1
ATOM 2971 C CA . GLY A 1 355 ? 18.917 8.804 -7.793 1.00 84.50 355 GLY A CA 1
ATOM 2972 C C . GLY A 1 355 ? 18.366 7.385 -7.947 1.00 84.50 355 GLY A C 1
ATOM 2973 O O . GLY A 1 355 ? 18.759 6.475 -7.209 1.00 84.50 355 GLY A O 1
ATOM 2974 N N . ASP A 1 356 ? 17.466 7.196 -8.916 1.00 86.06 356 ASP A N 1
ATOM 2975 C CA . ASP A 1 356 ? 16.623 5.993 -9.052 1.00 86.06 356 ASP A CA 1
ATOM 2976 C C . ASP A 1 356 ? 17.159 4.996 -10.097 1.00 86.06 356 ASP A C 1
ATOM 2978 O O . ASP A 1 356 ? 16.436 4.121 -10.589 1.00 86.06 356 ASP A O 1
ATOM 2982 N N . ARG A 1 357 ? 18.423 5.138 -10.506 1.00 90.44 357 ARG A N 1
ATOM 2983 C CA . ARG A 1 357 ? 19.090 4.261 -11.479 1.00 90.44 357 ARG A CA 1
ATOM 2984 C C . ARG A 1 357 ? 20.203 3.485 -10.797 1.00 90.44 357 ARG A C 1
ATOM 2986 O O . ARG A 1 357 ? 21.035 4.052 -10.107 1.00 90.44 357 ARG A O 1
ATOM 2993 N N . SER A 1 358 ? 20.241 2.174 -11.005 1.00 90.00 358 SER A N 1
ATOM 2994 C CA . SER A 1 358 ? 21.302 1.330 -10.449 1.00 90.00 358 SER A CA 1
ATOM 2995 C C . SER A 1 358 ? 22.632 1.509 -11.200 1.00 90.00 358 SER A C 1
ATOM 2997 O O . SER A 1 358 ? 22.622 1.749 -12.413 1.00 90.00 358 SER A O 1
ATOM 2999 N N . PRO A 1 359 ? 23.786 1.263 -10.547 1.00 90.12 359 PRO A N 1
ATOM 3000 C CA . PRO A 1 359 ? 25.106 1.325 -11.189 1.00 90.12 359 PRO A CA 1
ATOM 3001 C C . PRO A 1 359 ? 25.199 0.493 -12.475 1.00 90.12 359 PRO A C 1
ATOM 3003 O O . PRO A 1 359 ? 25.742 0.933 -13.486 1.00 90.12 359 PRO A O 1
ATOM 3006 N N . ALA A 1 360 ? 24.602 -0.703 -12.467 1.00 88.06 360 ALA A N 1
ATOM 3007 C CA . ALA A 1 360 ? 24.576 -1.584 -13.630 1.00 88.06 360 ALA A CA 1
ATOM 3008 C C . ALA A 1 360 ? 23.719 -1.034 -14.785 1.00 88.06 360 ALA A C 1
ATOM 3010 O O . ALA A 1 360 ? 24.035 -1.285 -15.946 1.00 88.06 360 ALA A O 1
ATOM 3011 N N . GLN A 1 361 ? 22.636 -0.303 -14.489 1.00 91.00 361 GLN A N 1
ATOM 3012 C CA . GLN A 1 361 ? 21.824 0.364 -15.511 1.00 91.00 361 GLN A CA 1
ATOM 3013 C C . GLN A 1 361 ? 22.595 1.518 -16.149 1.00 91.00 361 GLN A C 1
ATOM 3015 O O . GLN A 1 361 ? 22.637 1.588 -17.375 1.00 91.00 361 GLN A O 1
ATOM 3020 N N . CYS A 1 362 ? 23.240 2.363 -15.339 1.00 90.94 362 CYS A N 1
ATOM 3021 C CA . CYS A 1 362 ? 24.051 3.485 -15.816 1.00 90.94 362 CYS A CA 1
ATOM 3022 C C . CYS A 1 362 ? 25.196 3.002 -16.711 1.00 90.94 362 CYS A C 1
ATOM 3024 O O . CYS A 1 362 ? 25.338 3.480 -17.834 1.00 90.94 362 CYS A O 1
ATOM 3026 N N . LYS A 1 363 ? 25.939 1.980 -16.261 1.00 89.69 363 LYS A N 1
ATOM 3027 C CA . LYS A 1 363 ? 27.029 1.374 -17.035 1.00 89.69 363 LYS A CA 1
ATOM 3028 C C . LYS A 1 363 ? 26.550 0.861 -18.395 1.00 89.69 363 LYS A C 1
ATOM 3030 O O . LYS A 1 363 ? 27.071 1.273 -19.423 1.00 89.69 363 LYS A O 1
ATOM 3035 N N . ARG A 1 364 ? 25.508 0.021 -18.409 1.00 86.75 364 ARG A N 1
ATOM 3036 C CA . ARG A 1 364 ? 24.949 -0.544 -19.652 1.00 86.75 364 ARG A CA 1
ATOM 3037 C C . ARG A 1 364 ? 24.405 0.523 -20.593 1.00 86.75 364 ARG A C 1
ATOM 3039 O O . ARG A 1 364 ? 24.473 0.359 -21.806 1.00 86.75 364 ARG A O 1
ATOM 3046 N N . GLN A 1 365 ? 23.796 1.575 -20.050 1.00 88.69 365 GLN A N 1
ATOM 3047 C CA . GLN A 1 365 ? 23.285 2.670 -20.865 1.00 88.69 365 GLN A CA 1
ATOM 3048 C C . GLN A 1 365 ? 24.433 3.446 -21.511 1.00 88.69 365 GLN A C 1
ATOM 3050 O O . GLN A 1 365 ? 24.363 3.732 -22.701 1.00 88.69 365 GLN A O 1
ATOM 3055 N N . TYR A 1 366 ? 25.499 3.729 -20.761 1.00 86.12 366 TYR A N 1
ATOM 3056 C CA . TYR A 1 366 ? 26.684 4.393 -21.292 1.00 86.12 366 TYR A CA 1
ATOM 3057 C C . TYR A 1 366 ? 27.402 3.543 -22.351 1.00 86.12 366 TYR A C 1
ATOM 3059 O O . TYR A 1 366 ? 27.721 4.057 -23.415 1.00 86.12 366 TYR A O 1
ATOM 3067 N N . GLU A 1 367 ? 27.565 2.235 -22.125 1.00 83.31 367 GLU A N 1
ATOM 3068 C CA . GLU A 1 367 ? 28.125 1.295 -23.114 1.00 83.31 367 GLU A CA 1
ATOM 3069 C C . GLU A 1 367 ? 27.355 1.328 -24.444 1.00 83.31 367 GLU A C 1
ATOM 3071 O O . GLU A 1 367 ? 27.952 1.394 -25.514 1.00 83.31 367 GLU A O 1
ATOM 3076 N N . LYS A 1 368 ? 26.017 1.380 -24.400 1.00 80.81 368 LYS A N 1
ATOM 3077 C CA . LYS A 1 368 ? 25.195 1.523 -25.615 1.00 80.81 368 LYS A CA 1
ATOM 3078 C C . LYS A 1 368 ? 25.419 2.842 -26.353 1.00 80.81 368 LYS A C 1
ATOM 3080 O O . LYS A 1 368 ? 25.241 2.884 -27.565 1.00 80.81 368 LYS A O 1
ATOM 3085 N N . LEU A 1 369 ? 25.724 3.919 -25.630 1.00 75.50 369 LEU A N 1
ATOM 3086 C CA . LEU A 1 369 ? 25.973 5.241 -26.211 1.00 75.50 369 LEU A CA 1
ATOM 3087 C C . LEU A 1 369 ? 27.384 5.339 -26.807 1.00 75.50 369 LEU A C 1
ATOM 3089 O O . LEU A 1 369 ? 27.587 6.069 -27.775 1.00 75.50 369 LEU A O 1
ATOM 3093 N N . THR A 1 370 ? 28.351 4.607 -26.248 1.00 70.19 370 THR A N 1
ATOM 3094 C CA . THR A 1 370 ? 29.743 4.588 -26.718 1.00 70.19 370 THR A CA 1
ATOM 3095 C C . THR A 1 370 ? 29.998 3.564 -27.823 1.00 70.19 370 THR A C 1
ATOM 3097 O O . THR A 1 370 ? 30.923 3.749 -28.620 1.00 70.19 370 THR A O 1
ATOM 3100 N N . GLU A 1 371 ? 29.165 2.527 -27.946 1.00 65.00 371 GLU A N 1
ATOM 3101 C CA . GLU A 1 371 ? 29.168 1.623 -29.096 1.00 65.00 371 GLU A CA 1
ATOM 3102 C C . GLU A 1 371 ? 28.763 2.378 -30.378 1.00 65.00 371 GLU A C 1
ATOM 3104 O O . GLU A 1 371 ? 27.588 2.557 -30.697 1.00 65.00 371 GLU A O 1
ATOM 3109 N N . LYS A 1 372 ? 29.758 2.804 -31.170 1.00 58.19 372 LYS A N 1
ATOM 3110 C CA . LYS A 1 372 ? 29.568 3.355 -32.525 1.00 58.19 372 LYS A CA 1
ATOM 3111 C C . LYS A 1 372 ? 29.119 2.255 -33.500 1.00 58.19 372 LYS A C 1
ATOM 3113 O O . LYS A 1 372 ? 29.890 1.805 -34.349 1.00 58.19 372 LYS A O 1
ATOM 3118 N N . ILE A 1 373 ? 27.877 1.792 -33.376 1.00 65.75 373 ILE A N 1
ATOM 3119 C CA . ILE A 1 373 ? 27.300 0.781 -34.271 1.00 65.75 373 ILE A CA 1
ATOM 3120 C C . ILE A 1 373 ? 27.007 1.420 -35.634 1.00 65.75 373 ILE A C 1
ATOM 3122 O O . ILE A 1 373 ? 26.177 2.320 -35.762 1.00 65.75 373 ILE A O 1
ATOM 3126 N N . LYS A 1 374 ? 27.652 0.914 -36.687 1.00 68.56 374 LYS A N 1
ATOM 3127 C CA . LYS A 1 374 ? 27.406 1.301 -38.079 1.00 68.56 374 LYS A CA 1
ATOM 3128 C C . LYS A 1 374 ? 26.052 0.750 -38.546 1.00 68.56 374 LYS A C 1
ATOM 3130 O O . LYS A 1 374 ? 25.819 -0.464 -38.563 1.00 68.56 374 LYS A O 1
ATOM 3135 N N . THR A 1 375 ? 25.170 1.635 -39.007 1.00 60.00 375 THR A N 1
ATOM 3136 C CA . THR A 1 375 ? 23.824 1.303 -39.524 1.00 60.00 375 THR A CA 1
ATOM 3137 C C . THR A 1 375 ? 23.742 1.229 -41.060 1.00 60.00 375 THR A C 1
ATOM 3139 O O . THR A 1 375 ? 22.657 1.075 -41.616 1.00 60.00 375 THR A O 1
ATOM 3142 N N . GLY A 1 376 ? 24.881 1.284 -41.763 1.00 68.75 376 GLY A N 1
ATOM 3143 C CA . GLY A 1 376 ? 24.968 1.302 -43.233 1.00 68.75 376 GLY A CA 1
ATOM 3144 C C . GLY A 1 376 ? 25.089 -0.069 -43.921 1.00 68.75 376 GLY A C 1
ATOM 3145 O O . GLY A 1 376 ? 25.103 -1.118 -43.272 1.00 68.75 376 GLY A O 1
ATOM 3146 N N . LYS A 1 377 ? 25.200 -0.058 -45.260 1.00 76.88 377 LYS A N 1
ATOM 3147 C CA . LYS A 1 377 ? 25.440 -1.252 -46.103 1.00 76.88 377 LYS A CA 1
ATOM 3148 C C . LYS A 1 377 ? 26.753 -1.945 -45.719 1.00 76.88 377 LYS A C 1
ATOM 3150 O O . LYS A 1 377 ? 27.665 -1.263 -45.273 1.00 76.88 377 LYS A O 1
ATOM 3155 N N . TRP A 1 378 ? 26.816 -3.269 -45.872 1.00 85.62 378 TRP A N 1
ATOM 3156 C CA . TRP A 1 378 ? 28.047 -4.045 -45.672 1.00 85.62 378 TRP A CA 1
ATOM 3157 C C . TRP A 1 378 ? 29.014 -3.790 -46.825 1.00 85.62 378 TRP A C 1
ATOM 3159 O O . TRP A 1 378 ? 28.588 -3.853 -47.983 1.00 85.62 378 TRP A O 1
ATOM 3169 N N . THR A 1 379 ? 30.270 -3.484 -46.514 1.00 86.06 379 THR A N 1
ATOM 3170 C CA . THR A 1 379 ? 31.329 -3.368 -47.524 1.00 86.06 379 THR A CA 1
ATOM 3171 C C . THR A 1 379 ? 31.992 -4.729 -47.775 1.00 86.06 379 THR A C 1
ATOM 3173 O O . THR A 1 379 ? 31.905 -5.615 -46.919 1.00 86.06 379 THR A O 1
ATOM 3176 N N . PRO A 1 380 ? 32.647 -4.933 -48.931 1.00 82.31 380 PRO A N 1
ATOM 3177 C CA . PRO A 1 380 ? 33.391 -6.164 -49.208 1.00 82.31 380 PRO A CA 1
ATOM 3178 C C . PRO A 1 380 ? 34.461 -6.482 -48.152 1.00 82.31 380 PRO A C 1
ATOM 3180 O O . PRO A 1 380 ? 34.669 -7.643 -47.815 1.00 82.31 380 PRO A O 1
ATOM 3183 N N . GLU A 1 381 ? 35.091 -5.457 -47.578 1.00 83.12 381 GLU A N 1
ATOM 3184 C CA . GLU A 1 381 ? 36.094 -5.590 -46.518 1.00 83.12 381 GLU A CA 1
ATOM 3185 C C . GLU A 1 381 ? 35.457 -6.071 -45.208 1.00 83.12 381 GLU A C 1
ATOM 3187 O O . GLU A 1 381 ? 36.002 -6.945 -44.541 1.00 83.12 381 GLU A O 1
ATOM 3192 N N . GLU A 1 382 ? 34.274 -5.552 -44.856 1.00 87.44 382 GLU A N 1
ATOM 3193 C CA . GLU A 1 382 ? 33.507 -6.021 -43.693 1.00 87.44 382 GLU A CA 1
ATOM 3194 C C . GLU A 1 382 ? 33.011 -7.464 -43.882 1.00 87.44 382 GLU A C 1
ATOM 3196 O O . GLU A 1 382 ? 32.952 -8.229 -42.920 1.00 87.44 382 GLU A O 1
ATOM 3201 N N . ASP A 1 383 ? 32.662 -7.854 -45.112 1.00 88.44 383 ASP A N 1
ATOM 3202 C CA . ASP A 1 383 ? 32.303 -9.237 -45.434 1.00 88.44 383 ASP A CA 1
ATOM 3203 C C . ASP A 1 383 ? 33.503 -10.179 -45.323 1.00 88.44 383 ASP A C 1
ATOM 3205 O O . ASP A 1 383 ? 33.337 -11.303 -44.850 1.00 88.44 383 ASP A O 1
ATOM 3209 N N . GLN A 1 384 ? 34.695 -9.740 -45.738 1.00 87.31 384 GLN A N 1
ATOM 3210 C CA . GLN A 1 384 ? 35.920 -10.523 -45.581 1.00 87.31 384 GLN A CA 1
ATOM 3211 C C . GLN A 1 384 ? 36.273 -10.692 -44.101 1.00 87.31 384 GLN A C 1
ATOM 3213 O O . GLN A 1 384 ? 36.437 -11.816 -43.645 1.00 87.31 384 GLN A O 1
ATOM 3218 N N . GLN A 1 385 ? 36.234 -9.611 -43.320 1.00 89.56 385 GLN A N 1
ATOM 3219 C CA . GLN A 1 385 ? 36.437 -9.668 -41.867 1.00 89.56 385 GLN A CA 1
ATOM 3220 C C . GLN A 1 385 ? 35.429 -10.590 -41.174 1.00 89.56 385 GLN A C 1
ATOM 3222 O O . GLN A 1 385 ? 35.786 -11.326 -40.258 1.00 89.56 385 GLN A O 1
ATOM 3227 N N . LEU A 1 386 ? 34.163 -10.574 -41.606 1.00 90.75 386 LEU A N 1
ATOM 3228 C CA . LEU A 1 386 ? 33.150 -11.484 -41.082 1.00 90.75 386 LEU A CA 1
ATOM 3229 C C . LEU A 1 386 ? 33.455 -12.944 -41.430 1.00 90.75 386 LEU A C 1
ATOM 3231 O O . LEU A 1 386 ? 33.239 -13.807 -40.584 1.00 90.75 386 LEU A O 1
ATOM 3235 N N . LYS A 1 387 ? 33.933 -13.229 -42.647 1.00 89.00 387 LYS A N 1
ATOM 3236 C CA . LYS A 1 387 ? 34.335 -14.582 -43.056 1.00 89.00 387 LYS A CA 1
ATOM 3237 C C . LYS A 1 387 ? 35.504 -15.085 -42.219 1.00 89.00 387 LYS A C 1
ATOM 3239 O O . LYS A 1 387 ? 35.364 -16.132 -41.594 1.00 89.00 387 LYS A O 1
ATOM 3244 N N . ASP A 1 388 ? 36.568 -14.295 -42.127 1.00 89.44 388 ASP A N 1
ATOM 3245 C CA . ASP A 1 388 ? 37.774 -14.637 -41.370 1.00 89.44 388 ASP A CA 1
ATOM 3246 C C . ASP A 1 388 ? 37.436 -14.856 -39.883 1.00 89.44 388 ASP A C 1
ATOM 3248 O O . ASP A 1 388 ? 37.845 -15.837 -39.261 1.00 89.44 388 ASP A O 1
ATOM 3252 N N . ALA A 1 389 ? 36.597 -13.983 -39.310 1.00 90.06 389 ALA A N 1
ATOM 3253 C CA . ALA A 1 389 ? 36.171 -14.096 -37.919 1.00 90.06 389 ALA A CA 1
ATOM 3254 C C . ALA A 1 389 ? 35.278 -15.321 -37.661 1.00 90.06 389 ALA A C 1
ATOM 3256 O O . ALA A 1 389 ? 35.349 -15.907 -36.581 1.00 90.06 389 ALA A O 1
ATOM 3257 N N . VAL A 1 390 ? 34.424 -15.716 -38.610 1.00 90.62 390 VAL A N 1
ATOM 3258 C CA . VAL A 1 390 ? 33.607 -16.930 -38.467 1.00 90.62 390 VAL A CA 1
ATOM 3259 C C . VAL A 1 390 ? 34.467 -18.184 -38.617 1.00 90.62 390 VAL A C 1
ATOM 3261 O O . VAL A 1 390 ? 34.289 -19.119 -37.842 1.00 90.62 390 VAL A O 1
ATOM 3264 N N . GLU A 1 391 ? 35.413 -18.204 -39.554 1.00 88.06 391 GLU A N 1
ATOM 3265 C CA . GLU A 1 391 ? 36.338 -19.327 -39.744 1.00 88.06 391 GLU A CA 1
ATOM 3266 C C . GLU A 1 391 ? 37.167 -19.587 -38.481 1.00 88.06 391 GLU A C 1
ATOM 3268 O O . GLU A 1 391 ? 37.249 -20.720 -38.010 1.00 88.06 391 GLU A O 1
ATOM 3273 N N . GLN A 1 392 ? 37.688 -18.525 -37.868 1.00 85.50 392 GLN A N 1
ATOM 3274 C CA . GLN A 1 392 ? 38.578 -18.637 -36.717 1.00 85.50 392 GLN A CA 1
ATOM 3275 C C . GLN A 1 392 ? 37.846 -18.783 -35.368 1.00 85.50 392 GLN A C 1
ATOM 3277 O O . GLN A 1 392 ? 38.381 -19.407 -34.455 1.00 85.50 392 GLN A O 1
ATOM 3282 N N . TYR A 1 393 ? 36.631 -18.235 -35.223 1.00 86.88 393 TYR A N 1
ATOM 3283 C CA . TYR A 1 393 ? 35.940 -18.123 -33.923 1.00 86.88 393 TYR A CA 1
ATOM 3284 C C . TYR A 1 393 ? 34.507 -18.675 -33.909 1.00 86.88 393 TYR A C 1
ATOM 3286 O O . TYR A 1 393 ? 33.726 -18.358 -33.007 1.00 86.88 393 TYR A O 1
ATOM 3294 N N . SER A 1 394 ? 34.136 -19.522 -34.875 1.00 79.75 394 SER A N 1
ATOM 3295 C CA . SER A 1 394 ? 32.803 -20.151 -34.945 1.00 79.75 394 SER A CA 1
ATOM 3296 C C . SER A 1 394 ? 32.384 -20.860 -33.650 1.00 79.75 394 SER A C 1
ATOM 3298 O O . SER A 1 394 ? 31.207 -20.808 -33.285 1.00 79.75 394 SER A O 1
ATOM 3300 N N . ALA A 1 395 ? 33.331 -21.462 -32.925 1.00 77.38 395 ALA A N 1
ATOM 3301 C CA . ALA A 1 395 ? 33.081 -22.168 -31.667 1.00 77.38 395 ALA A CA 1
ATOM 3302 C C . ALA A 1 395 ? 32.823 -21.239 -30.459 1.00 77.38 395 ALA A C 1
ATOM 3304 O O . ALA A 1 395 ? 32.180 -21.652 -29.498 1.00 77.38 395 ALA A O 1
ATOM 3305 N N . GLU A 1 396 ? 33.275 -19.980 -30.503 1.00 80.88 396 GLU A N 1
ATOM 3306 C CA . GLU A 1 396 ? 33.154 -19.008 -29.398 1.00 80.88 396 GLU A CA 1
ATOM 3307 C C . GLU A 1 396 ? 31.854 -18.177 -29.457 1.00 80.88 396 GLU A C 1
ATOM 3309 O O . GLU A 1 396 ? 31.521 -17.426 -28.537 1.00 80.88 396 GLU A O 1
ATOM 3314 N N . GLY A 1 397 ? 31.083 -18.316 -30.538 1.00 81.88 397 GLY A N 1
ATOM 3315 C CA . GLY A 1 397 ? 29.782 -17.676 -30.716 1.00 81.88 397 GLY A CA 1
ATOM 3316 C C . GLY A 1 397 ? 29.821 -16.219 -31.207 1.00 81.88 397 GLY A C 1
ATOM 3317 O O . GLY A 1 397 ? 30.849 -15.551 -31.304 1.00 81.88 397 GLY A O 1
ATOM 3318 N N . TRP A 1 398 ? 28.639 -15.684 -31.535 1.00 84.44 398 TRP A N 1
ATOM 3319 C CA . TRP A 1 398 ? 28.487 -14.426 -32.289 1.00 84.44 398 TRP A CA 1
ATOM 3320 C C . TRP A 1 398 ? 28.951 -13.150 -31.580 1.00 84.44 398 TRP A C 1
ATOM 3322 O O . TRP A 1 398 ? 29.156 -12.134 -32.242 1.00 84.44 398 TRP A O 1
ATOM 3332 N N . ALA A 1 399 ? 29.099 -13.175 -30.255 1.00 82.25 399 ALA A N 1
ATOM 3333 C CA . ALA A 1 399 ? 29.668 -12.051 -29.515 1.00 82.25 399 ALA A CA 1
ATOM 3334 C C . ALA A 1 399 ? 31.178 -11.920 -29.780 1.00 82.25 399 ALA A C 1
ATOM 3336 O O . ALA A 1 399 ? 31.655 -10.822 -30.058 1.00 82.25 399 ALA A O 1
ATOM 3337 N N . ALA A 1 400 ? 31.898 -13.046 -29.789 1.00 83.06 400 ALA A N 1
ATOM 3338 C CA . ALA A 1 400 ? 33.323 -13.111 -30.096 1.00 83.06 400 ALA A CA 1
ATOM 3339 C C . ALA A 1 400 ? 33.603 -12.741 -31.565 1.00 83.06 400 ALA A C 1
ATOM 3341 O O . ALA A 1 400 ? 34.575 -12.050 -31.867 1.00 83.06 400 ALA A O 1
ATOM 3342 N N . ILE A 1 401 ? 32.714 -13.140 -32.478 1.00 86.88 401 ILE A N 1
ATOM 3343 C CA . ILE A 1 401 ? 32.790 -12.775 -33.900 1.00 86.88 401 ILE A CA 1
ATOM 3344 C C . ILE A 1 401 ? 32.567 -11.264 -34.088 1.00 86.88 401 ILE A C 1
ATOM 3346 O O . ILE A 1 401 ? 33.323 -10.609 -34.798 1.00 86.88 401 ILE A O 1
ATOM 3350 N N . ALA A 1 402 ? 31.566 -10.675 -33.424 1.00 86.12 402 ALA A N 1
ATOM 3351 C CA . ALA A 1 402 ? 31.281 -9.241 -33.544 1.00 86.12 402 ALA A CA 1
ATOM 3352 C C . ALA A 1 402 ? 32.393 -8.342 -32.993 1.00 86.12 402 ALA A C 1
ATOM 3354 O O . ALA A 1 402 ? 32.640 -7.279 -33.554 1.00 86.12 402 ALA A O 1
ATOM 3355 N N . ALA A 1 403 ? 33.113 -8.783 -31.956 1.00 84.12 403 ALA A N 1
ATOM 3356 C CA . ALA A 1 403 ? 34.275 -8.060 -31.434 1.00 84.12 403 ALA A CA 1
ATOM 3357 C C . ALA A 1 403 ? 35.386 -7.859 -32.486 1.00 84.12 403 ALA A C 1
ATOM 3359 O O . ALA A 1 403 ? 36.210 -6.958 -32.351 1.00 84.12 403 ALA A O 1
ATOM 3360 N N . ARG A 1 404 ? 35.389 -8.678 -33.545 1.00 85.75 404 ARG A N 1
ATOM 3361 C CA . ARG A 1 404 ? 36.394 -8.695 -34.616 1.00 85.75 404 ARG A CA 1
ATOM 3362 C C . ARG A 1 404 ? 35.885 -8.104 -35.932 1.00 85.75 404 ARG A C 1
ATOM 3364 O O . ARG A 1 404 ? 36.634 -8.046 -36.898 1.00 85.75 404 ARG A O 1
ATOM 3371 N N . VAL A 1 405 ? 34.641 -7.615 -35.956 1.00 85.62 405 VAL A N 1
ATOM 3372 C CA . VAL A 1 405 ? 34.059 -6.862 -37.079 1.00 85.62 405 VAL A CA 1
ATOM 3373 C C . VAL A 1 405 ? 33.751 -5.436 -36.596 1.00 85.62 405 VAL A C 1
ATOM 3375 O O . VAL A 1 405 ? 32.651 -5.168 -36.096 1.00 85.62 405 VAL A O 1
ATOM 3378 N N . PRO A 1 406 ? 34.712 -4.495 -36.701 1.00 81.19 406 PRO A N 1
ATOM 3379 C CA . PRO A 1 406 ? 34.617 -3.185 -36.065 1.00 81.19 406 PRO A CA 1
ATOM 3380 C C . PRO A 1 406 ? 33.368 -2.389 -36.466 1.00 81.19 406 PRO A C 1
ATOM 3382 O O . PRO A 1 406 ? 33.153 -2.028 -37.630 1.00 81.19 406 PRO A O 1
ATOM 3385 N N . GLY A 1 407 ? 32.559 -2.050 -35.460 1.00 78.00 407 GLY A N 1
ATOM 3386 C CA . GLY A 1 407 ? 31.339 -1.261 -35.622 1.00 78.00 407 GLY A CA 1
ATOM 3387 C C . GLY A 1 407 ? 30.110 -2.059 -36.072 1.00 78.00 407 GLY A C 1
ATOM 3388 O O . GLY A 1 407 ? 29.089 -1.444 -36.376 1.00 78.00 407 GLY A O 1
ATOM 3389 N N . ARG A 1 408 ? 30.154 -3.399 -36.115 1.00 83.50 408 ARG A N 1
ATOM 3390 C CA . ARG A 1 408 ? 28.984 -4.257 -36.373 1.00 83.50 408 ARG A CA 1
ATOM 3391 C C . ARG A 1 408 ? 28.619 -5.064 -35.127 1.00 83.50 408 ARG A C 1
ATOM 3393 O O . ARG A 1 408 ? 29.471 -5.605 -34.440 1.00 83.50 408 ARG A O 1
ATOM 3400 N N . SER A 1 409 ? 27.326 -5.151 -34.830 1.00 81.44 409 SER A N 1
ATOM 3401 C CA . SER A 1 409 ? 26.812 -5.902 -33.678 1.00 81.44 409 SER A CA 1
ATOM 3402 C C . SER A 1 409 ? 26.674 -7.401 -33.972 1.00 81.44 409 SER A C 1
ATOM 3404 O O . SER A 1 409 ? 26.498 -7.811 -35.122 1.00 81.44 409 SER A O 1
ATOM 3406 N N . ARG A 1 410 ? 26.622 -8.229 -32.915 1.00 84.31 410 ARG A N 1
ATOM 3407 C CA . ARG A 1 410 ? 26.416 -9.694 -33.007 1.00 84.31 410 ARG A CA 1
ATOM 3408 C C . ARG A 1 410 ? 25.256 -10.099 -33.914 1.00 84.31 410 ARG A C 1
ATOM 3410 O O . ARG A 1 410 ? 25.356 -11.055 -34.679 1.00 84.31 410 ARG A O 1
ATOM 3417 N N . THR A 1 411 ? 24.157 -9.352 -33.849 1.00 80.50 411 THR A N 1
ATOM 3418 C CA . THR A 1 411 ? 22.946 -9.637 -34.620 1.00 80.50 411 THR A CA 1
ATOM 3419 C C . THR A 1 411 ? 23.154 -9.321 -36.099 1.00 80.50 411 THR A C 1
ATOM 3421 O O . THR A 1 411 ? 22.695 -10.077 -36.953 1.00 80.50 411 THR A O 1
ATOM 3424 N N . GLN A 1 412 ? 23.874 -8.236 -36.411 1.00 84.06 412 GLN A N 1
ATOM 3425 C CA . GLN A 1 412 ? 24.211 -7.872 -37.787 1.00 84.06 412 GLN A CA 1
ATOM 3426 C C . GLN A 1 412 ? 25.140 -8.925 -38.412 1.00 84.06 412 GLN A C 1
ATOM 3428 O O . GLN A 1 412 ? 24.859 -9.375 -39.523 1.00 84.06 412 GLN A O 1
ATOM 3433 N N . CYS A 1 413 ? 26.180 -9.365 -37.692 1.00 89.06 413 CYS A N 1
ATOM 3434 C CA . CYS A 1 413 ? 27.120 -10.396 -38.151 1.00 89.06 413 CYS A CA 1
ATOM 3435 C C . CYS A 1 413 ? 26.419 -11.731 -38.449 1.00 89.06 413 CYS A C 1
ATOM 3437 O O . CYS A 1 413 ? 26.549 -12.261 -39.551 1.00 89.06 413 CYS A O 1
ATOM 3439 N N . PHE A 1 414 ? 25.586 -12.228 -37.528 1.00 88.56 414 PHE A N 1
ATOM 3440 C CA . PHE A 1 414 ? 24.833 -13.475 -37.727 1.00 88.56 414 PHE A CA 1
ATOM 3441 C C . PHE A 1 414 ? 23.933 -13.431 -38.969 1.00 88.56 414 PHE A C 1
ATOM 3443 O O . PHE A 1 414 ? 23.923 -14.347 -39.795 1.00 88.56 414 PHE A O 1
ATOM 3450 N N . GLN A 1 415 ? 23.169 -12.346 -39.122 1.00 84.69 415 GLN A N 1
ATOM 3451 C CA . GLN A 1 415 ? 22.253 -12.193 -40.249 1.00 84.69 415 GLN A CA 1
ATOM 3452 C C . GLN A 1 415 ? 22.990 -12.078 -41.585 1.00 84.69 415 GLN A C 1
ATOM 3454 O O . GLN A 1 415 ? 22.494 -12.579 -42.597 1.00 84.69 415 GLN A O 1
ATOM 3459 N N . ARG A 1 416 ? 24.155 -11.418 -41.606 1.00 89.38 416 ARG A N 1
ATOM 3460 C CA . ARG A 1 416 ? 24.968 -11.290 -42.815 1.00 89.38 416 ARG A CA 1
ATOM 3461 C C . ARG A 1 416 ? 25.592 -12.624 -43.210 1.00 89.38 416 ARG A C 1
ATOM 3463 O O . ARG A 1 416 ? 25.444 -13.008 -44.367 1.00 89.38 416 ARG A O 1
ATOM 3470 N N . TRP A 1 417 ? 26.168 -13.357 -42.258 1.00 88.81 417 TRP A N 1
ATOM 3471 C CA . TRP A 1 417 ? 26.743 -14.684 -42.491 1.00 88.81 417 TRP A CA 1
ATOM 3472 C C . TRP A 1 417 ? 25.727 -15.660 -43.087 1.00 88.81 417 TRP A C 1
ATOM 3474 O O . TRP A 1 417 ? 25.978 -16.258 -44.129 1.00 88.81 417 TRP A O 1
ATOM 3484 N N . LYS A 1 418 ? 24.515 -15.719 -42.517 1.00 83.12 418 LYS A N 1
ATOM 3485 C CA . LYS A 1 418 ? 23.424 -16.553 -43.046 1.00 83.12 418 LYS A CA 1
ATOM 3486 C C . LYS A 1 418 ? 23.131 -16.275 -44.527 1.00 83.12 418 LYS A C 1
ATOM 3488 O O . LYS A 1 418 ? 22.839 -17.202 -45.275 1.00 83.12 418 LYS A O 1
ATOM 3493 N N . ARG A 1 419 ? 23.208 -15.012 -44.959 1.00 80.12 419 ARG A N 1
ATOM 3494 C CA . ARG A 1 419 ? 23.006 -14.631 -46.368 1.00 80.12 419 ARG A CA 1
ATOM 3495 C C . ARG A 1 419 ? 24.198 -14.994 -47.252 1.00 80.12 419 ARG A C 1
ATOM 3497 O O . ARG A 1 419 ? 23.975 -15.363 -48.398 1.00 80.12 419 ARG A O 1
ATOM 3504 N N . LEU A 1 420 ? 25.425 -14.890 -46.738 1.00 79.81 420 LEU A N 1
ATOM 3505 C CA . LEU A 1 420 ? 26.639 -15.271 -47.466 1.00 79.81 420 LEU A CA 1
ATOM 3506 C C . LEU A 1 420 ? 26.690 -16.787 -47.711 1.00 79.81 420 LEU A C 1
ATOM 3508 O O . LEU A 1 420 ? 26.928 -17.200 -48.841 1.00 79.81 420 LEU A O 1
ATOM 3512 N N . CYS A 1 421 ? 26.350 -17.614 -46.716 1.00 72.44 421 CYS A N 1
ATOM 3513 C CA . CYS A 1 421 ? 26.262 -19.070 -46.894 1.00 72.44 421 CYS A CA 1
ATOM 3514 C C . CYS A 1 421 ? 25.211 -19.455 -47.947 1.00 72.44 421 CYS A C 1
ATOM 3516 O O . CYS A 1 421 ? 25.478 -20.255 -48.833 1.00 72.44 421 CYS A O 1
ATOM 3518 N N . GLN A 1 422 ? 24.048 -18.794 -47.942 1.00 61.72 422 GLN A N 1
ATOM 3519 C CA . GLN A 1 422 ? 23.000 -19.007 -48.951 1.00 61.72 422 GLN A CA 1
ATOM 3520 C C . GLN A 1 422 ? 23.415 -18.602 -50.380 1.00 61.72 422 GLN A C 1
ATOM 3522 O O . GLN A 1 422 ? 22.718 -18.931 -51.343 1.00 61.72 422 GLN A O 1
ATOM 3527 N N . GLN A 1 423 ? 24.498 -17.845 -50.553 1.00 58.12 423 GLN A N 1
ATOM 3528 C CA . GLN A 1 423 ? 25.028 -17.466 -51.864 1.00 58.12 423 GLN A CA 1
ATOM 3529 C C . GLN A 1 423 ? 26.104 -18.434 -52.379 1.00 58.12 423 GLN A C 1
ATOM 3531 O O . GLN A 1 423 ? 26.291 -18.486 -53.593 1.00 58.12 423 GLN A O 1
ATOM 3536 N N . ALA A 1 424 ? 26.748 -19.211 -51.501 1.00 50.97 424 ALA A N 1
ATOM 3537 C CA . ALA A 1 424 ? 27.835 -20.129 -51.849 1.00 50.97 424 ALA A CA 1
ATOM 3538 C C . ALA A 1 424 ? 27.359 -21.489 -52.408 1.00 50.97 424 ALA A C 1
ATOM 3540 O O . ALA A 1 424 ? 28.052 -22.071 -53.233 1.00 50.97 424 ALA A O 1
ATOM 3541 N N . ASP A 1 425 ? 26.153 -21.953 -52.062 1.00 49.59 425 ASP A N 1
ATOM 3542 C CA . ASP A 1 425 ? 25.637 -23.286 -52.448 1.00 49.59 425 ASP A CA 1
ATOM 3543 C C . ASP A 1 425 ? 25.043 -23.387 -53.876 1.00 49.59 425 ASP A C 1
ATOM 3545 O O . ASP A 1 425 ? 24.156 -24.198 -54.148 1.00 49.59 425 ASP A O 1
ATOM 3549 N N . ASN A 1 426 ? 25.455 -22.547 -54.829 1.00 52.16 426 ASN A N 1
ATOM 3550 C CA . ASN A 1 426 ? 24.729 -22.436 -56.099 1.00 52.16 426 ASN A CA 1
ATOM 3551 C C . ASN A 1 426 ? 25.256 -23.336 -57.222 1.00 52.16 426 ASN A C 1
ATOM 3553 O O . ASN A 1 426 ? 25.956 -22.868 -58.113 1.00 52.16 426 ASN A O 1
ATOM 3557 N N . ASN A 1 427 ? 24.727 -24.561 -57.278 1.00 55.25 427 ASN A N 1
ATOM 3558 C CA . ASN A 1 427 ? 24.241 -25.109 -58.555 1.00 55.25 427 ASN A CA 1
ATOM 3559 C C . ASN A 1 427 ? 22.739 -24.796 -58.771 1.00 55.25 427 ASN A C 1
ATOM 3561 O O . ASN A 1 427 ? 22.068 -25.379 -59.619 1.00 55.25 427 ASN A O 1
ATOM 3565 N N . ILE A 1 428 ? 22.194 -23.865 -57.975 1.00 62.00 428 ILE A N 1
ATOM 3566 C CA . ILE A 1 428 ? 20.793 -23.449 -58.005 1.00 62.00 428 ILE A CA 1
ATOM 3567 C C . ILE A 1 428 ? 20.601 -22.344 -59.049 1.00 62.00 428 ILE A C 1
ATOM 3569 O O . ILE A 1 428 ? 21.091 -21.218 -58.913 1.00 62.00 428 ILE A O 1
ATOM 3573 N N . LEU A 1 429 ? 19.820 -22.646 -60.079 1.00 63.84 429 LEU A N 1
ATOM 3574 C CA . LEU A 1 429 ? 19.577 -21.794 -61.237 1.00 63.84 429 LEU A CA 1
ATOM 3575 C C . LEU A 1 429 ? 18.488 -20.744 -60.964 1.00 63.84 429 LEU A C 1
ATOM 3577 O O . LEU A 1 429 ? 17.378 -20.845 -61.479 1.00 63.84 429 LEU A O 1
ATOM 3581 N N . ARG A 1 430 ? 18.809 -19.712 -60.172 1.00 60.94 430 ARG A N 1
ATOM 3582 C CA . ARG A 1 430 ? 17.860 -18.724 -59.600 1.00 60.94 430 ARG A CA 1
ATOM 3583 C C . ARG A 1 430 ? 17.173 -17.767 -60.586 1.00 60.94 430 ARG A C 1
ATOM 3585 O O . ARG A 1 430 ? 16.189 -17.141 -60.208 1.00 60.94 430 ARG A O 1
ATOM 3592 N N . ASN A 1 431 ? 17.649 -17.664 -61.831 1.00 60.19 431 ASN A N 1
ATOM 3593 C CA . ASN A 1 431 ? 17.141 -16.699 -62.823 1.00 60.19 431 ASN A CA 1
ATOM 3594 C C . ASN A 1 431 ? 16.967 -17.270 -64.242 1.00 60.19 431 ASN A C 1
ATOM 3596 O O . ASN A 1 431 ? 16.785 -16.503 -65.185 1.00 60.19 431 ASN A O 1
ATOM 3600 N N . THR A 1 432 ? 17.022 -18.592 -64.422 1.00 70.25 432 THR A N 1
ATOM 3601 C CA . THR A 1 432 ? 16.779 -19.202 -65.739 1.00 70.25 432 THR A CA 1
ATOM 3602 C C . THR A 1 432 ? 15.348 -19.748 -65.830 1.00 70.25 432 THR A C 1
ATOM 3604 O O . THR A 1 432 ? 14.825 -20.232 -64.823 1.00 70.25 432 THR A O 1
ATOM 3607 N N . PRO A 1 433 ? 14.690 -19.686 -67.003 1.00 74.44 433 PRO A N 1
ATOM 3608 C CA . PRO A 1 433 ? 13.394 -20.330 -67.218 1.00 74.44 433 PRO A CA 1
ATOM 3609 C C . PRO A 1 433 ? 13.464 -21.845 -66.981 1.00 74.44 433 PRO A C 1
ATOM 3611 O O . PRO A 1 433 ? 14.516 -22.451 -67.190 1.00 74.44 433 PRO A O 1
ATOM 3614 N N . LEU A 1 434 ? 12.347 -22.453 -66.571 1.00 77.56 434 LEU A N 1
ATOM 3615 C CA . LEU A 1 434 ? 12.222 -23.914 -66.500 1.00 77.56 434 LEU A CA 1
ATOM 3616 C C . LEU A 1 434 ? 12.278 -24.511 -67.914 1.00 77.56 434 LEU A C 1
ATOM 3618 O O . LEU A 1 434 ? 11.620 -24.001 -68.830 1.00 77.56 434 LEU A O 1
ATOM 3622 N N . THR A 1 435 ? 13.047 -25.584 -68.089 1.00 82.12 435 THR A N 1
ATOM 3623 C CA . THR A 1 435 ? 13.078 -26.371 -69.329 1.00 82.12 435 THR A CA 1
ATOM 3624 C C . THR A 1 435 ? 11.785 -27.172 -69.487 1.00 82.12 435 THR A C 1
ATOM 3626 O O . THR A 1 435 ? 10.991 -27.286 -68.557 1.00 82.12 435 THR A O 1
ATOM 3629 N N . THR A 1 436 ? 11.536 -27.724 -70.674 1.00 76.25 436 THR A N 1
ATOM 3630 C CA . THR A 1 436 ? 10.345 -28.554 -70.928 1.00 76.25 436 THR A CA 1
ATOM 3631 C C . THR A 1 436 ? 10.286 -29.767 -69.997 1.00 76.25 436 THR A C 1
ATOM 3633 O O . THR A 1 436 ? 9.265 -29.980 -69.352 1.00 76.25 436 THR A O 1
ATOM 3636 N N . GLN A 1 437 ? 11.411 -30.463 -69.823 1.00 67.00 437 GLN A N 1
ATOM 3637 C CA . GLN A 1 437 ? 11.524 -31.609 -68.919 1.00 67.00 437 GLN A CA 1
ATOM 3638 C C . GLN A 1 437 ? 11.289 -31.215 -67.450 1.00 67.00 437 GLN A C 1
ATOM 3640 O O . GLN A 1 437 ? 10.598 -31.908 -66.714 1.00 67.00 437 GLN A O 1
ATOM 3645 N N . GLU A 1 438 ? 11.802 -30.060 -67.011 1.00 82.25 438 GLU A N 1
ATOM 3646 C CA . GLU A 1 438 ? 11.571 -29.584 -65.642 1.00 82.25 438 GLU A CA 1
ATOM 3647 C C . GLU A 1 438 ? 10.107 -29.201 -65.385 1.00 82.25 438 GLU A C 1
ATOM 3649 O O . GLU A 1 438 ? 9.622 -29.331 -64.262 1.00 82.25 438 GLU A O 1
ATOM 3654 N N . LYS A 1 439 ? 9.386 -28.734 -66.413 1.00 84.12 439 LYS A N 1
ATOM 3655 C CA . LYS A 1 439 ? 7.948 -28.450 -66.308 1.00 84.12 439 LYS A CA 1
ATOM 3656 C C . LYS A 1 439 ? 7.149 -29.736 -66.138 1.00 84.12 439 LYS A C 1
ATOM 3658 O O . LYS A 1 439 ? 6.260 -29.766 -65.296 1.00 84.12 439 LYS A O 1
ATOM 3663 N N . GLU A 1 440 ? 7.469 -30.781 -66.898 1.00 73.12 440 GLU A N 1
ATOM 3664 C CA . GLU A 1 440 ? 6.831 -32.100 -66.778 1.00 73.12 440 GLU A CA 1
ATOM 3665 C C . GLU A 1 440 ? 7.023 -32.677 -65.372 1.00 73.12 440 GLU A C 1
ATOM 3667 O O . GLU A 1 440 ? 6.045 -33.030 -64.713 1.00 73.12 440 GLU A O 1
ATOM 3672 N N . LEU A 1 441 ? 8.253 -32.635 -64.853 1.00 69.94 441 LEU A N 1
ATOM 3673 C CA . LEU A 1 441 ? 8.567 -33.065 -63.487 1.00 69.94 441 LEU A CA 1
ATOM 3674 C C . LEU A 1 441 ? 7.861 -32.214 -62.420 1.00 69.94 441 LEU A C 1
ATOM 3676 O O . LEU A 1 441 ? 7.449 -32.734 -61.387 1.00 69.94 441 LEU A O 1
ATOM 3680 N N . LEU A 1 442 ? 7.680 -30.910 -62.656 1.00 80.31 442 LEU A N 1
ATOM 3681 C CA . LEU A 1 442 ? 6.894 -30.045 -61.773 1.00 80.31 442 LEU A CA 1
ATOM 3682 C C . LEU A 1 442 ? 5.404 -30.433 -61.776 1.00 80.31 442 LEU A C 1
ATOM 3684 O O . LEU A 1 442 ? 4.782 -30.431 -60.715 1.00 80.31 442 LEU A O 1
ATOM 3688 N N . PHE A 1 443 ? 4.836 -30.799 -62.929 1.00 75.75 443 PHE A N 1
ATOM 3689 C CA . PHE A 1 443 ? 3.467 -31.324 -63.021 1.00 75.75 443 PHE A CA 1
ATOM 3690 C C . PHE A 1 443 ? 3.311 -32.670 -62.310 1.00 75.75 443 PHE A C 1
ATOM 3692 O O . PHE A 1 443 ? 2.340 -32.851 -61.575 1.00 75.75 443 PHE A O 1
ATOM 3699 N N . GLU A 1 444 ? 4.247 -33.600 -62.486 1.00 61.00 444 GLU A N 1
ATOM 3700 C CA . GLU A 1 444 ? 4.244 -34.887 -61.779 1.00 61.00 444 GLU A CA 1
ATOM 3701 C C . GLU A 1 444 ? 4.404 -34.707 -60.269 1.00 61.00 444 GLU A C 1
ATOM 3703 O O . GLU A 1 444 ? 3.610 -35.238 -59.491 1.00 61.00 444 GLU A O 1
ATOM 3708 N N . GLY A 1 445 ? 5.366 -33.882 -59.853 1.00 58.22 445 GLY A N 1
ATOM 3709 C CA . GLY A 1 445 ? 5.585 -33.544 -58.454 1.00 58.22 445 GLY A CA 1
ATOM 3710 C C . GLY A 1 445 ? 4.356 -32.903 -57.813 1.00 58.22 445 GLY A C 1
ATOM 3711 O O . GLY A 1 445 ? 4.010 -33.254 -56.690 1.00 58.22 445 GLY A O 1
ATOM 3712 N N . TYR A 1 446 ? 3.642 -32.024 -58.524 1.00 72.75 446 TYR A N 1
ATOM 3713 C CA . TYR A 1 446 ? 2.406 -31.423 -58.017 1.00 72.75 446 TYR A CA 1
ATOM 3714 C C . TYR A 1 446 ? 1.251 -32.429 -57.916 1.00 72.75 446 TYR A C 1
ATOM 3716 O O . TYR A 1 446 ? 0.472 -32.356 -56.969 1.00 72.75 446 TYR A O 1
ATOM 3724 N N . LYS A 1 447 ? 1.140 -33.400 -58.837 1.00 62.41 447 LYS A N 1
ATOM 3725 C CA . LYS A 1 447 ? 0.145 -34.487 -58.724 1.00 62.41 447 LYS A CA 1
ATOM 3726 C C . LYS A 1 447 ? 0.336 -35.319 -57.453 1.00 62.41 447 LYS A C 1
ATOM 3728 O O . LYS A 1 447 ? -0.645 -35.821 -56.917 1.00 62.41 447 LYS A O 1
ATOM 3733 N N . ILE A 1 448 ? 1.580 -35.473 -56.999 1.00 51.44 448 ILE A N 1
ATOM 3734 C CA . ILE A 1 448 ? 1.938 -36.320 -55.854 1.00 51.44 448 ILE A CA 1
ATOM 3735 C C . ILE A 1 448 ? 1.944 -35.524 -54.541 1.00 51.44 448 ILE A C 1
ATOM 3737 O O . ILE A 1 448 ? 1.384 -35.977 -53.547 1.00 51.44 448 ILE A O 1
ATOM 3741 N N . PHE A 1 449 ? 2.569 -34.344 -54.524 1.00 51.88 449 PHE A N 1
ATOM 3742 C CA . PHE A 1 449 ? 2.815 -33.552 -53.311 1.00 51.88 449 PHE A CA 1
ATOM 3743 C C . PHE A 1 449 ? 1.900 -32.326 -53.153 1.00 51.88 449 PHE A C 1
ATOM 3745 O O . PHE A 1 449 ? 1.976 -31.628 -52.141 1.00 51.88 449 PHE A O 1
ATOM 3752 N N . GLY A 1 450 ? 1.046 -32.023 -54.134 1.00 59.56 450 GLY A N 1
ATOM 3753 C CA . GLY A 1 450 ? 0.216 -30.817 -54.124 1.00 59.56 450 GLY A CA 1
ATOM 3754 C C . GLY A 1 450 ? 1.049 -29.529 -54.113 1.00 59.56 450 GLY A C 1
ATOM 3755 O O . GLY A 1 450 ? 2.129 -29.459 -54.694 1.00 59.56 450 GLY A O 1
ATOM 3756 N N . ALA A 1 451 ? 0.568 -28.488 -53.429 1.00 70.50 451 ALA A N 1
ATOM 3757 C CA . ALA A 1 451 ? 1.226 -27.176 -53.377 1.00 70.50 451 ALA A CA 1
ATOM 3758 C C . ALA A 1 451 ? 2.501 -27.112 -52.501 1.00 70.50 451 ALA A C 1
ATOM 3760 O O . ALA A 1 451 ? 3.003 -26.015 -52.222 1.00 70.50 451 ALA A O 1
ATOM 3761 N N . ASP A 1 452 ? 3.054 -28.251 -52.068 1.00 66.06 452 ASP A N 1
ATOM 3762 C CA . ASP A 1 452 ? 4.322 -28.298 -51.338 1.00 66.06 452 ASP A CA 1
ATOM 3763 C C . ASP A 1 452 ? 5.527 -28.207 -52.289 1.00 66.06 452 ASP A C 1
ATOM 3765 O O . ASP A 1 452 ? 6.232 -29.173 -52.591 1.00 66.06 452 ASP A O 1
ATOM 3769 N N . PHE A 1 453 ? 5.803 -26.985 -52.743 1.00 76.38 453 PHE A N 1
ATOM 3770 C CA . PHE A 1 453 ? 6.938 -26.697 -53.622 1.00 76.38 453 PHE A CA 1
ATOM 3771 C C . PHE A 1 453 ? 8.307 -26.939 -52.967 1.00 76.38 453 PHE A C 1
ATOM 3773 O O . PHE A 1 453 ? 9.301 -27.010 -53.687 1.00 76.38 453 PHE A O 1
ATOM 3780 N N . ASN A 1 454 ? 8.388 -27.080 -51.636 1.00 69.56 454 ASN A N 1
ATOM 3781 C CA . ASN A 1 454 ? 9.633 -27.473 -50.973 1.00 69.56 454 ASN A CA 1
ATOM 3782 C C . ASN A 1 454 ? 9.879 -28.976 -51.127 1.00 69.56 454 ASN A C 1
ATOM 3784 O O . ASN A 1 454 ? 11.014 -29.375 -51.384 1.00 69.56 454 ASN A O 1
ATOM 3788 N N . ALA A 1 455 ? 8.835 -29.798 -51.004 1.00 55.06 455 ALA A N 1
ATOM 3789 C CA . ALA A 1 455 ? 8.915 -31.229 -51.287 1.00 55.06 455 ALA A CA 1
ATOM 3790 C C . ALA A 1 455 ? 9.230 -31.478 -52.770 1.00 55.06 455 ALA A C 1
ATOM 3792 O O . ALA A 1 455 ? 10.179 -32.193 -53.084 1.00 55.06 455 ALA A O 1
ATOM 3793 N N . ILE A 1 456 ? 8.530 -30.794 -53.684 1.00 64.94 456 ILE A N 1
ATOM 3794 C CA . ILE A 1 456 ? 8.775 -30.919 -55.131 1.00 64.94 456 ILE A CA 1
ATOM 3795 C C . ILE A 1 456 ? 10.204 -30.493 -55.493 1.00 64.94 456 ILE A C 1
ATOM 3797 O O . ILE A 1 456 ? 10.878 -31.189 -56.250 1.00 64.94 456 ILE A O 1
ATOM 3801 N N . GLN A 1 457 ? 10.695 -29.380 -54.936 1.00 81.12 457 GLN A N 1
ATOM 3802 C CA . GLN A 1 457 ? 12.068 -28.932 -55.170 1.00 81.12 457 GLN A CA 1
ATOM 3803 C C . GLN A 1 457 ? 13.082 -29.979 -54.711 1.00 81.12 457 GLN A C 1
ATOM 3805 O O . GLN A 1 457 ? 13.981 -30.325 -55.466 1.00 81.12 457 GLN A O 1
ATOM 3810 N N . LYS A 1 458 ? 12.928 -30.523 -53.504 1.00 65.50 458 LYS A N 1
ATOM 3811 C CA . LYS A 1 458 ? 13.873 -31.510 -52.969 1.00 65.50 458 LYS A CA 1
ATOM 3812 C C . LYS A 1 458 ? 13.859 -32.830 -53.734 1.00 65.50 458 LYS A C 1
ATOM 3814 O O . LYS A 1 458 ? 14.912 -33.440 -53.879 1.00 65.50 458 LYS A O 1
ATOM 3819 N N . SER A 1 459 ? 12.691 -33.267 -54.197 1.00 57.88 459 SER A N 1
ATOM 3820 C CA . SER A 1 459 ? 12.517 -34.590 -54.802 1.00 57.88 459 SER A CA 1
ATOM 3821 C C . SER A 1 459 ? 12.727 -34.603 -56.314 1.00 57.88 459 SER A C 1
ATOM 3823 O O . SER A 1 459 ? 13.366 -35.515 -56.824 1.00 57.88 459 SER A O 1
ATOM 3825 N N . TYR A 1 460 ? 12.201 -33.608 -57.029 1.00 57.56 460 TYR A N 1
ATOM 3826 C CA . TYR A 1 460 ? 12.152 -33.603 -58.494 1.00 57.56 460 TYR A CA 1
ATOM 3827 C C . TYR A 1 460 ? 13.066 -32.547 -59.126 1.00 57.56 460 TYR A C 1
ATOM 3829 O O . TYR A 1 460 ? 13.546 -32.741 -60.240 1.00 57.56 460 TYR A O 1
ATOM 3837 N N . LEU A 1 461 ? 13.301 -31.415 -58.450 1.00 73.88 461 LEU A N 1
ATOM 3838 C CA . LEU A 1 461 ? 13.958 -30.239 -59.043 1.00 73.88 461 LEU A CA 1
ATOM 3839 C C . LEU A 1 461 ? 14.990 -29.596 -58.088 1.00 73.88 461 LEU A C 1
ATOM 3841 O O . LEU A 1 461 ? 14.867 -28.410 -57.765 1.00 73.88 461 LEU A O 1
ATOM 3845 N N . PRO A 1 462 ? 16.034 -30.333 -57.641 1.00 66.56 462 PRO A N 1
ATOM 3846 C CA . PRO A 1 462 ? 16.943 -29.895 -56.570 1.00 66.56 462 PRO A CA 1
ATOM 3847 C C . PRO A 1 462 ? 17.760 -28.648 -56.931 1.00 66.56 462 PRO A C 1
ATOM 3849 O O . PRO A 1 462 ? 18.128 -27.868 -56.055 1.00 66.56 462 PRO A O 1
ATOM 3852 N N . ASN A 1 463 ? 17.966 -28.409 -58.227 1.00 74.25 463 ASN A N 1
ATOM 3853 C CA . ASN A 1 463 ? 18.716 -27.266 -58.754 1.00 74.25 463 ASN A CA 1
ATOM 3854 C C . ASN A 1 463 ? 17.843 -26.018 -58.999 1.00 74.25 463 ASN A C 1
ATOM 3856 O O . ASN A 1 463 ? 18.309 -25.023 -59.557 1.00 74.25 463 ASN A O 1
ATOM 3860 N N . ARG A 1 464 ? 16.568 -26.042 -58.597 1.00 79.56 464 ARG A N 1
ATOM 3861 C CA . ARG A 1 464 ? 15.637 -24.903 -58.652 1.00 79.56 464 ARG A CA 1
ATOM 3862 C C . ARG A 1 464 ? 15.304 -24.423 -57.248 1.00 79.56 464 ARG A C 1
ATOM 3864 O O . ARG A 1 464 ? 15.467 -25.168 -56.288 1.00 79.56 464 ARG A O 1
ATOM 3871 N N . THR A 1 465 ? 14.844 -23.178 -57.099 1.00 76.94 465 THR A N 1
ATOM 3872 C CA . THR A 1 465 ? 14.286 -22.739 -55.809 1.00 76.94 465 THR A CA 1
ATOM 3873 C C . THR A 1 465 ? 12.793 -23.056 -55.719 1.00 76.94 465 THR A C 1
ATOM 3875 O O . THR A 1 465 ? 12.091 -22.964 -56.733 1.00 76.94 465 THR A O 1
ATOM 3878 N N . PRO A 1 466 ? 12.262 -23.351 -54.518 1.00 77.50 466 PRO A N 1
ATOM 3879 C CA . PRO A 1 466 ? 10.824 -23.532 -54.314 1.00 77.50 466 PRO A CA 1
ATOM 3880 C C . PRO A 1 466 ? 10.006 -22.336 -54.824 1.00 77.50 466 PRO A C 1
ATOM 3882 O O . PRO A 1 466 ? 8.932 -22.504 -55.396 1.00 77.50 466 PRO A O 1
ATOM 3885 N N . GLU A 1 467 ? 10.535 -21.116 -54.694 1.00 77.44 467 GLU A N 1
ATOM 3886 C CA . GLU A 1 467 ? 9.897 -19.888 -55.175 1.00 77.44 467 GLU A CA 1
ATOM 3887 C C . GLU A 1 467 ? 9.827 -19.806 -56.704 1.00 77.44 467 GLU A C 1
ATOM 3889 O O . GLU A 1 467 ? 8.854 -19.266 -57.230 1.00 77.44 467 GLU A O 1
ATOM 3894 N N . GLN A 1 468 ? 10.817 -20.342 -57.425 1.00 79.88 468 GLN A N 1
ATOM 3895 C CA . GLN A 1 468 ? 10.785 -20.405 -58.889 1.00 79.88 468 GLN A CA 1
ATOM 3896 C C . GLN A 1 468 ? 9.728 -21.391 -59.385 1.00 79.88 468 GLN A C 1
ATOM 3898 O O . GLN A 1 468 ? 8.972 -21.058 -60.298 1.00 79.88 468 GLN A O 1
ATOM 3903 N N . LEU A 1 469 ? 9.639 -22.569 -58.759 1.00 82.19 469 LEU A N 1
ATOM 3904 C CA . LEU A 1 469 ? 8.632 -23.587 -59.079 1.00 82.19 469 LEU A CA 1
ATOM 3905 C C . LEU A 1 469 ? 7.224 -23.072 -58.786 1.00 82.19 469 LEU A C 1
ATOM 3907 O O . LEU A 1 469 ? 6.351 -23.103 -59.652 1.00 82.19 469 LEU A O 1
ATOM 3911 N N . LYS A 1 470 ? 7.042 -22.503 -57.590 1.00 81.31 470 LYS A N 1
ATOM 3912 C CA . LYS A 1 470 ? 5.799 -21.867 -57.152 1.00 81.31 470 LYS A CA 1
ATOM 3913 C C . LYS A 1 470 ? 5.385 -20.738 -58.092 1.00 81.31 470 LYS A C 1
ATOM 3915 O O . LYS A 1 470 ? 4.233 -20.660 -58.513 1.00 81.31 470 LYS A O 1
ATOM 3920 N N . GLY A 1 471 ? 6.326 -19.857 -58.430 1.00 75.62 471 GLY A N 1
ATOM 3921 C CA . GLY A 1 471 ? 6.088 -18.726 -59.321 1.00 75.62 471 GLY A CA 1
ATOM 3922 C C . GLY A 1 471 ? 5.648 -19.166 -60.714 1.00 75.62 471 GLY A C 1
ATOM 3923 O O . GLY A 1 471 ? 4.684 -18.618 -61.246 1.00 75.62 471 GLY A O 1
ATOM 3924 N N . TRP A 1 472 ? 6.307 -20.178 -61.281 1.00 83.94 472 TRP A N 1
ATOM 3925 C CA . TRP A 1 472 ? 5.935 -20.723 -62.582 1.00 83.94 472 TRP A CA 1
ATOM 3926 C C . TRP A 1 472 ? 4.586 -21.450 -62.544 1.00 83.94 472 TRP A C 1
ATOM 3928 O O . TRP A 1 472 ? 3.752 -21.211 -63.416 1.00 83.94 472 TRP A O 1
ATOM 3938 N N . TRP A 1 473 ? 4.335 -22.279 -61.527 1.00 79.62 473 TRP A N 1
ATOM 3939 C CA . TRP A 1 473 ? 3.085 -23.031 -61.393 1.00 79.62 473 TRP A CA 1
ATOM 3940 C C . TRP A 1 473 ? 1.870 -22.109 -61.330 1.00 79.62 473 TRP A C 1
ATOM 3942 O O . TRP A 1 473 ? 0.938 -22.255 -62.114 1.00 79.62 473 TRP A O 1
ATOM 3952 N N . HIS A 1 474 ? 1.908 -21.094 -60.465 1.00 70.31 474 HIS A N 1
ATOM 3953 C CA . HIS A 1 474 ? 0.803 -20.143 -60.336 1.00 70.31 474 HIS A CA 1
ATOM 3954 C C . HIS A 1 474 ? 0.652 -19.210 -61.543 1.00 70.31 474 HIS A C 1
ATOM 3956 O O . HIS A 1 474 ? -0.427 -18.663 -61.753 1.00 70.31 474 HIS A O 1
ATOM 3962 N N . TYR A 1 475 ? 1.713 -19.001 -62.328 1.00 69.19 475 TYR A N 1
ATOM 3963 C CA . TYR A 1 475 ? 1.630 -18.232 -63.569 1.00 69.19 475 TYR A CA 1
ATOM 3964 C C . TYR A 1 475 ? 0.942 -19.020 -64.694 1.00 69.19 475 TYR A C 1
ATOM 3966 O O . TYR A 1 475 ? 0.205 -18.425 -65.475 1.00 69.19 475 TYR A O 1
ATOM 3974 N N . ASN A 1 476 ? 1.152 -20.340 -64.765 1.00 71.19 476 ASN A N 1
ATOM 3975 C CA . ASN A 1 476 ? 0.666 -21.178 -65.870 1.00 71.19 476 ASN A CA 1
ATOM 3976 C C . ASN A 1 476 ? -0.588 -22.006 -65.533 1.00 71.19 476 ASN A C 1
ATOM 3978 O O . ASN A 1 476 ? -1.281 -22.426 -66.450 1.00 71.19 476 ASN A O 1
ATOM 3982 N N . ASN A 1 477 ? -0.911 -22.211 -64.250 1.00 63.78 477 ASN A N 1
ATOM 3983 C CA . ASN A 1 477 ? -2.076 -22.978 -63.790 1.00 63.78 477 ASN A CA 1
ATOM 3984 C C . ASN A 1 477 ? -2.925 -22.173 -62.778 1.00 63.78 477 ASN A C 1
ATOM 3986 O O . ASN A 1 477 ? -2.944 -22.489 -61.585 1.00 63.78 477 ASN A O 1
ATOM 3990 N N . PRO A 1 478 ? -3.631 -21.113 -63.213 1.00 53.38 478 PRO A N 1
ATOM 3991 C CA . PRO A 1 478 ? -4.343 -20.190 -62.322 1.00 53.38 478 PRO A CA 1
ATOM 3992 C C . PRO A 1 478 ? -5.664 -20.713 -61.707 1.00 53.38 478 PRO A C 1
ATOM 3994 O O . PRO A 1 478 ? -6.430 -19.915 -61.174 1.00 53.38 478 PRO A O 1
ATOM 3997 N N . SER A 1 479 ? -5.947 -22.023 -61.724 1.00 47.31 479 SER A N 1
ATOM 3998 C CA . SER A 1 479 ? -7.247 -22.579 -61.284 1.00 47.31 479 SER A CA 1
ATOM 3999 C C . SER A 1 479 ? -7.162 -23.734 -60.274 1.00 47.31 479 SER A C 1
ATOM 4001 O O . SER A 1 479 ? -8.026 -24.604 -60.260 1.00 47.31 479 SER A O 1
ATOM 4003 N N . SER A 1 480 ? -6.156 -23.747 -59.396 1.00 38.06 480 SER A N 1
ATOM 4004 C CA . SER A 1 480 ? -6.121 -24.664 -58.244 1.00 38.06 480 SER A CA 1
ATOM 4005 C C . SER A 1 480 ? -6.650 -23.956 -56.995 1.00 38.06 480 SER A C 1
ATOM 4007 O O . SER A 1 480 ? -6.070 -22.970 -56.546 1.00 38.06 480 SER A O 1
ATOM 4009 N N . LEU A 1 481 ? -7.749 -24.475 -56.456 1.00 39.03 481 LEU A N 1
ATOM 4010 C CA . LEU A 1 481 ? -8.683 -23.895 -55.485 1.00 39.03 481 LEU A CA 1
ATOM 4011 C C . LEU A 1 481 ? -8.151 -23.651 -54.048 1.00 39.03 481 LEU A C 1
ATOM 4013 O O . LEU A 1 481 ? -8.952 -23.615 -53.124 1.00 39.03 481 LEU A O 1
ATOM 4017 N N . ASP A 1 482 ? -6.845 -23.441 -53.844 1.00 36.78 482 ASP A N 1
ATOM 4018 C CA . ASP A 1 482 ? -6.223 -23.417 -52.499 1.00 36.78 482 ASP A CA 1
ATOM 4019 C C . ASP A 1 482 ? -5.430 -22.139 -52.148 1.00 36.78 482 ASP A C 1
ATOM 4021 O O . ASP A 1 482 ? -4.690 -22.099 -51.164 1.00 36.78 482 ASP A O 1
ATOM 4025 N N . ASP A 1 483 ? -5.587 -21.038 -52.892 1.00 35.47 483 ASP A N 1
ATOM 4026 C CA . ASP A 1 483 ? -4.815 -19.806 -52.635 1.00 35.47 483 ASP A CA 1
ATOM 4027 C C . ASP A 1 483 ? -5.549 -18.758 -51.769 1.00 35.47 483 ASP A C 1
ATOM 4029 O O . ASP A 1 483 ? -5.582 -17.561 -52.070 1.00 35.47 483 ASP A O 1
ATOM 4033 N N . ILE A 1 484 ? -6.089 -19.191 -50.619 1.00 39.25 484 ILE A N 1
ATOM 4034 C CA . ILE A 1 484 ? -6.630 -18.305 -49.559 1.00 39.25 484 ILE A CA 1
ATOM 4035 C C . ILE A 1 484 ? -5.514 -17.437 -48.930 1.00 39.25 484 ILE A C 1
ATOM 4037 O O . ILE A 1 484 ? -5.769 -16.509 -48.162 1.00 39.25 484 ILE A O 1
ATOM 4041 N N . THR A 1 485 ? -4.245 -17.646 -49.297 1.00 42.00 485 THR A N 1
ATOM 4042 C CA . THR A 1 485 ? -3.124 -16.869 -48.762 1.00 42.00 485 THR A CA 1
ATOM 4043 C C . THR A 1 485 ? -2.164 -16.360 -49.838 1.00 42.00 485 THR A C 1
ATOM 4045 O O . THR A 1 485 ? -0.954 -16.557 -49.746 1.00 42.00 485 THR A O 1
ATOM 4048 N N . ARG A 1 486 ? -2.686 -15.550 -50.772 1.00 38.72 486 ARG A N 1
ATOM 4049 C CA . ARG A 1 486 ? -2.221 -14.168 -51.075 1.00 38.72 486 ARG A CA 1
ATOM 4050 C C . ARG A 1 486 ? -2.426 -13.803 -52.555 1.00 38.72 486 ARG A C 1
ATOM 4052 O O . ARG A 1 486 ? -1.447 -13.709 -53.288 1.00 38.72 486 ARG A O 1
ATOM 4059 N N . ARG A 1 487 ? -3.625 -13.331 -52.928 1.00 38.66 487 ARG A N 1
ATOM 4060 C CA . ARG A 1 487 ? -3.792 -12.119 -53.766 1.00 38.66 487 ARG A CA 1
ATOM 4061 C C . ARG A 1 487 ? -5.048 -11.350 -53.356 1.00 38.66 487 ARG A C 1
ATOM 4063 O O . ARG A 1 487 ? -6.168 -11.824 -53.453 1.00 38.66 487 ARG A O 1
ATOM 4070 N N . HIS A 1 488 ? -4.820 -10.139 -52.860 1.00 54.72 488 HIS A N 1
ATOM 4071 C CA . HIS A 1 488 ? -5.828 -9.212 -52.363 1.00 54.72 488 HIS A CA 1
ATOM 4072 C C . HIS A 1 488 ? -6.699 -8.654 -53.495 1.00 54.72 488 HIS A C 1
ATOM 4074 O O . HIS A 1 488 ? -6.359 -7.623 -54.077 1.00 54.72 488 HIS A O 1
ATOM 4080 N N . HIS A 1 489 ? -7.834 -9.295 -53.764 1.00 47.94 489 HIS A N 1
ATOM 4081 C CA . HIS A 1 489 ? -8.928 -8.655 -54.487 1.00 47.94 489 HIS A CA 1
ATOM 4082 C C . HIS A 1 489 ? -9.785 -7.853 -53.495 1.00 47.94 489 HIS A C 1
ATOM 4084 O O . HIS A 1 489 ? -9.987 -8.266 -52.348 1.00 47.94 489 HIS A O 1
ATOM 4090 N N . TRP A 1 490 ? -10.191 -6.657 -53.899 1.00 61.88 490 TRP A N 1
ATOM 4091 C CA . TRP A 1 490 ? -11.201 -5.871 -53.198 1.00 61.88 490 TRP A CA 1
ATOM 4092 C C . TRP A 1 490 ? -12.512 -6.120 -53.927 1.00 61.88 490 TRP A C 1
ATOM 4094 O O . TRP A 1 490 ? -12.546 -5.950 -55.143 1.00 61.88 490 TRP A O 1
ATOM 4104 N N . THR A 1 491 ? -13.536 -6.577 -53.214 1.00 75.50 491 THR A N 1
ATOM 4105 C CA . THR A 1 491 ? -14.884 -6.688 -53.783 1.00 75.50 491 THR A CA 1
ATOM 4106 C C . THR A 1 491 ? -15.542 -5.312 -53.822 1.00 75.50 491 THR A C 1
ATOM 4108 O O . THR A 1 491 ? -15.140 -4.411 -53.083 1.00 75.50 491 THR A O 1
ATOM 4111 N N . GLU A 1 492 ? -16.564 -5.142 -54.660 1.00 63.88 492 GLU A N 1
ATOM 4112 C CA . GLU A 1 492 ? -17.360 -3.907 -54.679 1.00 63.88 492 GLU A CA 1
ATOM 4113 C C . GLU A 1 492 ? -17.976 -3.625 -53.303 1.00 63.88 492 GLU A C 1
ATOM 4115 O O . GLU A 1 492 ? -17.903 -2.504 -52.813 1.00 63.88 492 GLU A O 1
ATOM 4120 N N . GLU A 1 493 ? -18.446 -4.663 -52.611 1.00 69.81 493 GLU A N 1
ATOM 4121 C CA . GLU A 1 493 ? -18.944 -4.585 -51.233 1.00 69.81 493 GLU A CA 1
ATOM 4122 C C . GLU A 1 493 ? -17.874 -4.095 -50.246 1.00 69.81 493 GLU A C 1
ATOM 4124 O O . GLU A 1 493 ? -18.159 -3.280 -49.372 1.00 69.81 493 GLU A O 1
ATOM 4129 N N . GLN A 1 494 ? -16.621 -4.542 -50.390 1.00 77.94 494 GLN A N 1
ATOM 4130 C CA . GLN A 1 494 ? -15.506 -4.074 -49.560 1.00 77.94 494 GLN A CA 1
ATOM 4131 C C . GLN A 1 494 ? -15.096 -2.637 -49.896 1.00 77.94 494 GLN A C 1
ATOM 4133 O O . GLN A 1 494 ? -14.657 -1.904 -49.008 1.00 77.94 494 GLN A O 1
ATOM 4138 N N . ASP A 1 495 ? -15.218 -2.225 -51.158 1.00 79.50 495 ASP A N 1
ATOM 4139 C CA . ASP A 1 495 ? -14.972 -0.849 -51.580 1.00 79.50 495 ASP A CA 1
ATOM 4140 C C . ASP A 1 495 ? -16.077 0.095 -51.068 1.00 79.50 495 ASP A C 1
ATOM 4142 O O . ASP A 1 495 ? -15.760 1.185 -50.587 1.00 79.50 495 ASP A O 1
ATOM 4146 N N . GLU A 1 496 ? -17.346 -0.324 -51.081 1.00 80.00 496 GLU A N 1
ATOM 4147 C CA . GLU A 1 496 ? -18.461 0.416 -50.473 1.00 80.00 496 GLU A CA 1
ATOM 4148 C C . GLU A 1 496 ? -18.352 0.463 -48.947 1.00 80.00 496 GLU A C 1
ATOM 4150 O O . GLU A 1 496 ? -18.467 1.536 -48.351 1.00 80.00 496 GLU A O 1
ATOM 4155 N N . ALA A 1 497 ? -18.007 -0.655 -48.303 1.00 81.94 497 ALA A N 1
ATOM 4156 C CA . ALA A 1 497 ? -17.737 -0.694 -46.868 1.00 81.94 497 ALA A CA 1
ATOM 4157 C C . ALA A 1 497 ? -16.579 0.243 -46.486 1.00 81.94 497 ALA A C 1
ATOM 4159 O O . ALA A 1 497 ? -16.658 0.940 -45.475 1.00 81.94 497 ALA A O 1
ATOM 4160 N N . LEU A 1 498 ? -15.526 0.325 -47.309 1.00 83.62 498 LEU A N 1
ATOM 4161 C CA . LEU A 1 498 ? -14.409 1.245 -47.096 1.00 83.62 498 LEU A CA 1
ATOM 4162 C C . LEU A 1 498 ? -14.817 2.714 -47.272 1.00 83.62 498 LEU A C 1
ATOM 4164 O O . LEU A 1 498 ? -14.428 3.543 -46.448 1.00 83.62 498 LEU A O 1
ATOM 4168 N N . LYS A 1 499 ? -15.614 3.050 -48.294 1.00 85.44 499 LYS A N 1
ATOM 4169 C CA . LYS A 1 499 ? -16.160 4.409 -48.483 1.00 85.44 499 LYS A CA 1
ATOM 4170 C C . LYS A 1 499 ? -17.035 4.823 -47.299 1.00 85.44 499 LYS A C 1
ATOM 4172 O O . LYS A 1 499 ? -16.824 5.896 -46.732 1.00 85.44 499 LYS A O 1
ATOM 4177 N N . TYR A 1 500 ? -17.957 3.953 -46.891 1.00 84.75 500 TYR A N 1
ATOM 4178 C CA . TYR A 1 500 ? -18.870 4.190 -45.775 1.00 84.75 500 TYR A CA 1
ATOM 4179 C C . TYR A 1 500 ? -18.126 4.322 -44.437 1.00 84.75 500 TYR A C 1
ATOM 4181 O O . TYR A 1 500 ? -18.358 5.265 -43.679 1.00 84.75 500 TYR A O 1
ATOM 4189 N N . ALA A 1 501 ? -17.168 3.428 -44.165 1.00 84.38 501 ALA A N 1
ATOM 4190 C CA . ALA A 1 501 ? -16.360 3.464 -42.949 1.00 84.38 501 ALA A CA 1
ATOM 4191 C C . ALA A 1 501 ? -15.552 4.763 -42.835 1.00 84.38 501 ALA A C 1
ATOM 4193 O O . ALA A 1 501 ? -15.441 5.318 -41.743 1.00 84.38 501 ALA A O 1
ATOM 4194 N N . ILE A 1 502 ? -15.022 5.283 -43.945 1.00 84.31 502 ILE A N 1
ATOM 4195 C CA . ILE A 1 502 ? -14.300 6.560 -43.960 1.00 84.31 502 ILE A CA 1
ATOM 4196 C C . ILE A 1 502 ? -15.255 7.731 -43.704 1.00 84.31 502 ILE A C 1
ATOM 4198 O O . ILE A 1 502 ? -14.973 8.535 -42.822 1.00 84.31 502 ILE A O 1
ATOM 4202 N N . GLN A 1 503 ? -16.400 7.803 -44.392 1.00 81.69 503 GLN A N 1
ATOM 4203 C CA . GLN A 1 503 ? -17.387 8.877 -44.187 1.00 81.69 503 GLN A CA 1
ATOM 4204 C C . GLN A 1 503 ? -17.858 8.984 -42.731 1.00 81.69 503 GLN A C 1
ATOM 4206 O O . GLN A 1 503 ? -18.082 10.081 -42.234 1.00 81.69 503 GLN A O 1
ATOM 4211 N N . ARG A 1 504 ? -17.973 7.850 -42.033 1.00 79.69 504 ARG A N 1
ATOM 4212 C CA . ARG A 1 504 ? -18.479 7.786 -40.657 1.00 79.69 504 ARG A CA 1
ATOM 4213 C C . ARG A 1 504 ? -17.416 8.021 -39.576 1.00 79.69 504 ARG A C 1
ATOM 4215 O O . ARG A 1 504 ? -17.770 8.190 -38.415 1.00 79.69 504 ARG A O 1
ATOM 4222 N N . THR A 1 505 ? -16.131 7.974 -39.928 1.00 75.81 505 THR A N 1
ATOM 4223 C CA . THR A 1 505 ? -15.016 8.036 -38.961 1.00 75.81 505 THR A CA 1
ATOM 4224 C C . THR A 1 505 ? -14.056 9.201 -39.189 1.00 75.81 505 THR A C 1
ATOM 4226 O O . THR A 1 505 ? -13.061 9.305 -38.476 1.00 75.81 505 THR A O 1
ATOM 4229 N N . ILE A 1 506 ? -14.320 10.080 -40.161 1.00 75.81 506 ILE A N 1
ATOM 4230 C CA . ILE A 1 506 ? -13.568 11.330 -40.313 1.00 75.81 506 ILE A CA 1
ATOM 4231 C C . ILE A 1 506 ? -13.827 12.208 -39.082 1.00 75.81 506 ILE A C 1
ATOM 4233 O O . ILE A 1 506 ? -14.967 12.557 -38.793 1.00 75.81 506 ILE A O 1
ATOM 4237 N N . ASN A 1 507 ? -12.757 12.542 -38.361 1.00 67.50 507 ASN A N 1
ATOM 4238 C CA . ASN A 1 507 ? -12.797 13.509 -37.262 1.00 67.50 507 ASN A CA 1
ATOM 4239 C C . ASN A 1 507 ? -12.935 14.941 -37.816 1.00 67.50 507 ASN A C 1
ATOM 4241 O O . ASN A 1 507 ? -12.570 15.179 -38.971 1.00 67.50 507 ASN A O 1
ATOM 4245 N N . ASP A 1 508 ? -13.358 15.897 -36.981 1.00 60.94 508 ASP A N 1
ATOM 4246 C CA . ASP A 1 508 ? -13.567 17.310 -37.358 1.00 60.94 508 ASP A CA 1
ATOM 4247 C C . ASP A 1 508 ? -12.326 17.972 -38.009 1.00 60.94 508 ASP A C 1
ATOM 4249 O O . ASP A 1 508 ? -12.450 18.874 -38.834 1.00 60.94 508 ASP A O 1
ATOM 4253 N N . ASP A 1 509 ? -11.119 17.465 -37.732 1.00 65.69 509 ASP A N 1
ATOM 4254 C CA . ASP A 1 509 ? -9.838 17.901 -38.311 1.00 65.69 509 ASP A CA 1
ATOM 4255 C C . ASP A 1 509 ? -9.509 17.289 -39.699 1.00 65.69 509 ASP A C 1
ATOM 4257 O O . ASP A 1 509 ? -8.404 17.465 -40.223 1.00 65.69 509 ASP A O 1
ATOM 4261 N N . GLY A 1 510 ? -10.415 16.509 -40.298 1.00 65.00 510 GLY A N 1
ATOM 4262 C CA . GLY A 1 510 ? -10.247 15.916 -41.635 1.00 65.00 510 GLY A CA 1
ATOM 4263 C C . GLY A 1 510 ? -9.272 14.729 -41.711 1.00 65.00 510 GLY A C 1
ATOM 4264 O O . GLY A 1 510 ? -8.917 14.274 -42.803 1.00 65.00 510 GLY A O 1
ATOM 4265 N N . LYS A 1 511 ? -8.811 14.196 -40.571 1.00 75.00 511 LYS A N 1
ATOM 4266 C CA . LYS A 1 511 ? -7.893 13.042 -40.508 1.00 75.00 511 LYS A CA 1
ATOM 4267 C C . LYS A 1 511 ? -8.659 11.719 -40.430 1.00 75.00 511 LYS A C 1
ATOM 4269 O O . LYS A 1 511 ? -9.525 11.550 -39.581 1.00 75.00 511 LYS A O 1
ATOM 4274 N N . ILE A 1 512 ? -8.277 10.755 -41.276 1.00 81.94 512 ILE A N 1
ATOM 4275 C CA . ILE A 1 512 ? -8.900 9.420 -41.336 1.00 81.94 512 ILE A CA 1
ATOM 4276 C C . ILE A 1 512 ? -8.206 8.448 -40.355 1.00 81.94 512 ILE A C 1
ATOM 4278 O O . ILE A 1 512 ? -7.017 8.145 -40.542 1.00 81.94 512 ILE A O 1
ATOM 4282 N N . PRO A 1 513 ? -8.915 7.902 -39.347 1.00 83.06 513 PRO A N 1
ATOM 4283 C CA . PRO A 1 513 ? -8.359 6.974 -38.366 1.00 83.06 513 PRO A CA 1
ATOM 4284 C C . PRO A 1 513 ? -8.353 5.525 -38.896 1.00 83.06 513 PRO A C 1
ATOM 4286 O O . PRO A 1 513 ? -9.224 4.706 -38.609 1.00 83.06 513 PRO A O 1
ATOM 4289 N N . TRP A 1 514 ? -7.324 5.184 -39.681 1.00 83.75 514 TRP A N 1
ATOM 4290 C CA . TRP A 1 514 ? -7.188 3.879 -40.356 1.00 83.75 514 TRP A CA 1
ATOM 4291 C C . TRP A 1 514 ? -7.319 2.621 -39.472 1.00 83.75 514 TRP A C 1
ATOM 4293 O O . TRP A 1 514 ? -7.829 1.620 -39.978 1.00 83.75 514 TRP A O 1
ATOM 4303 N N . PRO A 1 515 ? -6.880 2.602 -38.195 1.00 82.69 515 PRO A N 1
ATOM 4304 C CA . PRO A 1 515 ? -7.098 1.453 -37.315 1.00 82.69 515 PRO A CA 1
ATOM 4305 C C . PRO A 1 515 ? -8.577 1.180 -37.027 1.00 82.69 515 PRO A C 1
ATOM 4307 O O . PRO A 1 515 ? -8.982 0.023 -36.993 1.00 82.69 515 PRO A O 1
ATOM 4310 N N . GLN A 1 516 ? -9.384 2.227 -36.853 1.00 79.38 516 GLN A N 1
ATOM 4311 C CA . GLN A 1 516 ? -10.827 2.132 -36.645 1.00 79.38 516 GLN A CA 1
ATOM 4312 C C . GLN A 1 516 ? -11.533 1.718 -37.939 1.00 79.38 516 GLN A C 1
ATOM 4314 O O . GLN A 1 516 ? -12.363 0.816 -37.911 1.00 79.38 516 GLN A O 1
ATOM 4319 N N . VAL A 1 517 ? -11.135 2.298 -39.076 1.00 83.12 517 VAL A N 1
ATOM 4320 C CA . VAL A 1 517 ? -11.664 1.942 -40.406 1.00 83.12 517 VAL A CA 1
ATOM 4321 C C . VAL A 1 517 ? -11.439 0.461 -40.723 1.00 83.12 517 VAL A C 1
ATOM 4323 O O . VAL A 1 517 ? -12.352 -0.219 -41.175 1.00 83.12 517 VAL A O 1
ATOM 4326 N N . ALA A 1 518 ? -10.247 -0.075 -40.443 1.00 81.25 518 ALA A N 1
ATOM 4327 C CA . ALA A 1 518 ? -9.931 -1.472 -40.740 1.00 81.25 518 ALA A CA 1
ATOM 4328 C C . ALA A 1 518 ? -10.722 -2.483 -39.900 1.00 81.25 518 ALA A C 1
ATOM 4330 O O . ALA A 1 518 ? -10.947 -3.594 -40.361 1.00 81.25 518 ALA A O 1
ATOM 4331 N N . LYS A 1 519 ? -11.178 -2.114 -38.692 1.00 82.12 519 LYS A N 1
ATOM 4332 C CA . LYS A 1 519 ? -12.048 -2.989 -37.885 1.00 82.12 519 LYS A CA 1
ATOM 4333 C C . LYS A 1 519 ? -13.418 -3.214 -38.527 1.00 82.12 519 LYS A C 1
ATOM 4335 O O . LYS A 1 519 ? -14.073 -4.192 -38.195 1.00 82.12 519 LYS A O 1
ATOM 4340 N N . LEU A 1 520 ? -13.842 -2.313 -39.412 1.00 78.00 520 LEU A N 1
ATOM 4341 C CA . LEU A 1 520 ? -15.136 -2.366 -40.091 1.00 78.00 520 LEU A CA 1
ATOM 4342 C C . LEU A 1 520 ? -15.073 -3.099 -41.439 1.00 78.00 520 LEU A C 1
ATOM 4344 O O . LEU A 1 520 ? -16.092 -3.207 -42.111 1.00 78.00 520 LEU A O 1
ATOM 4348 N N . ILE A 1 521 ? -13.894 -3.583 -41.852 1.00 80.75 521 ILE A N 1
ATOM 4349 C CA . ILE A 1 521 ? -13.696 -4.244 -43.145 1.00 80.75 521 ILE A CA 1
ATOM 4350 C C . ILE A 1 521 ? -13.033 -5.596 -42.903 1.00 80.75 521 ILE A C 1
ATOM 4352 O O . ILE A 1 521 ? -11.840 -5.689 -42.600 1.00 80.75 521 ILE A O 1
ATOM 4356 N N . GLU A 1 522 ? -13.822 -6.654 -43.047 1.00 71.81 522 GLU A N 1
ATOM 4357 C CA . GLU A 1 522 ? -13.397 -8.013 -42.740 1.00 71.81 522 GLU A CA 1
ATOM 4358 C C . GLU A 1 522 ? -12.164 -8.432 -43.559 1.00 71.81 522 GLU A C 1
ATOM 4360 O O . GLU A 1 522 ? -12.073 -8.226 -44.774 1.00 71.81 522 GLU A O 1
ATOM 4365 N N . GLY A 1 523 ? -11.164 -8.987 -42.869 1.00 68.00 523 GLY A N 1
ATOM 4366 C CA . GLY A 1 523 ? -9.940 -9.493 -43.490 1.00 68.00 523 GLY A CA 1
ATOM 4367 C C . GLY A 1 523 ? -8.993 -8.426 -44.064 1.00 68.00 523 GLY A C 1
ATOM 4368 O O . GLY A 1 523 ? -8.043 -8.788 -44.767 1.00 68.00 523 GLY A O 1
ATOM 4369 N N . LYS A 1 524 ? -9.198 -7.125 -43.790 1.00 73.19 524 LYS A N 1
ATOM 4370 C CA . LYS A 1 524 ? -8.302 -6.043 -44.247 1.00 73.19 524 LYS A CA 1
ATOM 4371 C C . LYS A 1 524 ? -7.571 -5.360 -43.091 1.00 73.19 524 LYS A C 1
ATOM 4373 O O . LYS A 1 524 ? -8.097 -5.106 -42.018 1.00 73.19 524 LYS A O 1
ATOM 4378 N N . THR A 1 525 ? -6.315 -5.006 -43.340 1.00 74.06 525 THR A N 1
ATOM 4379 C CA . THR A 1 525 ? -5.456 -4.279 -42.395 1.00 74.06 525 THR A CA 1
ATOM 4380 C C . THR A 1 525 ? -5.546 -2.758 -42.598 1.00 74.06 525 THR A C 1
ATOM 4382 O O . THR A 1 525 ? -5.839 -2.300 -43.710 1.00 74.06 525 THR A O 1
ATOM 4385 N N . PRO A 1 526 ? -5.182 -1.939 -41.588 1.00 76.12 526 PRO A N 1
ATOM 4386 C CA . PRO A 1 526 ? -5.158 -0.472 -41.704 1.00 76.12 526 PRO A CA 1
ATOM 4387 C C . PRO A 1 526 ? -4.321 0.036 -42.880 1.00 76.12 526 PRO A C 1
ATOM 4389 O O . PRO A 1 526 ? -4.706 0.966 -43.590 1.00 76.12 526 PRO A O 1
ATOM 4392 N N . LYS A 1 527 ? -3.181 -0.617 -43.135 1.00 64.31 527 LYS A N 1
ATOM 4393 C CA . LYS A 1 527 ? -2.295 -0.283 -44.253 1.00 64.31 527 LYS A CA 1
ATOM 4394 C C . LYS A 1 527 ? -2.955 -0.562 -45.607 1.00 64.31 527 LYS A C 1
ATOM 4396 O O . LYS A 1 527 ? -2.815 0.247 -46.518 1.00 64.31 527 LYS A O 1
ATOM 4401 N N . GLN A 1 528 ? -3.687 -1.670 -45.739 1.00 66.56 528 GLN A N 1
ATOM 4402 C CA . GLN A 1 528 ? -4.385 -2.025 -46.979 1.00 66.56 528 GLN A CA 1
ATOM 4403 C C . GLN A 1 528 ? -5.541 -1.067 -47.276 1.00 66.56 528 GLN A C 1
ATOM 4405 O O . GLN A 1 528 ? -5.649 -0.610 -48.410 1.00 66.56 528 GLN A O 1
ATOM 4410 N N . CYS A 1 529 ? -6.340 -0.712 -46.266 1.00 76.81 529 CYS A N 1
ATOM 4411 C CA . CYS A 1 529 ? -7.442 0.246 -46.399 1.00 76.81 529 CYS A CA 1
ATOM 4412 C C . CYS A 1 529 ? -6.932 1.619 -46.855 1.00 76.81 529 CYS A C 1
ATOM 4414 O O . CYS A 1 529 ? -7.427 2.186 -47.829 1.00 76.81 529 CYS A O 1
ATOM 4416 N N . ARG A 1 530 ? -5.853 2.104 -46.223 1.00 77.19 530 ARG A N 1
ATOM 4417 C CA . ARG A 1 530 ? -5.186 3.352 -46.609 1.00 77.19 530 ARG A CA 1
ATOM 4418 C C . ARG A 1 530 ? -4.690 3.318 -48.051 1.00 77.19 530 ARG A C 1
ATOM 4420 O O . ARG A 1 530 ? -4.933 4.258 -48.803 1.00 77.19 530 ARG A O 1
ATOM 4427 N N . CYS A 1 531 ? -4.001 2.247 -48.445 1.00 62.09 531 CYS A N 1
ATOM 4428 C CA . CYS A 1 531 ? -3.496 2.103 -49.808 1.00 62.09 531 CYS A CA 1
ATOM 4429 C C . CYS A 1 531 ? -4.634 2.035 -50.837 1.00 62.09 531 CYS A C 1
ATOM 4431 O O . CYS A 1 531 ? -4.546 2.703 -51.863 1.00 62.09 531 CYS A O 1
ATOM 4433 N N . ARG A 1 532 ? -5.710 1.283 -50.570 1.00 73.94 532 ARG A N 1
ATOM 4434 C CA . ARG A 1 532 ? -6.865 1.179 -51.476 1.00 73.94 532 ARG A CA 1
ATOM 4435 C C . ARG A 1 532 ? -7.548 2.530 -51.672 1.00 73.94 532 ARG A C 1
ATOM 4437 O O . ARG A 1 532 ? -7.778 2.935 -52.813 1.00 73.94 532 ARG A O 1
ATOM 4444 N N . TRP A 1 533 ? -7.776 3.268 -50.587 1.00 77.06 533 TRP A N 1
ATOM 4445 C CA . TRP A 1 533 ? -8.335 4.614 -50.653 1.00 77.06 533 TRP A CA 1
ATOM 4446 C C . TRP A 1 533 ? -7.455 5.551 -51.482 1.00 77.06 533 TRP A C 1
ATOM 4448 O O . TRP A 1 533 ? -7.903 6.081 -52.493 1.00 77.06 533 TRP A O 1
ATOM 4458 N N . GLN A 1 534 ? -6.176 5.683 -51.122 1.00 66.06 534 GLN A N 1
ATOM 4459 C CA . GLN A 1 534 ? -5.254 6.628 -51.761 1.00 66.06 534 GLN A CA 1
ATOM 4460 C C . GLN A 1 534 ? -4.986 6.336 -53.242 1.00 66.06 534 GLN A C 1
ATOM 4462 O O . GLN A 1 534 ? -4.671 7.257 -53.988 1.00 66.06 534 GLN A O 1
ATOM 4467 N N . LEU A 1 535 ? -5.068 5.070 -53.658 1.00 53.09 535 LEU A N 1
ATOM 4468 C CA . LEU A 1 535 ? -4.702 4.656 -55.012 1.00 53.09 535 LEU A CA 1
ATOM 4469 C C . LEU A 1 535 ? -5.900 4.470 -55.944 1.00 53.09 535 LEU A C 1
ATOM 4471 O O . LEU A 1 535 ? -5.713 4.551 -57.154 1.00 53.09 535 LEU A O 1
ATOM 4475 N N . THR A 1 536 ? -7.095 4.175 -55.417 1.00 59.41 536 THR A N 1
ATOM 4476 C CA . THR A 1 536 ? -8.222 3.728 -56.260 1.00 59.41 536 THR A CA 1
ATOM 4477 C C . THR A 1 536 ? -9.588 4.310 -55.904 1.00 59.41 536 THR A C 1
ATOM 4479 O O . THR A 1 536 ? -10.360 4.576 -56.822 1.00 59.41 536 THR A O 1
ATOM 4482 N N . LEU A 1 537 ? -9.914 4.546 -54.628 1.00 70.75 537 LEU A N 1
ATOM 4483 C CA . LEU A 1 537 ? -11.269 4.980 -54.236 1.00 70.75 537 LEU A CA 1
ATOM 4484 C C . LEU A 1 537 ? -11.396 6.475 -53.941 1.00 70.75 537 LEU A C 1
ATOM 4486 O O . LEU A 1 537 ? -12.501 6.998 -54.040 1.00 70.75 537 LEU A O 1
ATOM 4490 N N . ASN A 1 538 ? -10.293 7.163 -53.637 1.00 71.00 538 ASN A N 1
ATOM 4491 C CA . ASN A 1 538 ? -10.295 8.594 -53.357 1.00 71.00 538 ASN A CA 1
ATOM 4492 C C . ASN A 1 538 ? -10.817 9.397 -54.574 1.00 71.00 538 ASN A C 1
ATOM 4494 O O . ASN A 1 538 ? -10.198 9.325 -55.642 1.00 71.00 538 ASN A O 1
ATOM 4498 N N . PRO A 1 539 ? -11.907 10.176 -54.427 1.00 72.44 539 PRO A N 1
ATOM 4499 C CA . PRO A 1 539 ? -12.483 10.971 -55.514 1.00 72.44 539 PRO A CA 1
ATOM 4500 C C . PRO A 1 539 ? -11.539 12.021 -56.111 1.00 72.44 539 PRO A C 1
ATOM 4502 O O . PRO A 1 539 ? -11.722 12.406 -57.260 1.00 72.44 539 PRO A O 1
ATOM 4505 N N . SER A 1 540 ? -10.515 12.468 -55.372 1.00 65.94 540 SER A N 1
ATOM 4506 C CA . SER A 1 540 ? -9.562 13.475 -55.863 1.00 65.94 540 SER A CA 1
ATOM 4507 C C . SER A 1 540 ? -8.476 12.930 -56.802 1.00 65.94 540 SER A C 1
ATOM 4509 O O . SER A 1 540 ? -7.666 13.701 -57.313 1.00 65.94 540 SER A O 1
ATOM 4511 N N . VAL A 1 541 ? -8.444 11.615 -57.051 1.00 66.69 541 VAL A N 1
ATOM 4512 C CA . VAL A 1 541 ? -7.509 10.983 -57.995 1.00 66.69 541 VAL A CA 1
ATOM 4513 C C . VAL A 1 541 ? -8.184 10.833 -59.362 1.00 66.69 541 VAL A C 1
ATOM 4515 O O . VAL A 1 541 ? -9.191 10.134 -59.479 1.00 66.69 541 VAL A O 1
ATOM 4518 N N . LYS A 1 542 ? -7.610 11.438 -60.410 1.00 63.06 542 LYS A N 1
ATOM 4519 C CA . LYS A 1 542 ? -8.077 11.334 -61.802 1.00 63.06 542 LYS A CA 1
ATOM 4520 C C . LYS A 1 542 ? -8.009 9.881 -62.299 1.00 63.06 542 LYS A C 1
ATOM 4522 O O . LYS A 1 542 ? -6.990 9.202 -62.137 1.00 63.06 542 LYS A O 1
ATOM 4527 N N . LYS A 1 543 ? -9.084 9.406 -62.940 1.00 57.06 543 LYS A N 1
ATOM 4528 C CA . LYS A 1 543 ? -9.233 8.049 -63.507 1.00 57.06 543 LYS A CA 1
ATOM 4529 C C . LYS A 1 543 ? -9.602 8.159 -64.991 1.00 57.06 543 LYS A C 1
ATOM 4531 O O . LYS A 1 543 ? -10.392 9.026 -65.338 1.00 57.06 543 LYS A O 1
ATOM 4536 N N . GLY A 1 544 ? -9.060 7.289 -65.847 1.00 54.81 544 GLY A N 1
ATOM 4537 C CA . GLY A 1 544 ? -9.396 7.251 -67.282 1.00 54.81 544 GLY A CA 1
ATOM 4538 C C . GLY A 1 544 ? -8.208 7.470 -68.223 1.00 54.81 544 GLY A C 1
ATOM 4539 O O . GLY A 1 544 ? -7.052 7.350 -67.808 1.00 54.81 544 GLY A O 1
ATOM 4540 N N . SER A 1 545 ? -8.490 7.752 -69.496 1.00 46.25 545 SER A N 1
ATOM 4541 C CA . SER A 1 545 ? -7.491 7.972 -70.553 1.00 46.25 545 SER A CA 1
ATOM 4542 C C . SER A 1 545 ? -6.524 9.106 -70.208 1.00 46.25 545 SER A C 1
ATOM 4544 O O . SER A 1 545 ? -6.873 10.024 -69.470 1.00 46.25 545 SER A O 1
ATOM 4546 N N . TRP A 1 546 ? -5.295 9.011 -70.707 1.00 68.50 546 TRP A N 1
ATOM 4547 C CA . TRP A 1 546 ? -4.286 10.062 -70.568 1.00 68.50 546 TRP A CA 1
ATOM 4548 C C . TRP A 1 546 ? -4.479 11.087 -71.683 1.00 68.50 546 TRP A C 1
ATOM 4550 O O . TRP A 1 546 ? -4.634 10.684 -72.837 1.00 68.50 546 TRP A O 1
ATOM 4560 N N . SER A 1 547 ? -4.499 12.380 -71.354 1.00 76.12 547 SER A N 1
ATOM 4561 C CA . SER A 1 547 ? -4.415 13.431 -72.373 1.00 76.12 547 SER A CA 1
ATOM 4562 C C . SER A 1 547 ? -2.968 13.630 -72.829 1.00 76.12 547 SER A C 1
ATOM 4564 O O . SER A 1 547 ? -2.026 13.299 -72.108 1.00 76.12 547 SER A O 1
ATOM 4566 N N . MET A 1 548 ? -2.779 14.207 -74.017 1.00 69.94 548 MET A N 1
ATOM 4567 C CA . MET A 1 548 ? -1.443 14.523 -74.537 1.00 69.94 548 MET A CA 1
ATOM 4568 C C . MET A 1 548 ? -0.671 15.469 -73.601 1.00 69.94 548 MET A C 1
ATOM 4570 O O . MET A 1 548 ? 0.516 15.283 -73.358 1.00 69.94 548 MET A O 1
ATOM 4574 N N . GLU A 1 549 ? -1.363 16.442 -73.009 1.00 75.62 549 GLU A N 1
ATOM 4575 C CA . GLU A 1 549 ? -0.801 17.371 -72.022 1.00 75.62 549 GLU A CA 1
ATOM 4576 C C . GLU A 1 549 ? -0.336 16.645 -70.750 1.00 75.62 549 GLU A C 1
ATOM 4578 O O . GLU A 1 549 ? 0.743 16.927 -70.232 1.00 75.62 549 GLU A O 1
ATOM 4583 N N . GLU A 1 550 ? -1.110 15.665 -70.264 1.00 77.69 550 GLU A N 1
ATOM 4584 C CA . GLU A 1 550 ? -0.730 14.840 -69.110 1.00 77.69 550 GLU A CA 1
ATOM 4585 C C . GLU A 1 550 ? 0.482 13.947 -69.416 1.00 77.69 550 GLU A C 1
ATOM 4587 O O . GLU A 1 550 ? 1.302 13.692 -68.533 1.00 77.69 550 GLU A O 1
ATOM 4592 N N . GLU A 1 551 ? 0.606 13.460 -70.652 1.00 79.62 551 GLU A N 1
ATOM 4593 C CA . GLU A 1 551 ? 1.748 12.659 -71.102 1.00 79.62 551 GLU A CA 1
ATOM 4594 C C . GLU A 1 551 ? 3.032 13.488 -71.188 1.00 79.62 551 GLU A C 1
ATOM 4596 O O . GLU A 1 551 ? 4.075 13.043 -70.703 1.00 79.62 551 GLU A O 1
ATOM 4601 N N . LEU A 1 552 ? 2.947 14.705 -71.732 1.00 81.06 552 LEU A N 1
ATOM 4602 C CA . LEU A 1 552 ? 4.065 15.648 -71.796 1.00 81.06 552 LEU A CA 1
ATOM 4603 C C . LEU A 1 552 ? 4.513 16.077 -70.396 1.00 81.06 552 LEU A C 1
ATOM 4605 O O . LEU A 1 552 ? 5.698 15.977 -70.076 1.00 81.06 552 LEU A O 1
ATOM 4609 N N . MET A 1 553 ? 3.565 16.444 -69.531 1.00 84.44 553 MET A N 1
ATOM 4610 C CA . MET A 1 553 ? 3.850 16.794 -68.138 1.00 84.44 553 MET A CA 1
ATOM 4611 C C . MET A 1 553 ? 4.494 15.615 -67.390 1.00 84.44 553 MET A C 1
ATOM 4613 O O . MET A 1 553 ? 5.453 15.788 -66.645 1.00 84.44 553 MET A O 1
ATOM 4617 N N . LEU A 1 554 ? 4.025 14.380 -67.612 1.00 82.00 554 LEU A N 1
ATOM 4618 C CA . LEU A 1 554 ? 4.634 13.184 -67.024 1.00 82.00 554 LEU A CA 1
ATOM 4619 C C . LEU A 1 554 ? 6.098 12.997 -67.462 1.00 82.00 554 LEU A C 1
ATOM 4621 O O . LEU A 1 554 ? 6.920 12.604 -66.635 1.00 82.00 554 LEU A O 1
ATOM 4625 N N . LEU A 1 555 ? 6.438 13.261 -68.727 1.00 83.69 555 LEU A N 1
ATOM 4626 C CA . LEU A 1 555 ? 7.819 13.180 -69.216 1.00 83.69 555 LEU A CA 1
ATOM 4627 C C . LEU A 1 555 ? 8.704 14.272 -68.604 1.00 83.69 555 LEU A C 1
ATOM 4629 O O . LEU A 1 555 ? 9.794 13.962 -68.120 1.00 83.69 555 LEU A O 1
ATOM 4633 N N . GLU A 1 556 ? 8.213 15.510 -68.562 1.00 83.56 556 GLU A N 1
ATOM 4634 C CA . GLU A 1 556 ? 8.923 16.653 -67.982 1.00 83.56 556 GLU A CA 1
ATOM 4635 C C . GLU A 1 556 ? 9.232 16.426 -66.496 1.00 83.56 556 GLU A C 1
ATOM 4637 O O . GLU A 1 556 ? 10.376 16.569 -66.061 1.00 83.56 556 GLU A O 1
ATOM 4642 N N . LEU A 1 557 ? 8.240 15.976 -65.720 1.00 85.19 557 LEU A N 1
ATOM 4643 C CA . LEU A 1 557 ? 8.399 15.694 -64.293 1.00 85.19 557 LEU A CA 1
ATOM 4644 C C . LEU A 1 557 ? 9.375 14.543 -64.024 1.00 85.19 557 LEU A C 1
ATOM 4646 O O . LEU A 1 557 ? 10.172 14.612 -63.087 1.00 85.19 557 LEU A O 1
ATOM 4650 N N . VAL A 1 558 ? 9.356 13.490 -64.851 1.00 83.19 558 VAL A N 1
ATOM 4651 C CA . VAL A 1 558 ? 10.331 12.394 -64.740 1.00 83.19 558 VAL A CA 1
ATOM 4652 C C . VAL A 1 558 ? 11.741 12.885 -65.068 1.00 83.19 558 VAL A C 1
ATOM 4654 O O . VAL A 1 558 ? 12.681 12.520 -64.363 1.00 83.19 558 VAL A O 1
ATOM 4657 N N . GLN A 1 559 ? 11.904 13.721 -66.097 1.00 81.31 559 GLN A N 1
ATOM 4658 C CA . GLN A 1 559 ? 13.200 14.277 -66.483 1.00 81.31 559 GLN A CA 1
ATOM 4659 C C . GLN A 1 559 ? 13.758 15.196 -65.390 1.00 81.31 559 GLN A C 1
ATOM 4661 O O . GLN A 1 559 ? 14.892 14.992 -64.951 1.00 81.31 559 GLN A O 1
ATOM 4666 N N . LYS A 1 560 ? 12.939 16.121 -64.882 1.00 78.75 560 LYS A N 1
ATOM 4667 C CA . LYS A 1 560 ? 13.279 17.051 -63.797 1.00 78.75 560 LYS A CA 1
ATOM 4668 C C . LYS A 1 560 ? 13.728 16.323 -62.529 1.00 78.75 560 LYS A C 1
ATOM 4670 O O . LYS A 1 560 ? 14.792 16.617 -61.991 1.00 78.75 560 LYS A O 1
ATOM 4675 N N . GLU A 1 561 ? 12.973 15.322 -62.082 1.00 71.50 561 GLU A N 1
ATOM 4676 C CA . GLU A 1 561 ? 13.325 14.563 -60.876 1.00 71.50 561 GLU A CA 1
ATOM 4677 C C . GLU A 1 561 ? 14.497 13.585 -61.105 1.00 71.50 561 GLU A C 1
ATOM 4679 O O . GLU A 1 561 ? 15.207 13.256 -60.157 1.00 71.50 561 GLU A O 1
ATOM 4684 N N . SER A 1 562 ? 14.757 13.135 -62.342 1.00 65.31 562 SER A N 1
ATOM 4685 C CA . SER A 1 562 ? 15.893 12.246 -62.657 1.00 65.31 562 SER A CA 1
ATOM 4686 C C . SER A 1 562 ? 17.267 12.925 -62.576 1.00 65.31 562 SER A C 1
ATOM 4688 O O . SER A 1 562 ? 18.280 12.235 -62.445 1.00 65.31 562 SER A O 1
ATOM 4690 N N . MET A 1 563 ? 17.315 14.263 -62.616 1.00 57.25 563 MET A N 1
ATOM 4691 C CA . MET A 1 563 ? 18.557 15.034 -62.488 1.00 57.25 563 MET A CA 1
ATOM 4692 C C . MET A 1 563 ? 19.030 15.188 -61.034 1.00 57.25 563 MET A C 1
ATOM 4694 O O . MET A 1 563 ? 20.210 15.448 -60.796 1.00 57.25 563 MET A O 1
ATOM 4698 N N . HIS A 1 564 ? 18.155 14.959 -60.051 1.00 59.09 564 HIS A N 1
ATOM 4699 C CA . HIS A 1 564 ? 18.503 14.979 -58.631 1.00 59.09 564 HIS A CA 1
ATOM 4700 C C . HIS A 1 564 ? 18.922 13.567 -58.176 1.00 59.09 564 HIS A C 1
ATOM 4702 O O . HIS A 1 564 ? 18.096 12.690 -57.940 1.00 59.09 564 HIS A O 1
ATOM 4708 N N . LYS A 1 565 ? 20.239 13.324 -58.091 1.00 51.62 565 LYS A N 1
ATOM 4709 C CA . LYS A 1 565 ? 20.854 11.995 -57.870 1.00 51.62 565 LYS A CA 1
ATOM 4710 C C . LYS A 1 565 ? 20.663 11.385 -56.472 1.00 51.62 565 LYS A C 1
ATOM 4712 O O . LYS A 1 565 ? 21.045 10.231 -56.274 1.00 51.62 565 LYS A O 1
ATOM 4717 N N . ASP A 1 566 ? 20.024 12.084 -55.538 1.00 46.34 566 ASP A N 1
ATOM 4718 C CA . ASP A 1 566 ? 19.821 11.584 -54.181 1.00 46.34 566 ASP A CA 1
ATOM 4719 C C . ASP A 1 566 ? 18.399 11.045 -53.976 1.00 46.34 566 ASP A C 1
ATOM 4721 O O . ASP A 1 566 ? 17.408 11.769 -53.948 1.00 46.34 566 ASP A O 1
ATOM 4725 N N . SER A 1 567 ? 18.321 9.728 -53.762 1.00 48.19 567 SER A N 1
ATOM 4726 C CA . SER A 1 567 ? 17.152 8.934 -53.344 1.00 48.19 567 SER A CA 1
ATOM 4727 C C . SER A 1 567 ? 16.001 8.743 -54.352 1.00 48.19 567 SER A C 1
ATOM 4729 O O . SER A 1 567 ? 14.958 9.381 -54.304 1.00 48.19 567 SER A O 1
ATOM 4731 N N . ASN A 1 568 ? 16.099 7.666 -55.141 1.00 55.38 568 ASN A N 1
ATOM 4732 C CA . ASN A 1 568 ? 15.022 7.092 -55.974 1.00 55.38 568 ASN A CA 1
ATOM 4733 C C . ASN A 1 568 ? 13.842 6.486 -55.153 1.00 55.38 568 ASN A C 1
ATOM 4735 O O . ASN A 1 568 ? 13.033 5.702 -55.655 1.00 55.38 568 ASN A O 1
ATOM 4739 N N . ILE A 1 569 ? 13.751 6.795 -53.854 1.00 54.75 569 ILE A N 1
ATOM 4740 C CA . ILE A 1 569 ? 12.692 6.332 -52.952 1.00 54.75 569 ILE A CA 1
ATOM 4741 C C . ILE A 1 569 ? 11.567 7.368 -52.983 1.00 54.75 569 ILE A C 1
ATOM 4743 O O . ILE A 1 569 ? 11.683 8.454 -52.431 1.00 54.75 569 ILE A O 1
ATOM 4747 N N . GLY A 1 5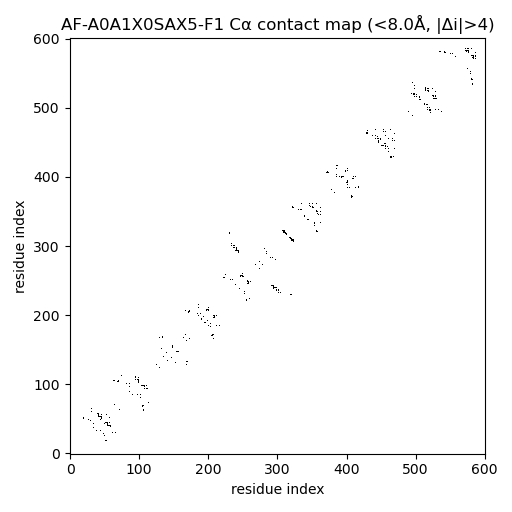70 ? 10.451 7.017 -53.625 1.00 66.56 570 GLY A N 1
ATOM 4748 C CA . GLY A 1 570 ? 9.233 7.836 -53.616 1.00 66.56 570 GLY A CA 1
ATOM 4749 C C . GLY A 1 570 ? 9.033 8.767 -54.816 1.00 66.56 570 GLY A C 1
ATOM 4750 O O . GLY A 1 570 ? 8.042 9.491 -54.820 1.00 66.56 570 GLY A O 1
ATOM 4751 N N . LEU A 1 571 ? 9.887 8.697 -55.847 1.00 78.31 571 LEU A N 1
ATOM 4752 C CA . LEU A 1 571 ? 9.766 9.439 -57.116 1.00 78.31 571 LEU A CA 1
ATOM 4753 C C . LEU A 1 571 ? 8.329 9.442 -57.670 1.00 78.31 571 LEU A C 1
ATOM 4755 O O . LEU A 1 571 ? 7.685 10.480 -57.790 1.00 78.31 571 LEU A O 1
ATOM 4759 N N . TRP A 1 572 ? 7.782 8.252 -57.921 1.00 77.75 572 TRP A N 1
ATOM 4760 C CA . TRP A 1 572 ? 6.441 8.096 -58.493 1.00 77.75 572 TRP A CA 1
ATOM 4761 C C . TRP A 1 572 ? 5.325 8.608 -57.581 1.00 77.75 572 TRP A C 1
ATOM 4763 O O . TRP A 1 572 ? 4.256 8.973 -58.061 1.00 77.75 572 TRP A O 1
ATOM 4773 N N . THR A 1 573 ? 5.565 8.660 -56.270 1.00 75.06 573 THR A N 1
ATOM 4774 C CA . THR A 1 573 ? 4.613 9.209 -55.300 1.00 75.06 573 THR A CA 1
ATOM 4775 C C . THR A 1 573 ? 4.538 10.731 -55.392 1.00 75.06 573 THR A C 1
ATOM 4777 O O . THR A 1 573 ? 3.453 11.278 -55.220 1.00 75.06 573 THR A O 1
ATOM 4780 N N . LYS A 1 574 ? 5.654 11.419 -55.678 1.00 79.00 574 LYS A N 1
ATOM 4781 C CA . LYS A 1 574 ? 5.664 12.870 -55.928 1.00 79.00 574 LYS A CA 1
ATOM 4782 C C . LYS A 1 574 ? 4.998 13.199 -57.261 1.00 79.00 574 LYS A C 1
ATOM 4784 O O . LYS A 1 574 ? 4.037 13.956 -57.285 1.00 79.00 574 LYS A O 1
ATOM 4789 N N . ILE A 1 575 ? 5.416 12.509 -58.324 1.00 81.94 575 ILE A N 1
ATOM 4790 C CA . ILE A 1 575 ? 4.854 12.675 -59.672 1.00 81.94 575 ILE A CA 1
ATOM 4791 C C . ILE A 1 575 ? 3.341 12.409 -59.671 1.00 81.94 575 ILE A C 1
ATOM 4793 O O . ILE A 1 575 ? 2.569 13.156 -60.261 1.00 81.94 575 ILE A O 1
ATOM 4797 N N . GLY A 1 576 ? 2.891 11.363 -58.970 1.00 78.56 576 GLY A N 1
ATOM 4798 C CA . GLY A 1 576 ? 1.465 11.065 -58.836 1.00 78.56 576 GLY A CA 1
ATOM 4799 C C . GLY A 1 576 ? 0.670 12.170 -58.132 1.00 78.56 576 GLY A C 1
ATOM 4800 O O . GLY A 1 576 ? -0.459 12.450 -58.527 1.00 78.56 576 GLY A O 1
ATOM 4801 N N . LYS A 1 577 ? 1.254 12.838 -57.128 1.00 79.19 577 LYS A N 1
ATOM 4802 C CA . LYS A 1 577 ? 0.609 13.983 -56.468 1.00 79.19 577 LYS A CA 1
ATOM 4803 C C . LYS A 1 577 ? 0.455 15.172 -57.414 1.00 79.19 577 LYS A C 1
ATOM 4805 O O . LYS A 1 577 ? -0.624 15.740 -57.460 1.00 79.19 577 LYS A O 1
ATOM 4810 N N . GLU A 1 578 ? 1.492 15.520 -58.172 1.00 82.31 578 GLU A N 1
ATOM 4811 C CA . GLU A 1 578 ? 1.450 16.674 -59.085 1.00 82.31 578 GLU A CA 1
ATOM 4812 C C . GLU A 1 578 ? 0.477 16.463 -60.251 1.00 82.31 578 GLU A C 1
ATOM 4814 O O . GLU A 1 578 ? -0.245 17.377 -60.636 1.00 82.31 578 GLU A O 1
ATOM 4819 N N . LEU A 1 579 ? 0.374 15.229 -60.750 1.00 75.81 579 LEU A N 1
ATOM 4820 C CA . LEU A 1 579 ? -0.566 14.873 -61.817 1.00 75.81 579 LEU A CA 1
ATOM 4821 C C . LEU A 1 579 ? -1.977 14.539 -61.311 1.00 75.81 579 LEU A C 1
ATOM 4823 O O . LEU A 1 579 ? -2.858 14.232 -62.116 1.00 75.81 579 LEU A O 1
ATOM 4827 N N . ASN A 1 580 ? -2.207 14.552 -59.992 1.00 76.19 580 ASN A N 1
ATOM 4828 C CA . ASN A 1 580 ? -3.428 14.042 -59.360 1.00 76.19 580 ASN A CA 1
ATOM 4829 C C . ASN A 1 580 ? -3.817 12.636 -59.865 1.00 76.19 580 ASN A C 1
ATOM 4831 O O . ASN A 1 580 ? -4.989 12.328 -60.077 1.00 76.19 580 ASN A O 1
ATOM 4835 N N . ARG A 1 581 ? -2.825 11.764 -60.072 1.00 73.19 581 ARG A N 1
ATOM 4836 C CA . ARG A 1 581 ? -2.959 10.396 -60.603 1.00 73.19 581 ARG A CA 1
ATOM 4837 C C . ARG A 1 581 ? -2.250 9.410 -59.671 1.00 73.19 581 ARG A C 1
ATOM 4839 O O . ARG A 1 581 ? -1.293 9.745 -58.978 1.00 73.19 581 ARG A O 1
ATOM 4846 N N . ALA A 1 582 ? -2.684 8.151 -59.646 1.00 67.31 582 ALA A N 1
ATOM 4847 C CA . ALA A 1 582 ? -2.017 7.147 -58.817 1.00 67.31 582 ALA A CA 1
ATOM 4848 C C . ALA A 1 582 ? -0.558 6.928 -59.272 1.00 67.31 582 ALA A C 1
ATOM 4850 O O . ALA A 1 582 ? -0.299 6.704 -60.452 1.00 67.31 582 ALA A O 1
ATOM 4851 N N . ALA A 1 583 ? 0.389 6.894 -58.327 1.00 69.25 583 ALA A N 1
ATOM 4852 C CA . ALA A 1 583 ? 1.825 6.709 -58.594 1.00 69.25 583 ALA A CA 1
ATOM 4853 C C . ALA A 1 583 ? 2.138 5.503 -59.504 1.00 69.25 583 ALA A C 1
ATOM 4855 O O . ALA A 1 583 ? 3.021 5.549 -60.361 1.00 69.25 583 ALA A O 1
ATOM 4856 N N . VAL A 1 584 ? 1.384 4.415 -59.330 1.00 58.22 584 VAL A N 1
ATOM 4857 C CA . VAL A 1 584 ? 1.509 3.191 -60.133 1.00 58.22 584 VAL A CA 1
ATOM 4858 C C . VAL A 1 584 ? 1.049 3.418 -61.578 1.00 58.22 584 VAL A C 1
ATOM 4860 O O . VAL A 1 584 ? 1.689 2.910 -62.496 1.00 58.22 584 VAL A O 1
ATOM 4863 N N . ALA A 1 585 ? -0.000 4.218 -61.794 1.00 62.97 585 ALA A N 1
ATOM 4864 C CA . ALA A 1 585 ? -0.490 4.567 -63.126 1.00 62.97 585 ALA A CA 1
ATOM 4865 C C . ALA A 1 585 ? 0.514 5.452 -63.878 1.00 62.97 585 ALA A C 1
ATOM 4867 O O . ALA A 1 585 ? 0.795 5.182 -65.043 1.00 62.97 585 ALA A O 1
ATOM 4868 N N . CYS A 1 586 ? 1.122 6.437 -63.203 1.00 71.06 586 CYS A N 1
ATOM 4869 C CA . CYS A 1 586 ? 2.184 7.271 -63.782 1.00 71.06 586 CYS A CA 1
ATOM 4870 C C . CYS A 1 586 ? 3.391 6.426 -64.215 1.00 71.06 586 CYS A C 1
ATOM 4872 O O . CYS A 1 586 ? 3.873 6.551 -65.340 1.00 71.06 586 CYS A O 1
ATOM 4874 N N . ARG A 1 587 ? 3.834 5.492 -63.360 1.00 74.50 587 ARG A N 1
ATOM 4875 C CA . ARG A 1 587 ? 4.939 4.575 -63.680 1.00 74.50 587 ARG A CA 1
ATOM 4876 C C . ARG A 1 587 ? 4.619 3.682 -64.879 1.00 74.50 587 ARG A C 1
ATOM 4878 O O . ARG A 1 587 ? 5.460 3.531 -65.763 1.00 74.50 587 ARG A O 1
ATOM 4885 N N . ALA A 1 588 ? 3.429 3.084 -64.903 1.00 65.88 588 ALA A N 1
ATOM 4886 C CA . ALA A 1 588 ? 3.006 2.192 -65.979 1.00 65.88 588 ALA A CA 1
ATOM 4887 C C . ALA A 1 588 ? 2.878 2.937 -67.316 1.00 65.88 588 ALA A C 1
ATOM 4889 O O . ALA A 1 588 ? 3.356 2.449 -68.340 1.00 65.88 588 ALA A O 1
ATOM 4890 N N . LYS A 1 589 ? 2.309 4.150 -67.302 1.00 74.25 589 LYS A N 1
ATOM 4891 C CA . LYS A 1 589 ? 2.205 4.996 -68.493 1.00 74.25 589 LYS A CA 1
ATOM 4892 C C . LYS A 1 589 ? 3.582 5.391 -69.023 1.00 74.25 589 LYS A C 1
ATOM 4894 O O . LYS A 1 589 ? 3.835 5.193 -70.205 1.00 74.25 589 LYS A O 1
ATOM 4899 N N . TYR A 1 590 ? 4.494 5.843 -68.161 1.00 77.75 590 TYR A N 1
ATOM 4900 C CA . TYR A 1 590 ? 5.870 6.166 -68.553 1.00 77.75 590 TYR A CA 1
ATOM 4901 C C . TYR A 1 590 ? 6.606 4.959 -69.155 1.00 77.75 590 TYR A C 1
ATOM 4903 O O . TYR A 1 590 ? 7.246 5.074 -70.198 1.00 77.75 590 TYR A O 1
ATOM 4911 N N . GLN A 1 591 ? 6.472 3.774 -68.549 1.00 74.06 591 GLN A N 1
ATOM 4912 C CA . GLN A 1 591 ? 7.045 2.538 -69.090 1.00 74.06 591 GLN A CA 1
ATOM 4913 C C . GLN A 1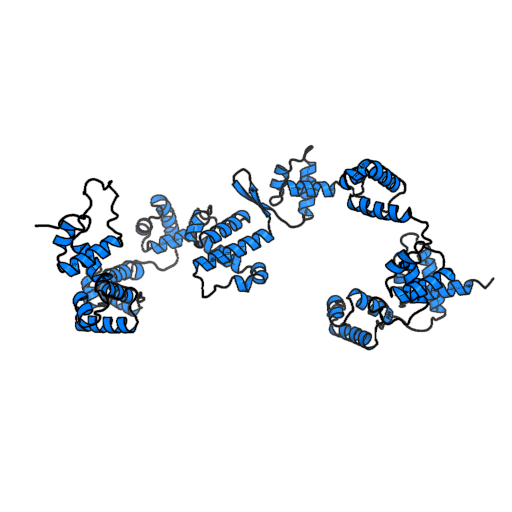 591 ? 6.454 2.171 -70.458 1.00 74.06 591 GLN A C 1
ATOM 4915 O O . GLN A 1 591 ? 7.207 1.771 -71.343 1.00 74.06 591 GLN A O 1
ATOM 4920 N N . SER A 1 592 ? 5.141 2.349 -70.648 1.00 72.81 592 SER A N 1
ATOM 4921 C CA . SER A 1 592 ? 4.476 2.125 -71.935 1.00 72.81 592 SER A CA 1
ATOM 4922 C C . SER A 1 592 ? 4.883 3.140 -73.006 1.00 72.81 592 SER A C 1
ATOM 4924 O O . SER A 1 592 ? 4.955 2.769 -74.174 1.00 72.81 592 SER A O 1
ATOM 4926 N N . MET A 1 593 ? 5.120 4.403 -72.647 1.00 73.69 593 MET A N 1
ATOM 4927 C CA . MET A 1 593 ? 5.619 5.410 -73.590 1.00 73.69 593 MET A CA 1
ATOM 4928 C C . MET A 1 593 ? 7.055 5.070 -73.999 1.00 73.69 593 MET A C 1
ATOM 4930 O O . MET A 1 593 ? 7.353 4.991 -75.184 1.00 73.69 593 MET A O 1
ATOM 4934 N N . ARG A 1 594 ? 7.908 4.702 -73.033 1.00 69.75 594 ARG A N 1
ATOM 4935 C CA . ARG A 1 594 ? 9.299 4.293 -73.280 1.00 69.75 594 ARG A CA 1
ATOM 4936 C C . ARG A 1 594 ? 9.423 3.024 -74.130 1.00 69.75 594 ARG A C 1
ATOM 4938 O O . ARG A 1 594 ? 10.383 2.897 -74.884 1.00 69.75 594 ARG A O 1
ATOM 4945 N N . SER A 1 595 ? 8.496 2.073 -73.995 1.00 58.53 595 SER A N 1
ATOM 4946 C CA . SER A 1 595 ? 8.491 0.859 -74.820 1.00 58.53 595 SER A CA 1
ATOM 4947 C C . SER A 1 595 ? 7.992 1.115 -76.244 1.00 58.53 595 SER A C 1
ATOM 4949 O O . SER A 1 595 ? 8.495 0.482 -77.167 1.00 58.53 595 SER A O 1
ATOM 4951 N N . LYS A 1 596 ? 7.068 2.066 -76.440 1.00 58.91 596 LYS A N 1
ATOM 4952 C CA . LYS A 1 596 ? 6.621 2.514 -77.770 1.00 58.91 596 LYS A CA 1
ATOM 4953 C C . LYS A 1 596 ? 7.672 3.366 -78.495 1.00 58.91 596 LYS A C 1
ATOM 4955 O O . LYS A 1 596 ? 7.768 3.279 -79.710 1.00 58.91 596 LYS A O 1
ATOM 4960 N N . SER A 1 597 ? 8.529 4.086 -77.769 1.00 54.56 597 SER A N 1
ATOM 4961 C CA . SER A 1 597 ? 9.640 4.872 -78.337 1.00 54.56 597 SER A CA 1
ATOM 4962 C C . SER A 1 597 ? 10.847 4.051 -78.828 1.00 54.56 597 SER A C 1
ATOM 4964 O O . SER A 1 597 ? 11.852 4.640 -79.202 1.00 54.56 597 SER A O 1
ATOM 4966 N N . ARG A 1 598 ? 10.804 2.706 -78.828 1.00 45.72 598 ARG A N 1
ATOM 4967 C CA . ARG A 1 598 ? 11.889 1.864 -79.386 1.00 45.72 598 ARG A CA 1
ATOM 4968 C C . ARG A 1 598 ? 11.762 1.554 -80.885 1.00 45.72 598 ARG A C 1
ATOM 4970 O O . ARG A 1 598 ? 12.609 0.844 -81.411 1.00 45.72 598 ARG A O 1
ATOM 4977 N N . PHE A 1 599 ? 10.769 2.127 -81.562 1.00 41.09 599 PHE A N 1
ATOM 4978 C CA . PHE A 1 599 ? 10.675 2.181 -83.023 1.00 41.09 599 PHE A CA 1
ATOM 4979 C C . PHE A 1 599 ? 10.187 3.568 -83.458 1.00 41.09 599 PHE A C 1
ATOM 4981 O O . PHE A 1 599 ? 9.025 3.750 -83.799 1.00 41.09 599 PHE A O 1
ATOM 4988 N N . ALA A 1 600 ? 11.072 4.555 -83.398 1.00 32.22 600 ALA A N 1
ATOM 4989 C CA . ALA A 1 600 ? 11.029 5.749 -84.233 1.00 32.22 600 ALA A CA 1
ATOM 4990 C C . ALA A 1 600 ? 12.448 6.325 -84.233 1.00 32.22 600 ALA A C 1
ATOM 4992 O O . ALA A 1 600 ? 13.026 6.523 -83.164 1.00 32.22 600 ALA A O 1
ATOM 4993 N N . ILE A 1 601 ? 13.001 6.432 -85.438 1.00 35.75 601 ILE A N 1
ATOM 4994 C CA . ILE A 1 601 ? 14.310 6.996 -85.787 1.00 35.75 601 ILE A CA 1
ATOM 4995 C C . ILE A 1 601 ? 14.423 8.437 -85.294 1.00 35.75 601 ILE A C 1
ATOM 4997 O O . ILE A 1 601 ? 13.397 9.151 -85.379 1.00 35.75 601 ILE A O 1
#

Mean predicted aligned error: 22.42 Å

InterPro domains:
  IPR001005 SANT/Myb domain [PF00249] (21-65)
  IPR001005 SANT/Myb domain [PS50090] (21-66)
  IPR001005 SANT/Myb domain [PS50090] (67-115)
  IPR001005 SANT/Myb domain [PS50090] (125-169)
  IPR001005 SANT/Myb domain [PS50090] (170-220)
  IPR001005 SANT/Myb domain [PS50090] (221-269)
  IPR001005 SANT/Myb domain [PS50090] (323-369)
  IPR001005 SANT/Myb domain [PS50090] (370-421)
  IPR001005 SANT/Myb domain [PS50090] (482-537)
  IPR001005 SANT/Myb domain [PS50090] (538-594)
  IPR001005 SANT/Myb domain [SM00717] (19-68)
  IPR001005 SANT/Myb domain [SM00717] (71-121)
  IPR001005 SANT/Myb domain [SM00717] (122-171)
  IPR001005 SANT/Myb domain [SM00717] (174-222)
  IPR001005 SANT/Myb domain [SM00717] (224-271)
  IPR001005 SANT/Myb domain [SM00717] (323-372)
  IPR001005 SANT/Myb domain [SM00717] (374-423)
  IPR001005 SANT/Myb domain [SM00717] (430-479)
  IPR001005 SANT/Myb domain [SM00717] (486-539)
  IPR001005 SANT/Myb domain [SM00717] (542-596)

Foldseek 3Di:
DDDDDDDDPPPPDDPDPPPQPDDDPVLLVLLVVCCVVPNLPLVVCCVPPNVVHDSVRSVCCCQAPNDPLADDDADDPVLVVQLVVLCVVVNPPPLVVCCVPGNVNHHSVNSNVNVVVVLPPPPPQDPVNLVLLVVCCVVPNLPPLVVCCVPRNVSDDSVRSSCCCVVPRPPFADPDDADPVLVVLLVVQCVVPPLPLCSSVVRRTRYHSVNSVVVCLVVVPLADPDDQDLQLLLLLLVVCLVFLALQVSQVVHRRHHSVNSVVSLVVVLPDPVLCVVCVVLLDDDPPDDSSRSRNSNSVSVSVVSVVQWPWDQDPVRRIATAGPDDQDPVLVVLLVVQCVVDPDDPLCVSCVVSPRHHSVRSVVVVVVVPLQADPDDQDPVLVVQLVVLCVVCVVVAQQSSVVRRRRHHSVRSVVVVVVVVVVPPAVAPEPDAQDPQLVVLLVVLCVPPNLPLVSSCVPRNVNYDSCNSNVVCCVVPVDDPPPPDDDDDQDPVLLVLLVVLQVVQQDPVRDGPLCSSQVSHPPDHSVRSVCCCQAPNPPQADDDDADPVLLVLLVVLCVVVVVPPPDPPCSLVVSCVVSSHHSVVSVVSVVVVVVVVPPDD

Solvent-accessible surface area (backbone atoms only — not comparable to full-atom values): 35522 Å² total; per-residue (Å²): 134,86,87,89,83,88,73,82,73,88,86,73,74,72,90,67,84,75,60,86,87,66,86,52,74,66,58,54,49,52,51,50,56,44,35,74,76,68,41,93,50,38,64,59,45,18,73,75,75,37,74,87,49,51,42,67,56,53,48,50,48,36,63,62,64,66,42,86,76,56,59,83,79,83,79,52,74,67,55,50,52,52,50,52,53,47,35,71,74,71,38,86,85,47,32,68,55,43,17,63,77,75,37,68,42,39,25,35,67,55,52,49,50,50,53,53,50,66,67,57,58,78,75,73,84,46,74,66,56,53,50,54,48,51,54,43,34,75,74,62,40,96,81,43,48,66,54,43,21,70,76,74,38,69,92,46,52,50,68,57,52,54,51,46,37,76,75,72,61,45,87,68,56,64,86,71,86,84,48,72,68,56,49,52,43,53,54,57,32,34,74,74,56,46,93,41,34,68,68,37,20,74,71,32,90,36,45,48,31,69,56,50,49,56,50,39,78,73,64,44,84,72,46,64,81,67,85,78,48,70,43,56,50,53,51,50,28,50,41,26,35,76,64,31,37,45,70,66,36,22,78,77,38,88,42,33,45,36,65,57,48,51,48,49,56,56,52,60,68,65,36,67,67,58,40,73,76,40,47,77,70,66,55,78,56,94,92,50,54,76,43,58,41,39,16,55,45,19,48,53,49,43,55,52,49,58,68,60,34,48,75,45,73,47,99,85,72,45,68,44,53,23,64,68,68,80,82,50,71,67,57,49,54,50,49,51,53,59,42,72,76,38,99,68,71,54,39,64,66,51,16,61,74,65,60,42,42,47,35,70,55,54,50,56,52,50,51,62,71,67,54,68,66,63,87,69,83,86,48,76,66,58,51,49,38,46,49,54,28,43,75,76,33,60,91,70,38,52,64,60,31,20,75,59,31,88,42,43,50,38,69,57,51,54,58,48,50,58,53,53,57,72,64,70,73,65,77,49,52,86,85,62,82,81,49,73,69,57,49,52,43,52,53,53,33,34,76,74,57,46,90,41,34,62,58,33,19,69,74,70,36,67,46,44,48,38,67,57,56,46,52,50,47,56,71,76,51,83,81,69,97,75,67,91,84,80,73,92,78,79,50,71,68,56,52,51,45,50,54,51,38,47,71,75,48,50,44,98,86,73,51,75,54,42,71,66,39,22,74,71,37,87,97,47,49,36,69,54,52,52,50,47,35,73,58,71,65,43,84,80,47,64,83,79,86,83,51,73,68,56,53,52,51,52,52,51,52,52,54,62,57,66,72,55,86,76,68,89,75,58,56,46,57,54,55,12,59,78,68,33,30,34,30,67,56,54,50,52,50,53,52,53,51,59,63,58,60,76,74,67,134

Organism: Rhizopus microsporus (NCBI:txid58291)

Secondary structure (DSSP, 8-state):
------S--GGG-------TT---HHHHHHHHHHHHHH-S-HHHHHHHT-TTS-HHHHHHHIIIIISTT---SPPPHHHHHHHHHHHHHH-TT-HHHHHHHT-TTS-HHHHHHHHHHHTTS--PPPHHHHHHHHHHHHHH-TT-HHHHHHHT-TTS-HHHHHHHIIIIISTT---SPPPHHHHHHHHHHHHHHTT-HHHHHTTSTT--HHHHHHHHHHH-TTS--SPPPHHHHHHHHHHHHHH--HHHHHTTSTT--HHHHHHHHHHHTT-HHHHHHHTTTTSPPTTS-HHHHHHHHHHHHHHHHHHHEEEEE-TTS-EEEEE-SPPPHHHHHHHHHHHHT-SS--HHHHHHHHSSS-HHHHHHHHHHHH-----SPPPHHHHHHHHHHHHHHGGG-HHHHHTTSTT--HHHHHHHHHHHHHHH-----TTSPPPHHHHHHHHHHHHHHTT-HHHHHHHT-TTS-HHHHHHHHHHH-TT-TT-TTS--PPPHHHHHHHHHHHHHH--TTS---HHHHHHTSTT--HHHHHHHIIIII-TTS--SPPPHHHHHHHHHHHHHHHT--S--SSHHHHHHHHTTS-HHHHHHHHHHHHHHTTS--

pLDDT: mean 79.33, std 14.66, range [28.83, 96.94]

Nearest PDB structures (foldseek):
  1h88-assembly1_C  TM=8.329E-01  e=8.520E-06  Mus musculus
  8i0r-assembly1_L  TM=8.763E-01  e=4.422E-04  Homo sapiens
  6kks-assembly1_A  TM=8.806E-01  e=1.018E-03  Arabidopsis thaliana
  5mq0-assembly1_O  TM=8.524E-01  e=2.054E-03  Saccharomyces cerevisiae
  6exn-assembly1_O  TM=3.026E-01  e=2.986E-02  Saccharomyces cerevisiae S288C

Sequence (601 aa):
MFAYHRWLPIKQLKWVRFNHNTWEPWEDQMMKDFVNVNGRKWSQLVQHCLPHRSPKQCELRYTDVLMPNRQLGPLSEDEKSVLKKAVAELGEGKWAQISREYLPHRAPRQLRQEWISCGRVPRQWTPQEDQVLKEAVDAFGDKQWAKIVKFCLPHRTNIQIRSRYRLYLAPEIKKGPWTQEELSLLLRRTIIHGEKWDKVAEGIPGRQPEQCYRKWLEIDPGVDKGEWSPEEERLFWERMSELGSYSKVAKHMPGRNNVVCATKYKETLRDKELRALYGDELVRKNSENIVQWRKRVASIVCSWLDSQMNFRIESNQSLRAYKKTAFSQEEIDLLNKLVSQSKEPDWKAIASQLGDRSPAQCKRQYEKLTEKIKTGKWTPEEDQQLKDAVEQYSAEGWAAIAARVPGRSRTQCFQRWKRLCQQADNNILRNTPLTTQEKELLFEGYKIFGADFNAIQKSYLPNRTPEQLKGWWHYNNPSSLDDITRRHHWTEEQDEALKYAIQRTINDDGKIPWPQVAKLIEGKTPKQCRCRWQLTLNPSVKKGSWSMEEELMLLELVQKESMHKDSNIGLWTKIGKELNRAAVACRAKYQSMRSKSRFAI

Radius of gyration: 46.53 Å; Cα contacts (8 Å, |Δi|>4): 483; chains: 1; bounding box: 78×85×138 Å